Protein AF-A0A167R2I9-F1 (afdb_monomer)

Foldseek 3Di:
DDPVLVVLVLLLVLLVLLCVLQLVVVLVVPDDDQDALVNQCVVALQAFLQVNLVSLCPPPLNVLLVSLLLSLLQSADAQDDADQDDAQLVVLVVVQVVCVVVVHDRQQDSDPCSVVVPRDRDPVNVVRVLSLLSRLLNCVSNVNLVVSCVSCVSNVNNVVSVLLQQLRTFDDLVRHPCVVVPDHDHGDYHLANQVSLLVLCVVLPDPSDDLSSSLSSCLSNLALVSVVVPQQELSSLLSSLSSSQSNVSSLVSLLPDSRCSQPPVDDCSNPDRPPRDHRDPDLVVSSVVSVPDPSHPCVCVPLSNVVSSCVSVLVVLVNLVVVLVCVVVVVPDPPPSSSLVVLVSSLVVLVVCVVSVSDDPVCLQSSQSSLLVNLVVCLVVVPLLVNLQSLLVSADDPDPVGQHSLLSLLVSLLVCLVPDLVVSLVSLVSNVVNNHDSQSSLLSNLVVLCVVLVVPDPDDLPDLDQPADDLPDDDDPSLVSNLSSLSSQVSDPVSLVVSLVSLLVVLLVCLSNNNLNSNLSSLVPHDVVSQDADDPPDDDDPSNVSNVLSSLLSVLVVLLVVLVVLLDPPDADPDPVVNVVSLVVNQVSLLVSVVSLLVCQQDPRLDPPDDDPVCNCSNVSSVSSCSHVNLVSLVSNLVSLVSCVVRYDCVSNPCNDSVSSNVSGPD

InterPro domains:
  IPR007252 Nuclear pore protein 84/107 [PF04121] (9-651)
  IPR007252 Nuclear pore protein 84/107 [PTHR13003] (2-651)

pLDDT: mean 87.89, std 9.3, range [48.78, 98.31]

Structure (mmCIF, N/CA/C/O backbone):
data_AF-A0A167R2I9-F1
#
_entry.id   AF-A0A167R2I9-F1
#
loop_
_atom_site.group_PDB
_atom_site.id
_atom_site.type_symbol
_atom_site.label_atom_id
_atom_site.label_alt_id
_atom_site.label_comp_id
_atom_site.label_asym_id
_atom_site.label_entity_id
_atom_site.label_seq_id
_atom_site.pdbx_PDB_ins_code
_atom_site.Cartn_x
_atom_site.Cartn_y
_atom_site.Cartn_z
_atom_site.occupancy
_atom_site.B_iso_or_equiv
_atom_site.auth_seq_id
_atom_site.auth_comp_id
_atom_site.auth_asym_id
_atom_site.auth_atom_id
_atom_site.pdbx_PDB_model_num
ATOM 1 N N . MET A 1 1 ? -7.522 -20.652 -10.764 1.00 68.00 1 MET A N 1
ATOM 2 C CA . MET A 1 1 ? -6.942 -19.333 -11.038 1.00 68.00 1 MET A CA 1
ATOM 3 C C . MET A 1 1 ? -7.310 -18.940 -12.453 1.00 68.00 1 MET A C 1
ATOM 5 O O . MET A 1 1 ? -6.860 -19.624 -13.374 1.00 68.00 1 MET A O 1
ATOM 9 N N . THR A 1 2 ? -8.199 -17.963 -12.603 1.00 86.25 2 THR A N 1
ATOM 10 C CA . THR A 1 2 ? -8.610 -17.403 -13.904 1.00 86.25 2 THR A CA 1
ATOM 11 C C . THR A 1 2 ? -7.455 -16.611 -14.522 1.00 86.25 2 THR A C 1
ATOM 13 O O . THR A 1 2 ? -6.533 -16.225 -13.805 1.00 86.25 2 THR A O 1
ATOM 16 N N . ASP A 1 3 ? -7.470 -16.371 -15.837 1.00 86.44 3 ASP A N 1
ATOM 17 C CA . ASP A 1 3 ? -6.413 -15.581 -16.496 1.00 86.44 3 ASP A CA 1
ATOM 18 C C . ASP A 1 3 ? -6.342 -14.141 -15.956 1.00 86.44 3 ASP A C 1
ATOM 20 O O . ASP A 1 3 ? -5.250 -13.597 -15.812 1.00 86.44 3 ASP A O 1
ATOM 24 N N . GLU A 1 4 ? -7.485 -13.574 -15.556 1.00 85.81 4 GLU A N 1
ATOM 25 C CA . GLU A 1 4 ? -7.581 -12.276 -14.875 1.00 85.81 4 GLU A CA 1
ATOM 26 C C . GLU A 1 4 ? -6.846 -12.279 -13.525 1.00 85.81 4 GLU A C 1
ATOM 28 O O . GLU A 1 4 ? -6.046 -11.389 -13.254 1.00 85.81 4 GLU A O 1
ATOM 33 N N . GLU A 1 5 ? -7.033 -13.316 -12.703 1.00 87.75 5 GLU A N 1
ATOM 34 C CA . GLU A 1 5 ? -6.302 -13.458 -11.439 1.00 87.75 5 GLU A CA 1
ATOM 35 C C . GLU A 1 5 ? -4.795 -13.627 -11.676 1.00 87.75 5 GLU A C 1
ATOM 37 O O . GLU A 1 5 ? -3.991 -13.044 -10.952 1.00 87.75 5 GLU A O 1
ATOM 42 N N . ARG A 1 6 ? -4.381 -14.398 -12.698 1.00 91.50 6 ARG A N 1
ATOM 43 C CA . ARG A 1 6 ? -2.948 -14.550 -13.028 1.00 91.50 6 ARG A CA 1
ATOM 44 C C . ARG A 1 6 ? -2.327 -13.215 -13.415 1.00 91.50 6 ARG A C 1
ATOM 46 O O . ARG A 1 6 ? -1.214 -12.917 -12.988 1.00 91.50 6 ARG A O 1
ATOM 53 N N . LEU A 1 7 ? -3.042 -12.443 -14.231 1.00 91.88 7 LEU A N 1
ATOM 54 C CA . LEU A 1 7 ? -2.616 -11.119 -14.654 1.00 91.88 7 LEU A CA 1
ATOM 55 C C . LEU A 1 7 ? -2.515 -10.174 -13.456 1.00 91.88 7 LEU A C 1
ATOM 57 O O . LEU A 1 7 ? -1.496 -9.510 -13.311 1.00 91.88 7 LEU A O 1
ATOM 61 N N . ALA A 1 8 ? -3.509 -10.162 -12.567 1.00 93.19 8 ALA A N 1
ATOM 62 C CA . ALA A 1 8 ? -3.496 -9.327 -11.371 1.00 93.19 8 ALA A CA 1
ATOM 63 C C . ALA A 1 8 ? -2.307 -9.647 -10.453 1.00 93.19 8 ALA A C 1
ATOM 65 O O . ALA A 1 8 ? -1.609 -8.734 -10.025 1.00 93.19 8 ALA A O 1
ATOM 66 N N . TRP A 1 9 ? -2.018 -10.927 -10.190 1.00 95.25 9 TRP A N 1
ATOM 67 C CA . TRP A 1 9 ? -0.828 -11.344 -9.429 1.00 95.25 9 TRP A CA 1
ATOM 68 C C . TRP A 1 9 ? 0.481 -10.920 -10.089 1.00 95.25 9 TRP A C 1
ATOM 70 O O . TRP A 1 9 ? 1.392 -10.452 -9.404 1.00 95.25 9 TRP A O 1
ATOM 80 N N . LYS A 1 10 ? 0.575 -11.063 -11.416 1.00 95.56 10 LYS A N 1
ATOM 81 C CA . LYS A 1 10 ? 1.743 -10.599 -12.164 1.00 95.56 10 LYS A CA 1
ATOM 82 C C . LYS A 1 10 ? 1.905 -9.083 -12.024 1.00 95.56 10 LYS A C 1
ATOM 84 O O . LYS A 1 10 ? 2.970 -8.631 -11.628 1.00 95.56 10 LYS A O 1
ATOM 89 N N . LEU A 1 11 ? 0.847 -8.314 -12.274 1.00 96.56 11 LEU A N 1
ATOM 90 C CA . LEU A 1 11 ? 0.883 -6.854 -12.203 1.00 96.56 11 LEU A CA 1
ATOM 91 C C . LEU A 1 11 ? 1.165 -6.343 -10.787 1.00 96.56 11 LEU A C 1
ATOM 93 O O . LEU A 1 11 ? 1.872 -5.351 -10.638 1.00 96.56 11 LEU A O 1
ATOM 97 N N . GLU A 1 12 ? 0.671 -7.012 -9.744 1.00 97.69 12 GLU A N 1
ATOM 98 C CA . GLU A 1 12 ? 1.033 -6.682 -8.363 1.00 97.69 12 GLU A CA 1
ATOM 99 C C . GLU A 1 12 ? 2.536 -6.887 -8.124 1.00 97.69 12 GLU A C 1
ATOM 101 O O . GLU A 1 12 ? 3.211 -5.983 -7.631 1.00 97.69 12 GLU A O 1
ATOM 106 N N . SER A 1 13 ? 3.077 -8.044 -8.525 1.00 97.31 13 SER A N 1
ATOM 107 C CA . SER A 1 13 ? 4.513 -8.337 -8.437 1.00 97.31 13 SER A CA 1
ATOM 108 C C . SER A 1 13 ? 5.347 -7.302 -9.196 1.00 97.31 13 SER A C 1
ATOM 110 O O . SER A 1 13 ? 6.330 -6.781 -8.666 1.00 97.31 13 SER A O 1
ATOM 112 N N . ASP A 1 14 ? 4.932 -6.962 -10.416 1.00 97.50 14 ASP A N 1
ATOM 113 C CA . ASP A 1 14 ? 5.589 -5.963 -11.256 1.00 97.50 14 ASP A CA 1
ATOM 114 C C . ASP A 1 14 ? 5.528 -4.570 -10.606 1.00 97.50 14 ASP A C 1
ATOM 116 O O . ASP A 1 14 ? 6.500 -3.819 -10.662 1.00 97.50 14 ASP A O 1
ATOM 120 N N . THR A 1 15 ? 4.436 -4.231 -9.915 1.00 98.31 15 THR A N 1
ATOM 121 C CA . THR A 1 15 ? 4.299 -2.958 -9.184 1.00 98.31 15 THR A CA 1
ATOM 122 C C . THR A 1 15 ? 5.233 -2.890 -7.976 1.00 98.31 15 THR A C 1
ATOM 124 O O . THR A 1 15 ? 5.872 -1.864 -7.750 1.00 98.31 15 THR A O 1
ATOM 127 N N . TRP A 1 16 ? 5.389 -3.980 -7.220 1.00 98.25 16 TRP A N 1
ATOM 128 C CA . TRP A 1 16 ? 6.374 -4.027 -6.134 1.00 98.25 16 TRP A CA 1
ATOM 129 C C . TRP A 1 16 ? 7.812 -3.932 -6.646 1.00 98.25 16 TRP A C 1
ATOM 131 O O . TRP A 1 16 ? 8.648 -3.298 -6.000 1.00 98.25 16 TRP A O 1
ATOM 141 N N . LEU A 1 17 ? 8.104 -4.511 -7.815 1.00 97.81 17 LEU A N 1
ATOM 142 C CA . LEU A 1 17 ? 9.406 -4.351 -8.460 1.00 97.81 17 LEU A CA 1
ATOM 143 C C . LEU A 1 17 ? 9.664 -2.885 -8.828 1.00 97.81 17 LEU A C 1
ATOM 145 O O . LEU A 1 17 ? 10.745 -2.383 -8.546 1.00 97.81 17 LEU A O 1
ATOM 149 N N . LEU A 1 18 ? 8.670 -2.177 -9.373 1.00 98.19 18 LEU A N 1
ATOM 150 C CA . LEU A 1 18 ? 8.773 -0.743 -9.664 1.00 98.19 18 LEU A CA 1
ATOM 151 C C . LEU A 1 18 ? 9.100 0.074 -8.406 1.00 98.19 18 LEU A C 1
ATOM 153 O O . LEU A 1 18 ? 10.017 0.894 -8.422 1.00 98.19 18 LEU A O 1
ATOM 157 N N . ILE A 1 19 ? 8.383 -0.177 -7.306 1.00 97.00 19 ILE A N 1
ATOM 158 C CA . ILE A 1 19 ? 8.623 0.488 -6.016 1.00 97.00 19 ILE A CA 1
ATOM 159 C C . ILE A 1 19 ? 10.055 0.223 -5.542 1.00 97.00 19 ILE A C 1
ATOM 161 O O . ILE A 1 19 ? 10.752 1.148 -5.126 1.00 97.00 19 ILE A O 1
ATOM 165 N N . LYS A 1 20 ? 10.514 -1.028 -5.645 1.00 95.62 20 LYS A N 1
ATOM 166 C CA . LYS A 1 20 ? 11.873 -1.430 -5.272 1.00 95.62 20 LYS A CA 1
ATOM 167 C C . LYS A 1 20 ? 12.949 -0.745 -6.118 1.00 95.62 20 LYS A C 1
ATOM 169 O O . LYS A 1 20 ? 14.020 -0.490 -5.586 1.00 95.62 20 LYS A O 1
ATOM 174 N N . GLU A 1 21 ? 12.698 -0.458 -7.392 1.00 95.25 21 GLU A N 1
ATOM 175 C CA . GLU A 1 21 ? 13.660 0.255 -8.242 1.00 95.25 21 GLU A CA 1
ATOM 176 C C . GLU A 1 21 ? 13.674 1.769 -7.956 1.00 95.25 21 GLU A C 1
ATOM 178 O O . GLU A 1 21 ? 14.746 2.365 -7.879 1.00 95.25 21 GLU A O 1
ATOM 183 N N . LEU A 1 22 ? 12.509 2.399 -7.751 1.00 95.31 22 LEU A N 1
ATOM 184 C CA . LEU A 1 22 ? 12.398 3.859 -7.601 1.00 95.31 22 LEU A CA 1
ATOM 185 C C . LEU A 1 22 ? 12.697 4.375 -6.190 1.00 95.31 22 LEU A C 1
ATOM 187 O O . LEU A 1 22 ? 13.439 5.343 -6.025 1.00 95.31 22 LEU A O 1
ATOM 191 N N . TYR A 1 23 ? 12.123 3.762 -5.155 1.00 93.81 23 TYR A N 1
ATOM 192 C CA . TYR A 1 23 ? 12.169 4.335 -3.808 1.00 93.81 23 TYR A CA 1
ATOM 193 C C . TYR A 1 23 ? 13.555 4.345 -3.167 1.00 93.81 23 TYR A C 1
ATOM 195 O O . TYR A 1 23 ? 13.856 5.324 -2.488 1.00 93.81 23 TYR A O 1
ATOM 203 N N . PRO A 1 24 ? 14.452 3.362 -3.381 1.00 91.69 24 PRO A N 1
ATOM 204 C CA . PRO A 1 24 ? 15.820 3.498 -2.896 1.00 91.69 24 PRO A CA 1
ATOM 205 C C . PRO A 1 24 ? 16.500 4.754 -3.433 1.00 91.69 24 PRO A C 1
ATOM 207 O O . PRO A 1 24 ? 17.246 5.381 -2.695 1.00 91.69 24 PRO A O 1
ATOM 210 N N . TYR A 1 25 ? 16.213 5.148 -4.677 1.00 91.00 25 TYR A N 1
ATOM 211 C CA . TYR A 1 25 ? 16.732 6.385 -5.248 1.00 91.00 25 TYR A CA 1
ATOM 212 C C . TYR A 1 25 ? 16.066 7.624 -4.634 1.00 91.00 25 TYR A C 1
ATOM 214 O O . TYR A 1 25 ? 16.772 8.498 -4.136 1.00 91.00 25 TYR A O 1
ATOM 222 N N . ARG A 1 26 ? 14.725 7.669 -4.578 1.00 91.19 26 ARG A N 1
ATOM 223 C CA . ARG A 1 26 ? 13.969 8.808 -4.015 1.00 91.19 26 ARG A CA 1
ATOM 224 C C . ARG A 1 26 ? 14.278 9.074 -2.539 1.00 91.19 26 ARG A C 1
ATOM 226 O O . ARG A 1 26 ? 14.329 10.223 -2.120 1.00 91.19 26 ARG A O 1
ATOM 233 N N . LEU A 1 27 ? 14.529 8.026 -1.756 1.00 86.44 27 LEU A N 1
ATOM 234 C CA . LEU A 1 27 ? 14.807 8.127 -0.319 1.00 86.44 27 LEU A CA 1
ATOM 235 C C . LEU A 1 27 ? 16.282 8.417 0.008 1.00 86.44 27 LEU A C 1
ATOM 237 O O . LEU A 1 27 ? 16.600 8.730 1.151 1.00 86.44 27 LEU A O 1
ATOM 241 N N . GLN A 1 28 ? 17.197 8.293 -0.960 1.00 79.69 28 GLN A N 1
ATOM 242 C CA . GLN A 1 28 ? 18.643 8.488 -0.766 1.00 79.69 28 GLN A CA 1
ATOM 243 C C . GLN A 1 28 ? 19.159 9.849 -1.257 1.00 79.69 28 GLN A C 1
ATOM 245 O O . GLN A 1 28 ? 20.374 10.042 -1.300 1.00 79.69 28 GLN A O 1
ATOM 250 N N . LEU A 1 29 ? 18.278 10.791 -1.612 1.00 61.91 29 LEU A N 1
ATOM 251 C CA . LEU A 1 29 ? 18.631 12.041 -2.305 1.00 61.91 29 LEU A CA 1
ATOM 252 C C . LEU A 1 29 ? 19.597 12.992 -1.558 1.00 61.91 29 LEU A C 1
ATOM 254 O O . LEU A 1 29 ? 19.997 13.998 -2.133 1.00 61.91 29 LEU A O 1
ATOM 258 N N . ASP A 1 30 ? 20.038 12.668 -0.340 1.00 54.81 30 ASP A N 1
ATOM 259 C CA . ASP A 1 30 ? 20.849 13.557 0.501 1.00 54.81 30 ASP A CA 1
ATOM 260 C C . ASP A 1 30 ? 22.380 13.354 0.477 1.00 54.81 30 ASP A C 1
ATOM 262 O O . ASP A 1 30 ? 23.062 14.071 1.205 1.00 54.81 30 ASP A O 1
ATOM 266 N N . ASN A 1 31 ? 22.975 12.440 -0.310 1.00 54.91 31 ASN A N 1
ATOM 267 C CA . ASN A 1 31 ? 24.400 12.107 -0.078 1.00 54.91 31 ASN A CA 1
ATOM 268 C C . ASN A 1 31 ? 25.448 12.411 -1.159 1.00 54.91 31 ASN A C 1
ATOM 270 O O . ASN A 1 31 ? 26.607 12.486 -0.773 1.00 54.91 31 ASN A O 1
ATOM 274 N N . ASP A 1 32 ? 25.126 12.677 -2.429 1.00 62.84 32 ASP A N 1
ATOM 275 C CA . ASP A 1 32 ? 26.146 13.120 -3.402 1.00 62.84 32 ASP A CA 1
ATOM 276 C C . ASP A 1 32 ? 25.528 13.967 -4.529 1.00 62.84 32 ASP A C 1
ATOM 278 O O . ASP A 1 32 ? 24.713 13.474 -5.311 1.00 62.84 32 ASP A O 1
ATOM 282 N N . GLU A 1 33 ? 25.929 15.240 -4.650 1.00 71.19 33 GLU A N 1
ATOM 283 C CA . GLU A 1 33 ? 25.584 16.049 -5.826 1.00 71.19 33 GLU A CA 1
ATOM 284 C C . GLU A 1 33 ? 26.220 15.413 -7.078 1.00 71.19 33 GLU A C 1
ATOM 286 O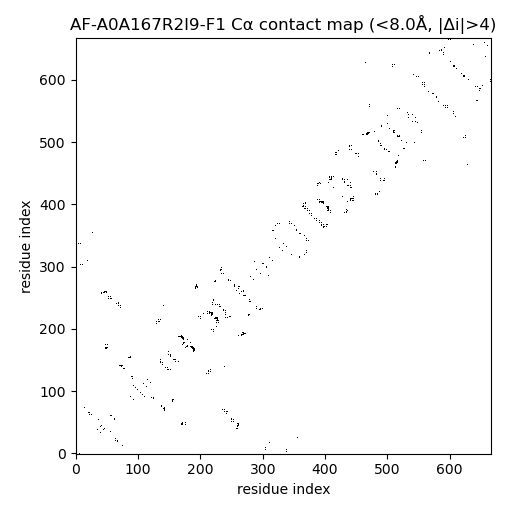 O . GLU A 1 33 ? 27.452 15.300 -7.150 1.00 71.19 33 GLU A O 1
ATOM 291 N N . PRO A 1 34 ? 25.426 14.991 -8.083 1.00 77.06 34 PRO A N 1
ATOM 292 C CA . PRO A 1 34 ? 25.978 14.380 -9.280 1.00 77.06 34 PRO A CA 1
ATOM 293 C C . PRO A 1 34 ? 26.849 15.393 -10.028 1.00 77.06 34 PRO A C 1
ATOM 295 O O . PRO A 1 34 ? 26.472 16.551 -10.217 1.00 77.06 34 PRO A O 1
ATOM 298 N N . GLN A 1 35 ? 28.019 14.945 -10.489 1.00 83.75 35 GLN A N 1
ATOM 299 C CA . GLN A 1 35 ? 28.900 15.793 -11.287 1.00 83.75 35 GLN A CA 1
ATOM 300 C C . GLN A 1 35 ? 28.213 16.189 -12.594 1.00 83.75 35 GLN A C 1
ATOM 302 O O . GLN A 1 35 ? 27.803 15.339 -13.385 1.00 83.75 35 GLN A O 1
ATOM 307 N N . THR A 1 36 ? 28.129 17.492 -12.836 1.00 89.69 36 THR A N 1
ATOM 308 C CA . THR A 1 36 ? 27.563 18.051 -14.067 1.00 89.69 36 THR A CA 1
ATOM 309 C C . THR A 1 36 ? 28.545 17.936 -15.232 1.00 89.69 36 THR A C 1
ATOM 311 O O . THR A 1 36 ? 29.766 17.853 -15.050 1.00 89.69 36 THR A O 1
ATOM 314 N N . MET A 1 37 ? 28.026 17.971 -16.463 1.00 91.88 37 MET A N 1
ATOM 315 C CA . MET A 1 37 ? 28.873 17.985 -17.659 1.00 91.88 37 MET A CA 1
ATOM 316 C C . MET A 1 37 ? 29.834 19.176 -17.659 1.00 91.88 37 MET A C 1
ATOM 318 O O . MET A 1 37 ? 30.997 19.026 -18.035 1.00 91.88 37 MET A O 1
ATOM 322 N N . GLU A 1 38 ? 29.371 20.350 -17.228 1.00 90.69 38 GLU A N 1
ATOM 323 C CA . GLU A 1 38 ? 30.167 21.572 -17.166 1.00 90.69 38 GLU A CA 1
ATOM 324 C C . GLU A 1 38 ? 31.352 21.403 -1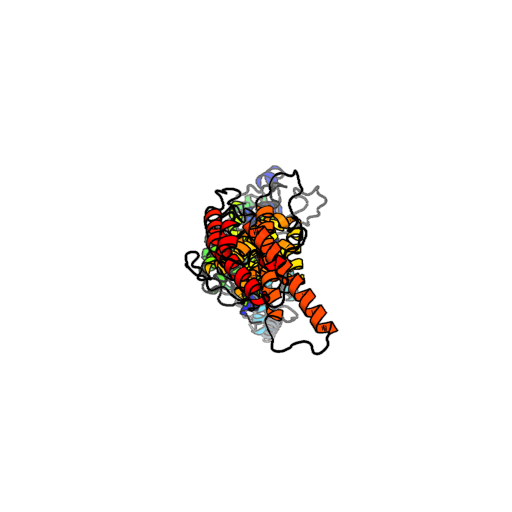6.216 1.00 90.69 38 GLU A C 1
ATOM 326 O O . GLU A 1 38 ? 32.475 21.760 -16.569 1.00 90.69 38 GLU A O 1
ATOM 331 N N . GLN A 1 39 ? 31.131 20.804 -15.042 1.00 91.69 39 GLN A N 1
ATOM 332 C CA . GLN A 1 39 ? 32.198 20.509 -14.084 1.00 91.69 39 GLN A CA 1
ATOM 333 C C . GLN A 1 39 ? 33.232 19.540 -14.674 1.00 91.69 39 GLN A C 1
ATOM 335 O O . GLN A 1 39 ? 34.434 19.793 -14.579 1.00 91.69 39 GLN A O 1
ATOM 340 N N . LEU A 1 40 ? 32.792 18.465 -15.337 1.00 92.06 40 LEU A N 1
ATOM 341 C CA . LEU A 1 40 ? 33.705 17.510 -15.975 1.00 92.06 40 LEU A CA 1
ATOM 342 C C . LEU A 1 40 ? 34.530 18.161 -17.095 1.00 92.06 40 LEU A C 1
ATOM 344 O O . LEU A 1 40 ? 35.741 17.944 -17.186 1.00 92.06 40 LEU A O 1
ATOM 348 N N . LEU A 1 41 ? 33.901 18.996 -17.925 1.00 92.75 41 LEU A N 1
ATOM 349 C CA . LEU A 1 41 ? 34.567 19.706 -19.019 1.00 92.75 41 LEU A CA 1
ATOM 350 C C . LEU A 1 41 ? 35.536 20.789 -18.526 1.00 92.75 41 LEU A C 1
ATOM 352 O O . LEU A 1 41 ? 36.570 21.002 -19.162 1.00 92.75 41 LEU A O 1
ATOM 356 N N . GLN A 1 42 ? 35.250 21.438 -17.393 1.00 92.06 42 GLN A N 1
ATOM 357 C CA . GLN A 1 42 ? 36.171 22.385 -16.750 1.00 92.06 42 GLN A CA 1
ATOM 358 C C . GLN A 1 42 ? 37.446 21.698 -16.255 1.00 92.06 42 GLN A C 1
ATOM 360 O O . GLN A 1 42 ? 38.537 22.249 -16.404 1.00 92.06 42 GLN A O 1
ATOM 365 N N . VAL A 1 43 ? 37.323 20.491 -15.694 1.00 91.12 43 VAL A N 1
ATOM 366 C CA . VAL A 1 43 ? 38.477 19.687 -15.262 1.00 91.12 43 VAL A CA 1
ATOM 367 C C . VAL A 1 43 ? 39.274 19.197 -16.470 1.00 91.12 43 VAL A C 1
ATOM 369 O O . VAL A 1 43 ? 40.506 19.239 -16.470 1.00 91.12 43 VAL A O 1
ATOM 372 N N . ASN A 1 44 ? 38.580 18.736 -17.509 1.00 90.50 44 ASN A N 1
ATOM 373 C CA . ASN A 1 44 ? 39.195 18.162 -18.694 1.00 90.50 44 ASN A CA 1
ATOM 374 C C . ASN A 1 44 ? 38.352 18.438 -19.952 1.00 90.50 44 ASN A C 1
ATOM 376 O O . ASN A 1 44 ? 37.348 17.760 -20.194 1.00 90.50 44 ASN A O 1
ATOM 380 N N . PRO A 1 45 ? 38.804 19.337 -20.842 1.00 90.06 45 PRO A N 1
ATOM 381 C CA . PRO A 1 45 ? 38.117 19.615 -22.106 1.00 90.06 45 PRO A CA 1
ATOM 382 C C . PRO A 1 45 ? 38.019 18.407 -23.056 1.00 90.06 45 PRO A C 1
ATOM 384 O O . PRO A 1 45 ? 37.234 18.420 -24.006 1.00 90.06 45 PRO A O 1
ATOM 387 N N . TYR A 1 46 ? 38.828 17.367 -22.821 1.00 91.25 46 TYR A N 1
ATOM 388 C CA . TYR A 1 46 ? 38.845 16.121 -23.587 1.00 91.25 46 TYR A CA 1
ATOM 389 C C . TYR A 1 46 ? 38.082 14.980 -22.902 1.00 91.25 46 TYR A C 1
ATOM 391 O O . TYR A 1 46 ? 38.205 13.838 -23.358 1.00 91.25 46 TYR A O 1
ATOM 399 N N . THR A 1 47 ? 37.296 15.276 -21.855 1.00 92.38 47 THR A N 1
ATOM 400 C CA . THR A 1 47 ? 36.383 14.317 -21.207 1.00 92.38 47 THR A CA 1
ATOM 401 C C . THR A 1 47 ? 35.622 13.529 -22.268 1.00 92.38 47 THR A C 1
ATOM 403 O O . THR A 1 47 ? 35.135 14.088 -23.259 1.00 92.38 47 THR A O 1
ATOM 406 N N . THR A 1 48 ? 35.580 12.209 -22.106 1.00 92.44 48 THR A N 1
ATOM 407 C CA . THR A 1 48 ? 35.052 11.325 -23.146 1.00 92.44 48 THR A CA 1
ATOM 408 C C . THR A 1 48 ? 33.530 11.472 -23.282 1.00 92.44 48 THR A C 1
ATOM 410 O O . THR A 1 48 ? 32.848 11.709 -22.285 1.00 92.44 48 THR A O 1
ATOM 413 N N . PRO A 1 49 ? 32.948 11.303 -24.487 1.00 92.69 49 PRO A N 1
ATOM 414 C CA . PRO A 1 49 ? 31.495 11.361 -24.656 1.00 92.69 49 PRO A CA 1
ATOM 415 C C . PRO A 1 49 ? 30.726 10.371 -23.774 1.00 92.69 49 PRO A C 1
ATOM 417 O O . PRO A 1 49 ? 29.598 10.661 -23.394 1.00 92.69 49 PRO A O 1
ATOM 420 N N . ALA A 1 50 ? 31.316 9.217 -23.443 1.00 92.50 50 ALA A N 1
ATOM 421 C CA . ALA A 1 50 ? 30.707 8.257 -22.527 1.00 92.50 50 ALA A CA 1
ATOM 422 C C . ALA A 1 50 ? 30.601 8.793 -21.090 1.00 92.50 50 ALA A C 1
ATOM 424 O O . ALA A 1 50 ? 29.566 8.610 -20.460 1.00 92.50 50 ALA A O 1
ATOM 425 N N . GLU A 1 51 ? 31.631 9.483 -20.592 1.00 92.06 51 GLU A N 1
ATOM 426 C CA . GLU A 1 51 ? 31.598 10.121 -19.266 1.00 92.06 51 GLU A CA 1
ATOM 427 C C . GLU A 1 51 ? 30.569 11.251 -19.212 1.00 92.06 51 GLU A C 1
ATOM 429 O O . GLU A 1 51 ? 29.801 11.336 -18.259 1.00 92.06 51 GLU A O 1
ATOM 434 N N . LEU A 1 52 ? 30.490 12.069 -20.267 1.00 93.69 52 LEU A N 1
ATOM 435 C CA . LEU A 1 52 ? 29.487 13.134 -20.369 1.00 93.69 52 LEU A CA 1
ATOM 436 C C . LEU A 1 52 ? 28.059 12.573 -20.443 1.00 93.69 52 LEU A C 1
ATOM 438 O O . LEU A 1 52 ? 27.164 13.084 -19.777 1.00 93.69 52 LEU A O 1
ATOM 442 N N . ALA A 1 53 ? 27.846 11.498 -21.209 1.00 93.62 53 ALA A N 1
ATOM 443 C CA . ALA A 1 53 ? 26.561 10.806 -21.259 1.00 93.62 53 ALA A CA 1
ATOM 444 C C . ALA A 1 53 ? 26.183 10.197 -19.898 1.00 93.62 53 ALA A C 1
ATOM 446 O O . ALA A 1 53 ? 25.025 10.280 -19.500 1.00 93.62 53 ALA A O 1
ATOM 447 N N . GLY A 1 54 ? 27.152 9.631 -19.171 1.00 92.50 54 GLY A N 1
ATOM 448 C CA . GLY A 1 54 ? 26.950 9.149 -17.804 1.00 92.50 54 GLY A CA 1
ATOM 449 C C . GLY A 1 54 ? 26.526 10.271 -16.856 1.00 92.50 54 GLY A C 1
ATOM 450 O O . GLY A 1 54 ? 25.539 10.121 -16.147 1.00 92.50 54 GLY A O 1
ATOM 451 N N . ALA A 1 55 ? 27.199 11.423 -16.903 1.00 92.62 55 ALA A N 1
ATOM 452 C CA . ALA A 1 55 ? 26.832 12.599 -16.111 1.00 92.62 55 ALA A CA 1
ATOM 453 C C . ALA A 1 55 ? 25.411 13.107 -16.414 1.00 92.62 55 ALA A C 1
ATOM 455 O O . ALA A 1 55 ? 24.671 13.448 -15.495 1.00 92.62 55 ALA A O 1
ATOM 456 N N . LEU A 1 56 ? 25.001 13.108 -17.688 1.00 93.12 56 LEU A N 1
ATOM 457 C CA . LEU A 1 56 ? 23.630 13.447 -18.085 1.00 93.12 56 LEU A CA 1
ATOM 458 C C . LEU A 1 56 ? 22.603 12.480 -17.493 1.00 93.12 56 LEU A C 1
ATOM 460 O O . LEU A 1 56 ? 21.608 12.919 -16.921 1.00 93.12 56 LEU A O 1
ATOM 464 N N . LEU A 1 57 ? 22.839 11.173 -17.615 1.00 92.69 57 LEU A N 1
ATOM 465 C CA . LEU A 1 57 ? 21.931 10.150 -17.086 1.00 92.69 57 LEU A CA 1
ATOM 466 C C . LEU A 1 57 ? 21.859 10.157 -15.553 1.00 92.69 57 LEU A C 1
ATOM 468 O O . LEU A 1 57 ? 20.844 9.753 -15.000 1.00 92.69 57 LEU A O 1
ATOM 472 N N . SER A 1 58 ? 22.886 10.676 -14.877 1.00 90.88 58 SER A N 1
ATOM 473 C CA . SER A 1 58 ? 22.879 10.907 -13.428 1.00 90.88 58 SER A CA 1
ATOM 474 C C . SER A 1 58 ? 22.035 12.110 -12.991 1.00 90.88 58 SER A C 1
ATOM 476 O O . SER A 1 58 ? 21.847 12.303 -11.790 1.00 90.88 58 SER A O 1
ATOM 478 N N . SER A 1 59 ? 21.527 12.933 -13.919 1.00 90.38 59 SER A N 1
ATOM 479 C CA . SER A 1 59 ? 20.592 14.007 -13.564 1.00 90.38 59 SER A CA 1
ATOM 480 C C . SER A 1 59 ? 19.294 13.431 -12.978 1.00 90.38 59 SER A C 1
ATOM 482 O O . SER A 1 59 ? 18.839 12.390 -13.457 1.00 90.38 59 SER A O 1
ATOM 484 N N . PRO A 1 60 ? 18.657 14.084 -11.986 1.00 89.44 60 PRO A N 1
ATOM 485 C CA . PRO A 1 60 ? 17.565 13.462 -11.235 1.00 89.44 60 PRO A CA 1
ATOM 486 C C . PRO A 1 60 ? 16.410 12.942 -12.091 1.00 89.44 60 PRO A C 1
ATOM 488 O O . PRO A 1 60 ? 15.972 11.804 -11.944 1.00 89.44 60 PRO A O 1
ATOM 491 N N . THR A 1 61 ? 15.969 13.745 -13.057 1.00 90.38 61 THR A N 1
ATOM 492 C CA . THR A 1 61 ? 14.849 13.396 -13.936 1.00 90.38 61 THR A CA 1
ATOM 493 C C . THR A 1 61 ? 15.185 12.245 -14.883 1.00 90.38 61 THR A C 1
ATOM 495 O O . THR A 1 61 ? 14.386 11.326 -15.045 1.00 90.38 61 THR A O 1
ATOM 498 N N . LEU A 1 62 ? 16.368 12.253 -15.507 1.00 93.44 62 LEU A N 1
ATOM 499 C CA . LEU A 1 62 ? 16.776 11.180 -16.420 1.00 93.44 62 LEU A CA 1
ATOM 500 C C . LEU A 1 62 ? 17.125 9.898 -15.667 1.00 93.44 62 LEU A C 1
ATOM 502 O O . LEU A 1 62 ? 16.887 8.808 -16.188 1.00 93.44 62 LEU A O 1
ATOM 506 N N . ARG A 1 63 ? 17.629 10.021 -14.437 1.00 93.50 63 ARG A N 1
ATOM 507 C CA . ARG A 1 63 ? 17.928 8.879 -13.585 1.00 93.50 63 ARG A CA 1
ATOM 508 C C . ARG A 1 63 ? 16.661 8.130 -13.198 1.00 93.50 63 ARG A C 1
ATOM 510 O O . ARG A 1 63 ? 16.632 6.910 -13.330 1.00 93.50 63 ARG A O 1
ATOM 517 N N . GLU A 1 64 ? 15.602 8.836 -12.801 1.00 93.75 64 GLU A N 1
ATOM 518 C CA . GLU A 1 64 ? 14.304 8.196 -12.558 1.00 93.75 64 GLU A CA 1
ATOM 519 C C . GLU A 1 64 ? 13.772 7.492 -13.811 1.00 93.75 64 GLU A C 1
ATOM 521 O O . GLU A 1 64 ? 13.377 6.328 -13.744 1.00 93.75 64 GLU A O 1
ATOM 526 N N . LEU A 1 65 ? 13.835 8.138 -14.980 1.00 95.94 65 LEU A N 1
ATOM 527 C CA . LEU A 1 65 ? 13.411 7.516 -16.240 1.00 95.94 65 LEU A CA 1
ATOM 528 C C . LEU A 1 65 ? 14.229 6.272 -16.597 1.00 95.94 65 LEU A C 1
ATOM 530 O O . LEU A 1 65 ? 13.688 5.309 -17.143 1.00 95.94 65 LEU A O 1
ATOM 534 N N . GLU A 1 66 ? 15.523 6.259 -16.288 1.00 96.25 66 GLU A N 1
ATOM 535 C CA . GLU A 1 66 ? 16.370 5.084 -16.469 1.00 96.25 66 GLU A CA 1
ATOM 536 C C . GLU A 1 66 ? 15.960 3.927 -15.545 1.00 96.25 66 GLU A C 1
ATOM 538 O O . GLU A 1 66 ? 15.943 2.773 -15.990 1.00 96.25 66 GLU A O 1
ATOM 543 N N . LEU A 1 67 ? 15.583 4.213 -14.296 1.00 96.88 67 LEU A N 1
ATOM 544 C CA . LEU A 1 67 ? 15.051 3.211 -13.365 1.00 96.88 67 LEU A CA 1
ATOM 545 C C . LEU A 1 67 ? 13.723 2.642 -13.880 1.00 96.88 67 LEU A C 1
ATOM 547 O O . LEU A 1 67 ? 13.561 1.422 -13.939 1.00 96.88 67 LEU A O 1
ATOM 551 N N . VAL A 1 68 ? 12.819 3.494 -14.375 1.00 97.81 68 VAL A N 1
ATOM 552 C CA . VAL A 1 68 ? 11.565 3.045 -15.007 1.00 97.81 68 VAL A CA 1
ATOM 553 C C . VAL A 1 68 ? 11.844 2.204 -16.257 1.00 97.81 68 VAL A C 1
ATOM 555 O O . VAL A 1 68 ? 11.231 1.153 -16.438 1.00 97.81 68 VAL A O 1
ATOM 558 N N . ARG A 1 69 ? 12.807 2.591 -17.107 1.00 97.56 69 ARG A N 1
ATOM 559 C CA . ARG A 1 69 ? 13.230 1.779 -18.265 1.00 97.56 69 ARG A CA 1
ATOM 560 C C . ARG A 1 69 ? 13.764 0.412 -17.831 1.00 97.56 69 ARG A C 1
ATOM 562 O O . ARG A 1 69 ? 13.484 -0.584 -18.495 1.00 97.56 69 ARG A O 1
ATOM 569 N N . THR A 1 70 ? 14.529 0.365 -16.744 1.00 96.94 70 THR A N 1
ATOM 570 C CA . THR A 1 70 ? 15.094 -0.874 -16.189 1.00 96.94 70 THR A CA 1
ATOM 571 C C . THR A 1 70 ? 13.989 -1.795 -15.682 1.00 96.94 70 THR A C 1
ATOM 573 O O . THR A 1 70 ? 13.957 -2.967 -16.055 1.00 96.94 70 THR A O 1
ATOM 576 N N . TRP A 1 71 ? 13.024 -1.255 -14.935 1.00 97.81 71 TRP A N 1
ATOM 577 C CA . TRP A 1 71 ? 11.822 -1.973 -14.510 1.00 97.81 71 TRP A CA 1
ATOM 578 C C . TRP A 1 71 ? 11.015 -2.513 -15.701 1.00 97.81 71 TRP A C 1
ATOM 580 O O . TRP A 1 71 ? 10.666 -3.695 -15.736 1.00 97.81 71 TRP A O 1
ATOM 590 N N . LEU A 1 72 ? 10.776 -1.685 -16.723 1.00 97.56 72 LEU A N 1
ATOM 591 C CA . LEU A 1 72 ? 10.096 -2.115 -17.947 1.00 97.56 72 LEU A CA 1
ATOM 592 C C . LEU A 1 72 ? 10.853 -3.244 -18.643 1.00 97.56 72 LEU A C 1
ATOM 594 O O . LEU A 1 72 ? 10.225 -4.126 -19.224 1.00 97.56 72 LEU A O 1
ATOM 598 N N . GLY A 1 73 ? 12.186 -3.214 -18.630 1.00 96.06 73 GLY A N 1
ATOM 599 C CA . GLY A 1 73 ? 13.023 -4.277 -19.180 1.00 96.06 73 GLY A CA 1
ATOM 600 C C . GLY A 1 73 ? 12.910 -5.584 -18.396 1.00 96.06 73 GLY A C 1
ATOM 601 O O . GLY A 1 73 ? 12.757 -6.639 -19.001 1.00 96.06 73 GLY A O 1
ATOM 602 N N . ALA A 1 74 ? 12.911 -5.511 -17.064 1.00 95.44 74 ALA A N 1
ATOM 603 C CA . ALA A 1 74 ? 12.815 -6.673 -16.180 1.00 95.44 74 ALA A CA 1
ATOM 604 C C . ALA A 1 74 ? 11.439 -7.366 -16.211 1.00 95.44 74 ALA A C 1
ATOM 606 O O . ALA A 1 74 ? 11.346 -8.562 -15.952 1.00 95.44 74 ALA A O 1
ATOM 607 N N . THR A 1 75 ? 10.377 -6.623 -16.526 1.00 95.25 75 THR A N 1
ATOM 608 C CA . THR A 1 75 ? 8.994 -7.131 -16.623 1.00 95.25 75 THR A CA 1
ATOM 609 C C . THR A 1 75 ? 8.616 -7.608 -18.030 1.00 95.25 75 THR A C 1
ATOM 611 O O . THR A 1 75 ? 7.542 -8.192 -18.234 1.00 95.25 75 THR A O 1
ATOM 614 N N . ALA A 1 76 ? 9.493 -7.381 -19.014 1.00 94.38 76 ALA A N 1
ATOM 615 C CA . ALA A 1 76 ? 9.263 -7.787 -20.390 1.00 94.38 76 ALA A CA 1
ATOM 616 C C . ALA A 1 76 ? 9.298 -9.323 -20.541 1.00 94.38 76 ALA A C 1
ATOM 618 O O . ALA A 1 76 ? 10.027 -10.006 -19.821 1.00 94.38 76 ALA A O 1
ATOM 619 N N . PRO A 1 77 ? 8.521 -9.894 -21.480 1.00 91.94 77 PRO A N 1
ATOM 620 C CA . PRO A 1 77 ? 8.570 -11.324 -21.761 1.00 91.94 77 PRO A CA 1
ATOM 621 C C . PRO A 1 77 ? 9.945 -11.765 -22.271 1.00 91.94 77 PRO A C 1
ATOM 623 O O . PRO A 1 77 ? 10.576 -11.049 -23.053 1.00 91.94 77 PRO A O 1
ATOM 626 N N . ASP A 1 78 ? 10.350 -12.983 -21.907 1.00 90.38 78 ASP A N 1
ATOM 627 C CA . ASP A 1 78 ? 11.564 -13.593 -22.444 1.00 90.38 78 ASP A CA 1
ATOM 628 C C . ASP A 1 78 ? 11.524 -13.683 -23.986 1.00 90.38 78 ASP A C 1
ATOM 630 O O . ASP A 1 78 ? 10.458 -13.926 -24.569 1.00 90.38 78 ASP A O 1
ATOM 634 N N . PRO A 1 79 ? 12.671 -13.515 -24.676 1.00 90.44 79 PRO A N 1
ATOM 635 C CA . PRO A 1 79 ? 12.746 -13.640 -26.122 1.00 90.44 79 PRO A CA 1
ATOM 636 C C . PRO A 1 79 ? 12.405 -15.052 -26.585 1.00 90.44 79 PRO A C 1
ATOM 638 O O . PRO A 1 79 ? 12.778 -16.031 -25.939 1.00 90.44 79 PRO A O 1
ATOM 641 N N . ASP A 1 80 ? 11.784 -15.148 -27.759 1.00 87.81 80 ASP A N 1
ATOM 642 C CA . ASP A 1 80 ? 11.446 -16.439 -28.360 1.00 87.81 80 ASP A CA 1
ATOM 643 C C . ASP A 1 80 ? 12.723 -17.238 -28.685 1.00 87.81 80 ASP A C 1
ATOM 645 O O . ASP A 1 80 ? 13.701 -16.678 -29.195 1.00 87.81 80 ASP A O 1
ATOM 649 N N . ASP A 1 81 ? 12.701 -18.554 -28.462 1.00 89.06 81 ASP A N 1
ATOM 650 C CA . ASP A 1 81 ? 13.818 -19.429 -28.822 1.00 89.06 81 ASP A CA 1
ATOM 651 C C . ASP A 1 81 ? 14.071 -19.419 -30.334 1.00 89.06 81 ASP A C 1
ATOM 653 O O . ASP A 1 81 ? 13.169 -19.612 -31.157 1.00 89.06 81 ASP A O 1
ATOM 657 N N . LEU A 1 82 ? 15.338 -19.241 -30.712 1.00 90.62 82 LEU A N 1
ATOM 658 C CA . LEU A 1 82 ? 15.756 -19.325 -32.105 1.00 90.62 82 LEU A CA 1
ATOM 659 C C . LEU A 1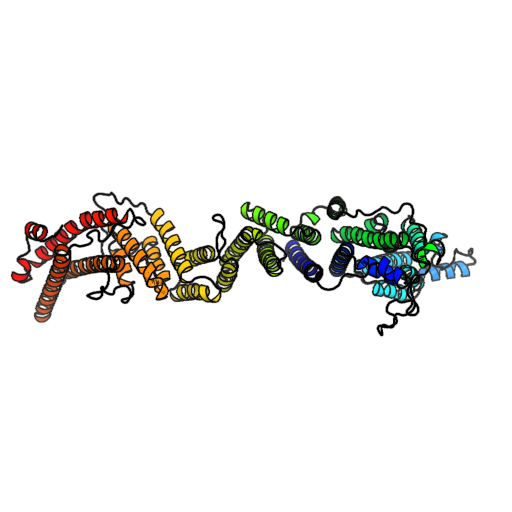 82 ? 16.198 -20.750 -32.447 1.00 90.62 82 LEU A C 1
ATOM 661 O O . LEU A 1 82 ? 16.964 -21.360 -31.696 1.00 90.62 82 LEU A O 1
ATOM 665 N N . PRO A 1 83 ? 15.791 -21.288 -33.610 1.00 87.75 83 PRO A N 1
ATOM 666 C CA . PRO A 1 83 ? 16.255 -22.598 -34.035 1.00 87.75 83 PRO A CA 1
ATOM 667 C C . PRO A 1 83 ? 17.765 -22.561 -34.289 1.00 87.75 83 PRO A C 1
ATOM 669 O O . PRO A 1 83 ? 18.285 -21.629 -34.908 1.00 87.75 83 PRO A O 1
ATOM 672 N N . TYR A 1 84 ? 18.478 -23.603 -33.851 1.00 85.00 84 TYR A N 1
ATOM 673 C CA . TYR A 1 84 ? 19.904 -23.722 -34.142 1.00 85.00 84 TYR A CA 1
ATOM 674 C C . TYR A 1 84 ? 20.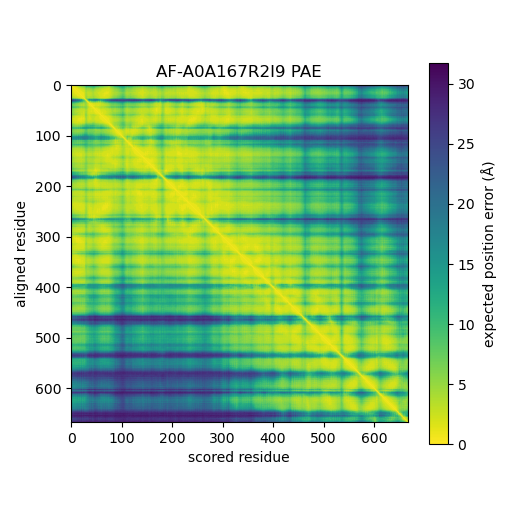140 -23.733 -35.652 1.00 85.00 84 TYR A C 1
ATOM 676 O O . TYR A 1 84 ? 19.535 -24.514 -36.394 1.00 85.00 84 TYR A O 1
ATOM 684 N N . ARG A 1 85 ? 21.073 -22.895 -36.102 1.00 83.38 85 ARG A N 1
ATOM 685 C CA . ARG A 1 85 ? 21.388 -22.747 -37.515 1.00 83.38 85 ARG A CA 1
ATOM 686 C C . ARG A 1 85 ? 22.885 -22.659 -37.742 1.00 83.38 85 ARG A C 1
ATOM 688 O O . ARG A 1 85 ? 23.578 -21.855 -37.130 1.00 83.38 85 ARG A O 1
ATOM 695 N N . LYS A 1 86 ? 23.381 -23.458 -38.687 1.00 87.31 86 LYS A N 1
ATOM 696 C CA . LYS A 1 86 ? 24.790 -23.445 -39.079 1.00 87.31 86 LYS A CA 1
ATOM 697 C C . LYS A 1 86 ? 25.004 -22.601 -40.336 1.00 87.31 86 LYS A C 1
ATOM 699 O O . LYS A 1 86 ? 24.557 -22.973 -41.417 1.00 87.31 86 LYS A O 1
ATOM 704 N N . GLY A 1 87 ? 25.773 -21.524 -40.190 1.00 89.81 87 GLY A N 1
ATOM 705 C CA . GLY A 1 87 ? 26.240 -20.687 -41.297 1.00 89.81 87 GLY A CA 1
ATOM 706 C C . GLY A 1 87 ? 25.284 -19.559 -41.694 1.00 89.81 87 GLY A C 1
ATOM 707 O O . GLY A 1 87 ? 24.108 -19.551 -41.339 1.00 89.81 87 GLY A O 1
ATOM 708 N N . TYR A 1 88 ? 25.828 -18.602 -42.445 1.00 91.62 88 TYR A N 1
ATOM 709 C CA . TYR A 1 88 ? 25.121 -17.419 -42.929 1.00 91.62 88 TYR A CA 1
ATOM 710 C C . TYR A 1 88 ? 24.297 -17.750 -44.179 1.00 91.62 88 TYR A C 1
ATOM 712 O O . TYR A 1 88 ? 24.852 -18.252 -45.155 1.00 91.62 88 TYR A O 1
ATOM 720 N N . TRP A 1 89 ? 22.979 -17.517 -44.118 1.00 92.94 89 TRP A N 1
ATOM 721 C CA . TRP A 1 89 ? 22.003 -17.779 -45.192 1.00 92.94 89 TRP A CA 1
ATOM 722 C C . TRP A 1 89 ? 22.296 -19.042 -46.038 1.00 92.94 89 TRP A C 1
ATOM 724 O O . TRP A 1 89 ? 22.521 -18.938 -47.248 1.00 92.94 89 TRP A O 1
ATOM 734 N N . PRO A 1 90 ? 22.372 -20.251 -45.438 1.00 93.50 90 PRO A N 1
ATOM 735 C CA . PRO A 1 90 ? 22.755 -21.477 -46.137 1.00 93.50 90 PRO A CA 1
ATOM 736 C C . PRO A 1 90 ? 21.928 -21.789 -47.389 1.00 93.50 90 PRO A C 1
ATOM 738 O O . PRO A 1 90 ? 22.518 -22.204 -48.387 1.00 93.50 90 PRO A O 1
ATOM 741 N N . ASN A 1 91 ? 20.607 -21.566 -47.387 1.00 93.50 91 ASN A N 1
ATOM 742 C CA . ASN A 1 91 ? 19.772 -21.910 -48.542 1.00 93.50 91 ASN A CA 1
ATOM 743 C C . ASN A 1 91 ? 19.949 -20.894 -49.675 1.00 93.50 91 ASN A C 1
ATOM 745 O O . ASN A 1 91 ? 20.133 -21.274 -50.831 1.00 93.50 91 ASN A O 1
ATOM 749 N N . THR A 1 92 ? 20.006 -19.602 -49.346 1.00 92.81 92 THR A N 1
ATOM 750 C CA . THR A 1 92 ? 20.286 -18.529 -50.311 1.00 92.81 92 THR A CA 1
ATOM 751 C C . THR A 1 92 ? 21.687 -18.694 -50.898 1.00 92.81 92 THR A C 1
ATOM 753 O O . THR A 1 92 ? 21.864 -18.619 -52.112 1.00 92.81 92 THR A O 1
ATOM 756 N N . THR A 1 93 ? 22.674 -19.034 -50.063 1.00 91.94 93 THR A N 1
ATOM 757 C CA . THR A 1 93 ? 24.043 -19.354 -50.494 1.00 91.94 93 THR A CA 1
ATOM 758 C C . THR A 1 93 ? 24.057 -20.547 -51.448 1.00 91.94 93 THR A C 1
ATOM 760 O O . THR A 1 93 ? 24.728 -20.516 -52.480 1.00 91.94 93 THR A O 1
ATOM 763 N N . MET A 1 94 ? 23.313 -21.610 -51.133 1.00 91.69 94 MET A N 1
ATOM 764 C CA . MET A 1 94 ? 23.204 -22.789 -51.991 1.00 91.69 94 MET A CA 1
ATOM 765 C C . MET A 1 94 ? 22.584 -22.440 -53.347 1.00 91.69 94 MET A C 1
ATOM 767 O O . MET A 1 94 ? 23.119 -22.856 -54.378 1.00 91.69 94 MET A O 1
ATOM 771 N N . ARG A 1 95 ? 21.523 -21.627 -53.362 1.00 90.81 95 ARG A N 1
ATOM 772 C CA . ARG A 1 95 ? 20.870 -21.170 -54.592 1.00 90.81 95 ARG A CA 1
ATOM 773 C C . ARG A 1 95 ? 21.780 -20.291 -55.444 1.00 90.81 95 ARG A C 1
ATOM 775 O O . ARG A 1 95 ? 21.874 -20.519 -56.647 1.00 90.81 95 ARG A O 1
ATOM 782 N N . GLU A 1 96 ? 22.478 -19.322 -54.856 1.00 88.94 96 GLU A N 1
ATOM 783 C CA . GLU A 1 96 ? 23.404 -18.462 -55.607 1.00 88.94 96 GLU A CA 1
ATOM 784 C C . GLU A 1 96 ? 24.603 -19.258 -56.148 1.00 88.94 96 GLU A C 1
ATOM 786 O O . GLU A 1 96 ? 25.003 -19.082 -57.303 1.00 88.94 96 GLU A O 1
ATOM 791 N N . ASN A 1 97 ? 25.115 -20.227 -55.381 1.00 89.19 97 ASN A N 1
ATOM 792 C CA . ASN A 1 97 ? 26.139 -21.155 -55.864 1.00 89.19 97 ASN A CA 1
ATOM 793 C C . ASN A 1 97 ? 25.625 -22.025 -57.020 1.00 89.19 97 ASN A C 1
ATOM 795 O O . ASN A 1 97 ? 26.347 -22.246 -57.993 1.00 89.19 97 ASN A O 1
ATOM 799 N N . GLN A 1 98 ? 24.384 -22.511 -56.946 1.00 88.75 98 GLN A N 1
ATOM 800 C CA . GLN A 1 98 ? 23.764 -23.266 -58.033 1.00 88.75 98 GLN A CA 1
ATOM 801 C C . GLN A 1 98 ? 23.587 -22.392 -59.277 1.00 88.75 98 GLN A C 1
ATOM 803 O O . GLN A 1 98 ? 23.998 -22.792 -60.362 1.00 88.75 98 GLN A O 1
ATOM 808 N N . ARG A 1 99 ? 23.066 -21.172 -59.126 1.00 86.25 99 ARG A N 1
ATOM 809 C CA . ARG A 1 99 ? 22.925 -20.197 -60.214 1.00 86.25 99 ARG A CA 1
ATOM 810 C C . ARG A 1 99 ? 24.258 -19.932 -60.912 1.00 86.25 99 ARG A C 1
ATOM 812 O O . ARG A 1 99 ? 24.311 -19.943 -62.139 1.00 86.25 99 ARG A O 1
ATOM 819 N N . SER A 1 100 ? 25.335 -19.754 -60.146 1.00 86.62 100 SER A N 1
ATOM 820 C CA . SER A 1 100 ? 26.681 -19.561 -60.693 1.00 86.62 100 SER A CA 1
ATOM 821 C C . SER A 1 100 ? 27.191 -20.797 -61.443 1.00 86.62 100 SER A C 1
ATOM 823 O O . SER A 1 100 ? 27.739 -20.659 -62.536 1.00 86.62 100 SER A O 1
ATOM 825 N N . ARG A 1 101 ? 26.956 -22.010 -60.920 1.00 87.44 101 ARG A N 1
ATOM 826 C CA . ARG A 1 101 ? 27.351 -23.273 -61.576 1.00 87.44 101 ARG A CA 1
ATOM 827 C C . ARG A 1 101 ? 26.651 -23.509 -62.913 1.00 87.44 101 ARG A C 1
ATOM 829 O O . ARG A 1 101 ? 27.253 -24.093 -63.805 1.00 87.44 101 ARG A O 1
ATOM 836 N N . VAL A 1 102 ? 25.406 -23.061 -63.057 1.00 89.81 102 VAL A N 1
ATOM 837 C CA . VAL A 1 102 ? 24.617 -23.212 -64.295 1.00 89.81 102 VAL A CA 1
ATOM 838 C C . VAL A 1 102 ? 24.892 -22.059 -65.285 1.00 89.81 102 VAL A C 1
ATOM 840 O O . VAL A 1 102 ? 24.216 -21.925 -66.299 1.00 89.81 102 VAL A O 1
ATOM 843 N N . GLY A 1 103 ? 25.902 -21.216 -65.026 1.00 86.12 103 GLY A N 1
ATOM 844 C CA . GLY A 1 103 ? 26.283 -20.108 -65.910 1.00 86.12 103 GLY A CA 1
ATOM 845 C C . GLY A 1 103 ? 25.315 -18.922 -65.880 1.00 86.12 103 GLY A C 1
ATOM 846 O O . GLY A 1 103 ? 25.298 -18.117 -66.809 1.00 86.12 103 GLY A O 1
ATOM 847 N N . GLY A 1 104 ? 24.495 -18.806 -64.830 1.00 82.31 104 GLY A N 1
ATOM 848 C CA . GLY A 1 104 ? 23.586 -17.680 -64.651 1.00 82.31 104 GLY A CA 1
ATOM 849 C C . GLY A 1 104 ? 24.328 -16.351 -64.433 1.00 82.31 104 GLY A C 1
ATOM 850 O O . GLY A 1 104 ? 25.478 -16.344 -63.986 1.00 82.31 104 GLY A O 1
ATOM 851 N N . PRO A 1 105 ? 23.677 -15.205 -64.710 1.00 81.12 105 PRO A N 1
ATOM 852 C CA . PRO A 1 105 ? 24.280 -13.893 -64.498 1.00 81.12 105 PRO A CA 1
ATOM 853 C C . PRO A 1 105 ? 24.652 -13.700 -63.026 1.00 81.12 105 PRO A C 1
ATOM 855 O O . PRO A 1 105 ? 23.902 -14.118 -62.138 1.00 81.12 105 PRO A O 1
ATOM 858 N N . LYS A 1 106 ? 25.803 -13.056 -62.787 1.00 78.56 106 LYS A N 1
ATOM 859 C CA . LYS A 1 106 ? 26.343 -12.797 -61.447 1.00 78.56 106 LYS A CA 1
ATOM 860 C C . LYS A 1 106 ? 25.324 -12.006 -60.618 1.00 78.56 106 LYS A C 1
ATOM 862 O O . LYS A 1 106 ? 24.887 -10.938 -61.039 1.00 78.56 106 LYS A O 1
ATOM 867 N N . GLY A 1 107 ? 24.931 -12.561 -59.472 1.00 78.31 107 GLY A N 1
ATOM 868 C CA . GLY A 1 107 ? 24.011 -11.922 -58.533 1.00 78.31 107 GLY A CA 1
ATOM 869 C C . GLY A 1 107 ? 24.636 -10.727 -57.793 1.00 78.31 107 GLY A C 1
ATOM 870 O O . GLY A 1 107 ? 25.840 -10.484 -57.921 1.00 78.31 107 GLY A O 1
ATOM 871 N N . PRO A 1 108 ? 23.834 -9.990 -57.004 1.00 81.25 108 PRO A N 1
ATOM 872 C CA . PRO A 1 108 ? 24.279 -8.813 -56.250 1.00 81.25 108 PRO A CA 1
ATOM 873 C C . PRO A 1 108 ? 25.365 -9.119 -55.203 1.00 81.25 108 PRO A C 1
ATOM 875 O O . PRO A 1 108 ? 26.130 -8.223 -54.867 1.00 81.25 108 PRO A O 1
ATOM 878 N N . GLY A 1 109 ? 25.508 -10.364 -54.744 1.00 86.44 109 GLY A N 1
ATOM 879 C CA . GLY A 1 109 ? 26.493 -10.757 -53.732 1.00 86.44 109 GLY A CA 1
ATOM 880 C C . GLY A 1 109 ? 25.834 -11.443 -52.539 1.00 86.44 109 GLY A C 1
ATOM 881 O O . GLY A 1 109 ? 24.637 -11.711 -52.566 1.00 86.44 109 GLY A O 1
ATOM 882 N N . MET A 1 110 ? 26.640 -11.746 -51.520 1.00 88.88 110 MET A N 1
ATOM 883 C CA . MET A 1 110 ? 26.222 -12.349 -50.241 1.00 88.88 110 MET A CA 1
ATOM 884 C C . MET A 1 110 ? 26.660 -11.477 -49.056 1.00 88.88 110 MET A C 1
ATOM 886 O O . MET A 1 110 ? 26.892 -11.963 -47.957 1.00 88.88 110 MET A O 1
ATOM 890 N N . ASP A 1 111 ? 26.886 -10.195 -49.300 1.00 90.12 111 ASP A N 1
ATOM 891 C CA . ASP A 1 111 ? 27.182 -9.211 -48.272 1.00 90.12 111 ASP A CA 1
ATOM 892 C C . ASP A 1 111 ? 25.881 -8.641 -47.668 1.00 90.12 111 ASP A C 1
ATOM 894 O O . ASP A 1 111 ? 24.811 -8.800 -48.260 1.00 90.12 111 ASP A O 1
ATOM 898 N N . PRO A 1 112 ? 25.937 -8.003 -46.483 1.00 86.19 112 PRO A N 1
ATOM 899 C CA . PRO A 1 112 ? 24.739 -7.660 -45.711 1.00 86.19 112 PRO A CA 1
ATOM 900 C C . PRO A 1 112 ? 23.729 -6.755 -46.425 1.00 86.19 112 PRO A C 1
ATOM 902 O O . PRO A 1 112 ? 22.539 -6.832 -46.137 1.00 86.19 112 PRO A O 1
ATOM 905 N N . ASP A 1 113 ? 24.182 -5.913 -47.361 1.00 87.88 113 ASP A N 1
ATOM 906 C CA . ASP A 1 113 ? 23.317 -5.000 -48.116 1.00 87.88 113 ASP A CA 1
ATOM 907 C C . ASP A 1 113 ? 22.783 -5.603 -49.430 1.00 87.88 113 ASP A C 1
ATOM 909 O O . ASP A 1 113 ? 22.073 -4.933 -50.186 1.00 87.88 113 ASP A O 1
ATOM 913 N N . ALA A 1 114 ? 23.097 -6.872 -49.722 1.00 90.12 114 ALA A N 1
ATOM 914 C CA . ALA A 1 114 ? 22.742 -7.504 -50.989 1.00 90.12 114 ALA A CA 1
ATOM 915 C C . ALA A 1 114 ? 21.224 -7.505 -51.230 1.00 90.12 114 ALA A C 1
ATOM 917 O O . ALA A 1 114 ? 20.784 -7.369 -52.374 1.00 90.12 114 ALA A O 1
ATOM 918 N N . THR A 1 115 ? 20.415 -7.593 -50.169 1.00 87.88 115 THR A N 1
ATOM 919 C CA . THR A 1 115 ? 18.946 -7.502 -50.234 1.00 87.88 115 THR A CA 1
ATOM 920 C C . THR A 1 115 ? 18.468 -6.125 -50.694 1.00 87.88 115 THR A C 1
ATOM 922 O O . THR A 1 115 ? 17.563 -6.039 -51.522 1.00 87.88 115 THR A O 1
ATOM 925 N N . LEU A 1 116 ? 19.141 -5.047 -50.276 1.00 86.56 116 LEU A N 1
ATOM 926 C CA . LEU A 1 116 ? 18.870 -3.677 -50.732 1.00 86.56 116 LEU A CA 1
ATOM 927 C C . LEU A 1 116 ? 19.253 -3.466 -52.203 1.00 86.56 116 LEU A C 1
ATOM 929 O O . LEU A 1 116 ? 18.690 -2.606 -52.878 1.00 86.56 116 LEU A O 1
ATOM 933 N N . ARG A 1 117 ? 20.190 -4.269 -52.718 1.00 88.69 117 ARG A N 1
ATOM 934 C CA . ARG A 1 117 ? 20.612 -4.274 -54.129 1.00 88.69 117 ARG A CA 1
ATOM 935 C C . ARG A 1 117 ? 19.842 -5.280 -54.994 1.00 88.69 117 ARG A C 1
ATOM 937 O O . ARG A 1 117 ? 20.190 -5.462 -56.161 1.00 88.69 117 ARG A O 1
ATOM 944 N N . GLY A 1 118 ? 18.793 -5.907 -54.454 1.00 84.25 118 GLY A N 1
ATOM 945 C CA . GLY A 1 118 ? 17.875 -6.777 -55.195 1.00 84.25 118 GLY A CA 1
ATOM 946 C C . GLY A 1 118 ? 18.089 -8.285 -55.016 1.00 84.25 118 GLY A C 1
ATOM 947 O O . GLY A 1 118 ? 17.557 -9.062 -55.810 1.00 84.25 118 GLY A O 1
ATOM 948 N N . LEU A 1 119 ? 18.854 -8.733 -54.010 1.00 88.50 119 LEU A N 1
ATOM 949 C CA . LEU A 1 119 ? 18.906 -10.151 -53.633 1.00 88.50 119 LEU A CA 1
ATOM 950 C C . LEU A 1 119 ? 17.581 -10.566 -52.987 1.00 88.50 119 LEU A C 1
ATOM 952 O O . LEU A 1 119 ? 17.184 -10.022 -51.960 1.00 88.50 119 LEU A O 1
ATOM 956 N N . VAL A 1 120 ? 16.932 -11.587 -53.540 1.00 89.06 120 VAL A N 1
ATOM 957 C CA . VAL A 1 120 ? 15.747 -12.200 -52.924 1.00 89.06 120 VAL A CA 1
ATOM 958 C C . VAL A 1 120 ? 16.197 -13.366 -52.052 1.00 89.06 120 VAL A C 1
ATOM 960 O O . VAL A 1 120 ? 16.671 -14.363 -52.588 1.00 89.06 120 VAL A O 1
ATOM 963 N N . MET A 1 121 ? 16.069 -13.265 -50.731 1.00 90.25 121 MET A N 1
ATOM 964 C CA . MET A 1 121 ? 16.399 -14.375 -49.826 1.00 90.25 121 MET A CA 1
ATOM 965 C C . MET A 1 121 ? 15.481 -15.585 -50.049 1.00 90.25 121 MET A C 1
ATOM 967 O O . MET A 1 121 ? 14.318 -15.432 -50.423 1.00 90.25 121 MET A O 1
ATOM 971 N N . GLU A 1 122 ? 15.997 -16.790 -49.803 1.00 94.50 122 GLU A N 1
ATOM 972 C CA . GLU A 1 122 ? 15.167 -17.999 -49.746 1.00 94.50 122 GLU A CA 1
ATOM 973 C C . GLU A 1 122 ? 14.176 -17.948 -48.575 1.00 94.50 122 GLU A C 1
ATOM 975 O O . GLU A 1 122 ? 14.444 -17.312 -47.556 1.00 94.50 122 GLU A O 1
ATOM 980 N N . GLY A 1 123 ? 13.030 -18.624 -48.708 1.00 93.06 123 GLY A N 1
ATOM 981 C CA . GLY A 1 123 ? 11.907 -18.508 -47.765 1.00 93.06 123 GLY A CA 1
ATOM 982 C C . GLY A 1 123 ? 12.283 -18.815 -46.312 1.00 93.06 123 GLY A C 1
ATOM 983 O O . GLY A 1 123 ? 11.991 -18.015 -45.422 1.00 93.06 123 GLY A O 1
ATOM 984 N N . ASP A 1 124 ? 12.999 -19.918 -46.089 1.00 93.31 124 ASP A N 1
ATOM 985 C CA . ASP A 1 124 ? 13.489 -20.321 -44.764 1.00 93.31 124 ASP A CA 1
ATOM 986 C C . ASP A 1 124 ? 14.531 -19.337 -44.210 1.00 93.31 124 ASP A C 1
ATOM 988 O O . ASP A 1 124 ? 14.586 -19.072 -43.008 1.00 93.31 124 ASP A O 1
ATOM 992 N N . ASP A 1 125 ? 15.355 -18.761 -45.090 1.00 94.12 125 ASP A N 1
ATOM 993 C CA . ASP A 1 125 ? 16.387 -17.800 -44.708 1.00 94.12 125 ASP A CA 1
ATOM 994 C C . ASP A 1 125 ? 15.754 -16.492 -44.256 1.00 94.12 125 ASP A C 1
ATOM 996 O O . ASP A 1 125 ? 16.097 -15.988 -43.188 1.00 94.12 125 ASP A O 1
ATOM 1000 N N . ALA A 1 126 ? 14.788 -16.004 -45.034 1.00 93.00 126 ALA A N 1
ATOM 1001 C CA . ALA A 1 126 ? 14.009 -14.821 -44.723 1.00 93.00 126 ALA A CA 1
ATOM 1002 C C . ALA A 1 126 ? 13.170 -15.011 -43.451 1.00 93.00 126 ALA A C 1
ATOM 1004 O O . ALA A 1 126 ? 13.088 -14.099 -42.635 1.00 93.00 126 ALA A O 1
ATOM 1005 N N . ALA A 1 127 ? 12.552 -16.181 -43.254 1.00 93.62 127 ALA A N 1
ATOM 1006 C CA . ALA A 1 127 ? 11.780 -16.476 -42.047 1.00 93.62 127 ALA A CA 1
ATOM 1007 C C . ALA A 1 127 ? 12.655 -16.465 -40.791 1.00 93.62 127 ALA A C 1
ATOM 1009 O O . ALA A 1 127 ? 12.304 -15.818 -39.807 1.00 93.62 127 ALA A O 1
ATOM 1010 N N . PHE A 1 128 ? 13.817 -17.115 -40.851 1.00 94.81 128 PHE A N 1
ATOM 1011 C CA . PHE A 1 128 ? 14.779 -17.084 -39.758 1.00 94.81 128 PHE A CA 1
ATOM 1012 C C . PHE A 1 128 ? 15.290 -15.670 -39.478 1.00 94.81 128 PHE A C 1
ATOM 1014 O O . PHE A 1 128 ? 15.403 -15.304 -38.315 1.00 94.81 128 PHE A O 1
ATOM 1021 N N . ASP A 1 129 ? 15.590 -14.869 -40.509 1.00 93.19 129 ASP A N 1
ATOM 1022 C CA . ASP A 1 129 ? 16.102 -13.510 -40.300 1.00 93.19 129 ASP A CA 1
ATOM 1023 C C . ASP A 1 129 ? 15.058 -12.600 -39.632 1.00 93.19 129 ASP A C 1
ATOM 1025 O O . ASP A 1 129 ? 15.404 -11.839 -38.732 1.00 93.19 129 ASP A O 1
ATOM 1029 N N . ARG A 1 130 ? 13.766 -12.764 -39.959 1.00 93.62 130 ARG A N 1
ATOM 1030 C CA . ARG A 1 130 ? 12.666 -12.096 -39.238 1.00 93.62 130 ARG A CA 1
ATOM 1031 C C . ARG A 1 130 ? 12.599 -12.507 -37.767 1.00 93.62 130 ARG A C 1
ATOM 1033 O O . ARG A 1 130 ? 12.523 -11.646 -36.893 1.00 93.62 130 ARG A O 1
ATOM 1040 N N . SER A 1 131 ? 12.655 -13.809 -37.475 1.00 95.44 131 SER A N 1
ATOM 1041 C CA . SER A 1 131 ? 12.676 -14.308 -36.091 1.00 95.44 131 SER A CA 1
ATOM 1042 C C . SER A 1 131 ? 13.901 -13.811 -35.324 1.00 95.44 131 SER A C 1
ATOM 1044 O O . SER A 1 131 ? 13.779 -13.402 -34.173 1.00 95.44 131 SER A O 1
ATOM 1046 N N . LEU A 1 132 ? 15.068 -13.791 -35.972 1.00 95.56 132 LEU A N 1
ATOM 1047 C CA . LEU A 1 132 ? 16.302 -13.256 -35.412 1.00 95.56 132 LEU A CA 1
ATOM 1048 C C . LEU A 1 132 ? 16.148 -11.775 -35.065 1.00 95.56 132 LEU A C 1
ATOM 1050 O O . LEU A 1 132 ? 16.494 -11.386 -33.954 1.00 95.56 132 LEU A O 1
ATOM 1054 N N . MET A 1 133 ? 15.601 -10.955 -35.965 1.00 95.31 133 MET A N 1
ATOM 1055 C CA . MET A 1 133 ? 15.428 -9.530 -35.686 1.00 95.31 133 MET A CA 1
ATOM 1056 C C . MET A 1 133 ? 14.424 -9.258 -34.574 1.00 95.31 133 MET A C 1
ATOM 1058 O O . MET A 1 133 ? 14.670 -8.395 -33.731 1.00 95.31 133 MET A O 1
ATOM 1062 N N . ARG A 1 134 ? 13.343 -10.039 -34.512 1.00 96.25 134 ARG A N 1
ATOM 1063 C CA . ARG A 1 134 ? 12.408 -10.004 -33.387 1.00 96.25 134 ARG A CA 1
ATOM 1064 C C . ARG A 1 134 ? 13.092 -10.360 -32.065 1.00 96.25 134 ARG A C 1
ATOM 1066 O O . ARG A 1 134 ? 12.911 -9.634 -31.094 1.00 96.25 134 ARG A O 1
ATOM 1073 N N . ASN A 1 135 ? 13.903 -11.417 -32.030 1.00 96.38 135 ASN A N 1
ATOM 1074 C CA . ASN A 1 135 ? 14.643 -11.816 -30.830 1.00 96.38 135 ASN A CA 1
ATOM 1075 C C . ASN A 1 135 ? 15.651 -10.736 -30.396 1.00 96.38 135 ASN A C 1
ATOM 1077 O O . ASN A 1 135 ? 15.714 -10.384 -29.220 1.00 96.38 135 ASN A O 1
ATOM 1081 N N . VAL A 1 136 ? 16.392 -10.150 -31.341 1.00 96.62 136 VAL A N 1
ATOM 1082 C CA . VAL A 1 136 ? 17.327 -9.044 -31.065 1.00 96.62 136 VAL A CA 1
ATOM 1083 C C . VAL A 1 136 ? 16.582 -7.829 -30.510 1.00 96.62 136 VAL A C 1
ATOM 1085 O O . VAL A 1 136 ? 17.039 -7.238 -29.534 1.00 96.62 136 VAL A O 1
ATOM 1088 N N . PHE A 1 137 ? 15.422 -7.481 -31.075 1.00 96.56 137 PHE A N 1
ATOM 1089 C CA . PHE A 1 137 ? 14.568 -6.423 -30.536 1.00 96.56 137 PHE A CA 1
ATOM 1090 C C . PHE A 1 137 ? 14.099 -6.737 -29.109 1.00 96.56 137 PHE A C 1
ATOM 1092 O O . PHE A 1 137 ? 14.213 -5.880 -28.240 1.00 96.56 137 PHE A O 1
ATOM 1099 N N . GLN A 1 138 ? 13.645 -7.965 -28.839 1.00 96.06 138 GLN A N 1
ATOM 1100 C CA . GLN A 1 138 ? 13.248 -8.406 -27.494 1.00 96.06 138 GLN A CA 1
ATOM 1101 C C . GLN A 1 138 ? 14.413 -8.305 -26.492 1.00 96.06 138 GLN A C 1
ATOM 1103 O O . GLN A 1 138 ? 14.223 -7.822 -25.381 1.00 96.06 138 GLN A O 1
ATOM 1108 N N . CYS A 1 139 ? 15.637 -8.664 -26.891 1.00 95.69 139 CYS A N 1
ATOM 1109 C CA . CYS A 1 139 ? 16.828 -8.480 -26.053 1.00 95.69 139 CYS A CA 1
ATOM 1110 C C . CYS A 1 139 ? 17.080 -6.997 -25.726 1.00 95.69 139 CYS A C 1
ATOM 1112 O O . CYS A 1 139 ? 17.337 -6.652 -24.576 1.00 95.69 139 CYS A O 1
ATOM 1114 N N . ILE A 1 140 ? 16.943 -6.102 -26.712 1.00 95.12 140 ILE A N 1
ATOM 1115 C CA . ILE A 1 140 ? 17.069 -4.649 -26.502 1.00 95.12 140 ILE A CA 1
ATOM 1116 C C . ILE A 1 140 ? 15.953 -4.124 -25.586 1.00 95.12 140 ILE A C 1
ATOM 1118 O O . ILE A 1 140 ? 16.224 -3.330 -24.688 1.00 95.12 140 ILE A O 1
ATOM 1122 N N . ARG A 1 141 ? 14.716 -4.600 -25.770 1.00 95.44 141 ARG A N 1
ATOM 1123 C CA . ARG A 1 141 ? 13.542 -4.262 -24.949 1.00 95.44 141 ARG A CA 1
ATOM 1124 C C . ARG A 1 141 ? 13.732 -4.628 -23.473 1.00 95.44 141 ARG A C 1
ATOM 1126 O O . ARG A 1 141 ? 13.232 -3.904 -22.616 1.00 95.44 141 ARG A O 1
ATOM 1133 N N . MET A 1 142 ? 14.478 -5.694 -23.188 1.00 94.88 142 MET A N 1
ATOM 1134 C CA . MET A 1 142 ? 14.875 -6.121 -21.839 1.00 94.88 142 MET A CA 1
ATOM 1135 C C . MET A 1 142 ? 16.107 -5.390 -21.281 1.00 94.88 142 MET A C 1
ATOM 1137 O O . MET A 1 142 ? 16.555 -5.704 -20.183 1.00 94.88 142 MET A O 1
ATOM 1141 N N . ASN A 1 143 ? 16.684 -4.438 -22.022 1.00 92.31 143 ASN A N 1
ATOM 1142 C CA . ASN A 1 143 ? 17.964 -3.796 -21.701 1.00 92.31 143 ASN A CA 1
ATOM 1143 C C . ASN A 1 143 ? 19.173 -4.768 -21.686 1.00 92.31 143 ASN A C 1
ATOM 1145 O O . ASN A 1 143 ? 20.231 -4.445 -21.147 1.00 92.31 143 ASN A O 1
ATOM 1149 N N . ASP A 1 144 ? 19.059 -5.936 -22.330 1.00 93.75 144 ASP A N 1
ATOM 1150 C CA . ASP A 1 144 ? 20.129 -6.934 -22.452 1.00 93.75 144 ASP A CA 1
ATOM 1151 C C . ASP A 1 144 ? 20.827 -6.819 -23.816 1.00 93.75 144 ASP A C 1
ATOM 1153 O O . ASP A 1 144 ? 20.625 -7.592 -24.764 1.00 93.75 144 ASP A O 1
ATOM 1157 N N . SER A 1 145 ? 21.663 -5.786 -23.927 1.00 91.06 145 SER A N 1
ATOM 1158 C CA . SER A 1 145 ? 22.429 -5.537 -25.150 1.00 91.06 145 SER A CA 1
ATOM 1159 C C . SER A 1 145 ? 23.465 -6.629 -25.436 1.00 91.06 145 SER A C 1
ATOM 1161 O O . SER A 1 145 ? 23.791 -6.867 -26.597 1.00 91.06 145 SER A O 1
ATOM 1163 N N . GLU A 1 146 ? 23.979 -7.322 -24.419 1.00 93.94 146 GLU A N 1
ATOM 1164 C CA . GLU A 1 146 ? 25.003 -8.352 -24.608 1.00 93.94 146 GLU A CA 1
ATOM 1165 C C . GLU A 1 146 ? 24.419 -9.612 -25.232 1.00 93.94 146 GLU A C 1
ATOM 1167 O O . GLU A 1 146 ? 24.975 -10.113 -26.218 1.00 93.94 146 GLU A O 1
ATOM 1172 N N . ARG A 1 147 ? 23.259 -10.064 -24.744 1.00 94.81 147 ARG A N 1
ATOM 1173 C CA . ARG A 1 147 ? 22.513 -11.165 -25.355 1.00 94.81 147 ARG A CA 1
ATOM 1174 C C . ARG A 1 147 ? 22.140 -10.834 -26.792 1.00 94.81 147 ARG A C 1
ATOM 1176 O O . ARG A 1 147 ? 22.373 -11.664 -27.662 1.00 94.81 147 ARG A O 1
ATOM 1183 N N . ALA A 1 148 ? 21.694 -9.609 -27.085 1.00 95.06 148 ALA A N 1
ATOM 1184 C CA . ALA A 1 148 ? 21.392 -9.181 -28.457 1.00 95.06 148 ALA A CA 1
ATOM 1185 C C . ALA A 1 148 ? 22.592 -9.358 -29.415 1.00 95.06 148 ALA A C 1
ATOM 1187 O O . ALA A 1 148 ? 22.452 -9.856 -30.539 1.00 95.06 148 ALA A O 1
ATOM 1188 N N . LEU A 1 149 ? 23.790 -8.966 -28.967 1.00 95.50 149 LEU A N 1
ATOM 1189 C CA . LEU A 1 149 ? 25.028 -9.115 -29.734 1.00 95.50 149 LEU A CA 1
ATOM 1190 C C . LEU A 1 149 ? 25.418 -10.581 -29.903 1.00 95.50 149 LEU A C 1
ATOM 1192 O O . LEU A 1 149 ? 25.835 -10.981 -30.992 1.00 95.50 149 LEU A O 1
ATOM 1196 N N . GLU A 1 150 ? 25.293 -11.374 -28.846 1.00 95.25 150 GLU A N 1
ATOM 1197 C CA . GLU A 1 150 ? 25.647 -12.786 -28.872 1.00 95.25 150 GLU A CA 1
ATOM 1198 C C . GLU A 1 150 ? 24.705 -13.591 -29.771 1.00 95.25 150 GLU A C 1
ATOM 1200 O O . GLU A 1 150 ? 25.178 -14.352 -30.616 1.00 95.25 150 GLU A O 1
ATOM 1205 N N . THR A 1 151 ? 23.401 -13.320 -29.720 1.00 94.50 151 THR A N 1
ATOM 1206 C CA . THR A 1 151 ? 22.405 -13.875 -30.644 1.00 94.50 151 THR A CA 1
ATOM 1207 C C . THR A 1 151 ? 22.800 -13.626 -32.104 1.00 94.50 151 THR A C 1
ATOM 1209 O O . THR A 1 151 ? 22.776 -14.542 -32.929 1.00 94.50 151 THR A O 1
ATOM 1212 N N . CYS A 1 152 ? 23.243 -12.408 -32.441 1.00 95.06 152 CYS A N 1
ATOM 1213 C CA . CYS A 1 152 ? 23.712 -12.092 -33.794 1.00 95.06 152 CYS A CA 1
ATOM 1214 C C . CYS A 1 152 ? 24.954 -12.914 -34.188 1.00 95.06 152 CYS A C 1
ATOM 1216 O O . CYS A 1 152 ? 25.054 -13.373 -35.329 1.00 95.06 152 CYS A O 1
ATOM 1218 N N . ARG A 1 153 ? 25.904 -13.129 -33.267 1.00 94.81 153 ARG A N 1
ATOM 1219 C CA . ARG A 1 153 ? 27.103 -13.949 -33.528 1.00 94.81 153 ARG A CA 1
ATOM 1220 C C . ARG A 1 153 ? 26.747 -15.418 -33.727 1.00 94.81 153 ARG A C 1
ATOM 1222 O O . ARG A 1 153 ? 27.218 -16.022 -34.691 1.00 94.81 153 ARG A O 1
ATOM 1229 N N . GLN A 1 154 ? 25.891 -15.968 -32.869 1.00 93.31 154 GLN A N 1
ATOM 1230 C CA . GLN A 1 154 ? 25.430 -17.357 -32.941 1.00 93.31 154 GLN A CA 1
ATOM 1231 C C . GLN A 1 154 ? 24.643 -17.634 -34.224 1.00 93.31 154 GLN A C 1
ATOM 1233 O O . GLN A 1 154 ? 24.785 -18.701 -34.817 1.00 93.31 154 GLN A O 1
ATOM 1238 N N . ALA A 1 155 ? 23.913 -16.638 -34.728 1.00 93.38 155 ALA A N 1
ATOM 1239 C CA . ALA A 1 155 ? 23.246 -16.686 -36.025 1.00 93.38 155 ALA A CA 1
ATOM 1240 C C . ALA A 1 155 ? 24.191 -16.554 -37.241 1.00 93.38 155 ALA A C 1
ATOM 1242 O O . ALA A 1 155 ? 23.721 -16.425 -38.373 1.00 93.38 155 ALA A O 1
ATOM 1243 N N . ALA A 1 156 ? 25.514 -16.567 -37.034 1.00 93.62 156 ALA A N 1
ATOM 1244 C CA . ALA A 1 156 ? 26.537 -16.324 -38.052 1.00 93.62 156 ALA A CA 1
ATOM 1245 C C . ALA A 1 156 ? 26.424 -14.941 -38.728 1.00 93.62 156 ALA A C 1
ATOM 1247 O O . ALA A 1 156 ? 26.799 -14.778 -39.890 1.00 93.62 156 ALA A O 1
ATOM 1248 N N . GLN A 1 157 ? 25.952 -13.929 -37.989 1.00 93.88 157 GLN A N 1
ATOM 1249 C CA . GLN A 1 157 ? 25.844 -12.533 -38.430 1.00 93.88 157 GLN A CA 1
ATOM 1250 C C . GLN A 1 157 ? 26.666 -11.577 -37.540 1.00 93.88 157 GLN A C 1
ATOM 1252 O O . GLN A 1 157 ? 26.133 -10.611 -36.987 1.00 93.88 157 GLN A O 1
ATOM 1257 N N . PRO A 1 158 ? 27.990 -11.790 -37.389 1.00 94.12 158 PRO A N 1
ATOM 1258 C CA . PRO A 1 158 ? 28.832 -10.942 -36.539 1.00 94.12 158 PRO A CA 1
ATOM 1259 C C . PRO A 1 158 ? 28.917 -9.492 -37.039 1.00 94.12 158 PRO A C 1
ATOM 1261 O O . PRO A 1 158 ? 29.167 -8.584 -36.251 1.00 94.12 158 PRO A O 1
ATOM 1264 N N . TRP A 1 159 ? 28.672 -9.258 -38.332 1.00 93.88 159 TRP A N 1
ATOM 1265 C CA . TRP A 1 159 ? 28.570 -7.916 -38.902 1.00 93.88 159 TRP A CA 1
ATOM 1266 C C . TRP A 1 159 ? 27.416 -7.123 -38.276 1.00 93.88 159 TRP A C 1
ATOM 1268 O O . TRP A 1 159 ? 27.580 -5.940 -38.000 1.00 93.88 159 TRP A O 1
ATOM 1278 N N . ARG A 1 160 ? 26.288 -7.778 -37.972 1.00 93.81 160 ARG A N 1
ATOM 1279 C CA . ARG A 1 160 ? 25.122 -7.146 -37.348 1.00 93.81 160 ARG A CA 1
ATOM 1280 C C . ARG A 1 160 ? 25.429 -6.775 -35.902 1.00 93.81 160 ARG A C 1
ATOM 1282 O O . ARG A 1 160 ? 25.143 -5.657 -35.485 1.00 93.81 160 ARG A O 1
ATOM 1289 N N . ALA A 1 161 ? 26.125 -7.656 -35.179 1.00 95.06 161 ALA A N 1
ATOM 1290 C CA . ALA A 1 161 ? 26.659 -7.335 -33.856 1.00 95.06 161 ALA A CA 1
ATOM 1291 C C . ALA A 1 161 ? 27.605 -6.118 -33.912 1.00 95.06 161 ALA A C 1
ATOM 1293 O O . ALA A 1 161 ? 27.486 -5.201 -33.103 1.00 95.06 161 ALA A O 1
ATOM 1294 N N . ALA A 1 162 ? 28.507 -6.065 -34.898 1.00 93.25 162 ALA A N 1
ATOM 1295 C CA . ALA A 1 162 ? 29.395 -4.920 -35.092 1.00 93.25 162 ALA A CA 1
ATOM 1296 C C . ALA A 1 162 ? 28.619 -3.623 -35.389 1.00 93.25 162 ALA A C 1
ATOM 1298 O O . ALA A 1 162 ? 28.962 -2.574 -34.844 1.00 93.25 162 ALA A O 1
ATOM 1299 N N . SER A 1 163 ? 27.548 -3.692 -36.187 1.00 93.38 163 SER A N 1
ATOM 1300 C CA . SER A 1 163 ? 26.659 -2.554 -36.430 1.00 93.38 163 SER A CA 1
ATOM 1301 C C . SER A 1 163 ? 26.008 -2.055 -35.141 1.00 93.38 163 SER A C 1
ATOM 1303 O O . SER A 1 163 ? 26.037 -0.852 -34.910 1.00 93.38 163 SER A O 1
ATOM 1305 N N . LEU A 1 164 ? 25.477 -2.941 -34.289 1.00 93.62 164 LEU A N 1
ATOM 1306 C CA . LEU A 1 164 ? 24.795 -2.566 -33.040 1.00 93.62 164 LEU A CA 1
ATOM 1307 C C . LEU A 1 164 ? 25.740 -1.933 -32.006 1.00 93.62 164 LEU A C 1
ATOM 1309 O O . LEU A 1 164 ? 25.369 -0.971 -31.337 1.00 93.62 164 LEU A O 1
ATOM 1313 N N . ILE A 1 165 ? 26.989 -2.401 -31.916 1.00 92.38 165 ILE A N 1
ATOM 1314 C CA . ILE A 1 165 ? 28.002 -1.827 -31.006 1.00 92.38 165 ILE A CA 1
ATOM 1315 C C . ILE A 1 165 ? 28.324 -0.363 -31.356 1.00 92.38 165 ILE A C 1
ATOM 1317 O O . ILE A 1 165 ? 28.744 0.400 -30.483 1.00 92.38 165 ILE A O 1
ATOM 1321 N N . GLY A 1 166 ? 28.089 0.059 -32.604 1.00 91.88 166 GLY A N 1
ATOM 1322 C CA . GLY A 1 166 ? 28.343 1.424 -33.071 1.00 91.88 166 GLY A CA 1
ATOM 1323 C C . GLY A 1 166 ? 27.570 2.521 -32.328 1.00 91.88 166 GLY A C 1
ATOM 1324 O O . GLY A 1 166 ? 27.961 3.686 -32.422 1.00 91.88 166 GLY A O 1
ATOM 1325 N N . GLY A 1 167 ? 26.535 2.158 -31.561 1.00 88.44 167 GLY A N 1
ATOM 1326 C CA . GLY A 1 167 ? 25.775 3.071 -30.706 1.00 88.44 167 GLY A CA 1
ATOM 1327 C C . GLY A 1 167 ? 26.440 3.417 -29.378 1.00 88.44 167 GLY A C 1
ATOM 1328 O O . GLY A 1 167 ? 26.020 4.374 -28.731 1.00 88.44 167 GLY A O 1
ATOM 1329 N N . LYS A 1 168 ? 27.496 2.705 -28.964 1.00 91.56 168 LYS A N 1
ATOM 1330 C CA . LYS A 1 168 ? 28.212 3.013 -27.717 1.00 91.56 168 LYS A CA 1
ATOM 1331 C C . LYS A 1 168 ? 28.999 4.320 -27.849 1.00 91.56 168 LYS A C 1
ATOM 1333 O O . LYS A 1 168 ? 29.770 4.497 -28.796 1.00 91.56 168 LYS A O 1
ATOM 1338 N N . ALA A 1 169 ? 28.829 5.226 -26.887 1.00 91.56 169 ALA A N 1
ATOM 1339 C CA . ALA A 1 169 ? 29.618 6.452 -26.802 1.00 91.56 169 ALA A CA 1
ATOM 1340 C C . ALA A 1 169 ? 31.111 6.127 -26.630 1.00 91.56 169 ALA A C 1
ATOM 1342 O O . ALA A 1 169 ? 31.478 5.152 -25.975 1.00 91.56 169 ALA A O 1
ATOM 1343 N N . TYR A 1 170 ? 31.973 6.921 -27.266 1.00 92.62 170 TYR A N 1
ATOM 1344 C CA . TYR A 1 170 ? 33.417 6.706 -27.208 1.00 92.62 170 TYR A CA 1
ATOM 1345 C C . TYR A 1 170 ? 33.958 6.914 -25.786 1.00 92.62 170 TYR A C 1
ATOM 1347 O O . TYR A 1 170 ? 33.611 7.897 -25.132 1.00 92.62 170 TYR A O 1
ATOM 1355 N N . THR A 1 171 ? 34.842 6.017 -25.348 1.00 91.88 171 THR A N 1
ATOM 1356 C CA . THR A 1 171 ? 35.558 6.093 -24.070 1.00 91.88 171 THR A CA 1
ATOM 1357 C C . THR A 1 171 ? 37.004 5.616 -24.206 1.00 91.88 171 THR A C 1
ATOM 1359 O O . THR A 1 171 ? 37.344 4.835 -25.100 1.00 91.88 171 THR A O 1
ATOM 1362 N N . THR A 1 172 ? 37.881 6.105 -23.332 1.00 89.62 172 THR A N 1
ATOM 1363 C CA . THR A 1 172 ? 39.277 5.674 -23.231 1.00 89.62 172 THR A CA 1
ATOM 1364 C C . THR A 1 172 ? 39.849 6.026 -21.862 1.00 89.62 172 THR A C 1
ATOM 1366 O O . THR A 1 172 ? 39.811 7.189 -21.466 1.00 89.62 172 THR A O 1
ATOM 1369 N N . PHE A 1 173 ? 40.453 5.049 -21.174 1.00 85.06 173 PHE A N 1
ATOM 1370 C CA . PHE A 1 173 ? 41.072 5.247 -19.856 1.00 85.06 173 PHE A CA 1
ATOM 1371 C C . PHE A 1 173 ? 42.058 6.423 -19.819 1.00 85.06 173 PHE A C 1
ATOM 1373 O O . PHE A 1 173 ? 42.053 7.229 -18.895 1.00 85.06 173 PHE A O 1
ATOM 1380 N N . SER A 1 174 ? 42.870 6.577 -20.869 1.00 85.06 174 SER A N 1
ATOM 1381 C CA . SER A 1 174 ? 43.906 7.616 -20.952 1.00 85.06 174 SER A CA 1
ATOM 1382 C C . SER A 1 174 ? 43.390 9.055 -20.838 1.00 85.06 174 SER A C 1
ATOM 1384 O O . SER A 1 174 ? 44.149 9.943 -20.444 1.00 85.06 174 SER A O 1
ATOM 1386 N N . LEU A 1 175 ? 42.124 9.294 -21.187 1.00 84.88 175 LEU A N 1
ATOM 1387 C CA . LEU A 1 175 ? 41.488 10.614 -21.169 1.00 84.88 175 LEU A CA 1
ATOM 1388 C C . LEU A 1 175 ? 40.375 10.711 -20.125 1.00 84.88 175 LEU A C 1
ATOM 1390 O O . LEU A 1 175 ? 39.685 11.725 -20.092 1.00 84.88 175 LEU A O 1
ATOM 1394 N N . SER A 1 176 ? 40.214 9.677 -19.298 1.00 83.31 176 SER A N 1
ATOM 1395 C CA . SER A 1 176 ? 39.188 9.641 -18.269 1.00 83.31 176 SER A CA 1
ATOM 1396 C C . SER A 1 176 ? 39.508 10.590 -17.125 1.00 83.31 176 SER A C 1
ATOM 1398 O O . SER A 1 176 ? 40.655 10.661 -16.664 1.00 83.31 176 SER A O 1
ATOM 1400 N N . ASN A 1 177 ? 38.483 11.267 -16.610 1.00 82.56 177 ASN A N 1
ATOM 1401 C CA . ASN A 1 177 ? 38.602 12.035 -15.369 1.00 82.56 177 ASN A CA 1
ATOM 1402 C C . ASN A 1 177 ? 38.845 11.134 -14.147 1.00 82.56 177 ASN A C 1
ATOM 1404 O O . ASN A 1 177 ? 39.404 11.589 -13.151 1.00 82.56 177 ASN A O 1
ATOM 1408 N N . TYR A 1 178 ? 38.536 9.840 -14.261 1.00 77.88 178 TYR A N 1
ATOM 1409 C CA . TYR A 1 178 ? 38.672 8.840 -13.201 1.00 77.88 178 TYR A CA 1
ATOM 1410 C C . TYR A 1 178 ? 39.932 7.974 -13.334 1.00 77.88 178 TYR A C 1
ATOM 1412 O O . TYR A 1 178 ? 40.100 7.008 -12.596 1.00 77.88 178 TYR A O 1
ATOM 1420 N N . LYS A 1 179 ? 40.869 8.326 -14.224 1.00 69.44 179 LYS A N 1
ATOM 1421 C CA . LYS A 1 179 ? 42.112 7.562 -14.470 1.00 69.44 179 LYS A CA 1
ATOM 1422 C C . LYS A 1 179 ? 42.987 7.304 -13.230 1.00 69.44 179 LYS A C 1
ATOM 1424 O O . LYS A 1 179 ? 43.859 6.446 -13.269 1.00 69.44 179 LYS A O 1
ATOM 1429 N N . ASN A 1 180 ? 42.775 8.061 -12.151 1.00 67.31 180 ASN A N 1
ATOM 1430 C CA . ASN A 1 180 ? 43.494 7.925 -10.882 1.00 67.31 180 ASN A CA 1
ATOM 1431 C C . ASN A 1 180 ? 42.755 7.044 -9.850 1.00 67.31 180 ASN A C 1
ATOM 1433 O O . ASN A 1 180 ? 43.234 6.923 -8.729 1.00 67.31 180 ASN A O 1
ATOM 1437 N N . MET A 1 181 ? 41.588 6.480 -10.186 1.00 66.25 181 MET A N 1
ATOM 1438 C CA . MET A 1 181 ? 40.717 5.742 -9.257 1.00 66.25 181 MET A CA 1
ATOM 1439 C C . MET A 1 181 ? 40.841 4.205 -9.349 1.00 66.25 181 MET A C 1
ATOM 1441 O O . MET A 1 181 ? 39.908 3.508 -8.976 1.00 66.25 181 MET A O 1
ATOM 1445 N N . ASP A 1 182 ? 41.957 3.652 -9.842 1.00 60.06 182 ASP A N 1
ATOM 1446 C CA . ASP A 1 182 ? 42.156 2.196 -10.049 1.00 60.06 182 ASP A CA 1
ATOM 1447 C C . ASP A 1 182 ? 41.060 1.501 -10.900 1.00 60.06 182 ASP A C 1
ATOM 1449 O O . ASP A 1 182 ? 40.907 0.280 -10.879 1.00 60.06 182 ASP A O 1
ATOM 1453 N N . VAL A 1 183 ? 40.309 2.262 -11.708 1.00 64.12 183 VAL A N 1
ATOM 1454 C CA . VAL A 1 183 ? 39.282 1.728 -12.619 1.00 64.12 183 VAL A CA 1
ATOM 1455 C C . VAL A 1 183 ? 39.858 1.579 -14.028 1.00 64.12 183 VAL A C 1
ATOM 1457 O O . VAL A 1 183 ? 39.935 2.551 -14.778 1.00 64.12 183 VAL A O 1
ATOM 1460 N N . GLU A 1 184 ? 40.230 0.366 -14.440 1.00 64.62 184 GLU A N 1
ATOM 1461 C CA . GLU A 1 184 ? 40.619 0.103 -15.833 1.00 64.62 184 GLU A CA 1
ATOM 1462 C C . GLU A 1 184 ? 39.392 0.158 -16.762 1.00 64.62 184 GLU A C 1
ATOM 1464 O O . GLU A 1 184 ? 38.595 -0.776 -16.830 1.00 64.62 184 GLU A O 1
ATOM 1469 N N . THR A 1 185 ? 39.227 1.255 -17.510 1.00 66.69 185 THR A N 1
ATOM 1470 C CA . THR A 1 185 ? 38.177 1.371 -18.541 1.00 66.69 185 THR A CA 1
ATOM 1471 C C . THR A 1 185 ? 38.756 1.085 -19.933 1.00 66.69 185 THR A C 1
ATOM 1473 O O . THR A 1 185 ? 39.501 1.912 -20.469 1.00 66.69 185 THR A O 1
ATOM 1476 N N . PRO A 1 186 ? 38.450 -0.054 -20.580 1.00 78.06 186 PRO A N 1
ATOM 1477 C CA . PRO A 1 186 ? 39.022 -0.358 -21.888 1.00 78.06 186 PRO A CA 1
ATOM 1478 C C . PRO A 1 186 ? 38.600 0.687 -22.929 1.00 78.06 186 PRO A C 1
ATOM 1480 O O . PRO A 1 186 ? 37.450 1.126 -22.969 1.00 78.06 186 PRO A O 1
ATOM 1483 N N . THR A 1 187 ? 39.534 1.087 -23.797 1.00 88.06 187 THR A N 1
ATOM 1484 C CA . THR A 1 187 ? 39.231 1.982 -24.920 1.00 88.06 187 THR A CA 1
ATOM 1485 C C . THR A 1 187 ? 38.199 1.333 -25.842 1.00 88.06 187 THR A C 1
ATOM 1487 O O . THR A 1 187 ? 38.394 0.213 -26.314 1.00 88.06 187 THR A O 1
ATOM 1490 N N . GLY A 1 188 ? 37.114 2.047 -26.137 1.00 90.00 188 GLY A N 1
ATOM 1491 C CA . GLY A 1 188 ? 36.005 1.509 -26.919 1.00 90.00 188 GLY A CA 1
ATOM 1492 C C . GLY A 1 188 ? 34.989 2.563 -27.351 1.00 90.00 188 GLY A C 1
ATOM 1493 O O . GLY A 1 188 ? 35.176 3.762 -27.151 1.00 90.00 188 GLY A O 1
ATOM 1494 N N . GLY A 1 189 ? 33.901 2.101 -27.968 1.00 90.62 189 GLY A N 1
ATOM 1495 C CA . GLY A 1 189 ? 32.832 2.958 -28.484 1.00 90.62 189 GLY A CA 1
ATOM 1496 C C . GLY A 1 189 ? 33.174 3.662 -29.801 1.00 90.62 189 GLY A C 1
ATOM 1497 O O . GLY A 1 189 ? 34.235 3.464 -30.396 1.00 90.62 189 GLY A O 1
ATOM 1498 N N . ASN A 1 190 ? 32.238 4.475 -30.286 1.00 91.75 190 ASN A N 1
ATOM 1499 C CA . ASN A 1 190 ? 32.287 5.071 -31.615 1.00 91.75 190 ASN A CA 1
ATOM 1500 C C . ASN A 1 190 ? 32.561 6.581 -31.558 1.00 91.75 190 ASN A C 1
ATOM 1502 O O . ASN A 1 190 ? 31.741 7.360 -31.070 1.00 91.75 190 ASN A O 1
ATOM 1506 N N . ARG A 1 191 ? 33.696 7.014 -32.121 1.00 90.69 191 ARG A N 1
ATOM 1507 C CA . ARG A 1 191 ? 34.046 8.444 -32.242 1.00 90.69 191 ARG A CA 1
ATOM 1508 C C . ARG A 1 191 ? 33.124 9.215 -33.185 1.00 90.69 191 ARG A C 1
ATOM 1510 O O . ARG A 1 191 ? 33.041 10.431 -33.077 1.00 90.69 191 ARG A O 1
ATOM 1517 N N . HIS A 1 192 ? 32.447 8.523 -34.096 1.00 91.12 192 HIS A N 1
ATOM 1518 C CA . HIS A 1 192 ? 31.514 9.078 -35.075 1.00 91.12 192 HIS A CA 1
ATOM 1519 C C . HIS A 1 192 ? 30.080 8.603 -34.792 1.00 91.12 192 HIS A C 1
ATOM 1521 O O . HIS A 1 192 ? 29.338 8.243 -35.709 1.00 91.12 192 HIS A O 1
ATOM 1527 N N . ARG A 1 193 ? 29.695 8.552 -33.506 1.00 91.75 193 ARG A N 1
ATOM 1528 C CA . ARG A 1 193 ? 28.391 8.036 -33.053 1.00 91.75 193 ARG A CA 1
ATOM 1529 C C . ARG A 1 193 ? 27.213 8.738 -33.728 1.00 91.75 193 ARG A C 1
ATOM 1531 O O . ARG A 1 193 ? 26.268 8.061 -34.114 1.00 91.75 193 ARG A O 1
ATOM 1538 N N . MET A 1 194 ? 27.275 10.055 -33.935 1.00 91.38 194 MET A N 1
ATOM 1539 C CA . MET A 1 194 ? 26.175 10.790 -34.575 1.00 91.38 194 MET A CA 1
ATOM 1540 C C . MET A 1 194 ? 26.021 10.428 -36.059 1.00 91.38 194 MET A C 1
ATOM 1542 O O . MET A 1 194 ? 24.911 10.213 -36.542 1.00 91.38 194 MET A O 1
ATOM 1546 N N . LEU A 1 195 ? 27.132 10.272 -36.787 1.00 92.00 195 LEU A N 1
ATOM 1547 C CA . LEU A 1 195 ? 27.109 9.787 -38.171 1.00 92.00 195 LEU A CA 1
ATOM 1548 C C . LEU A 1 195 ? 26.539 8.361 -38.260 1.00 92.00 195 LEU A C 1
ATOM 1550 O O . LEU A 1 195 ? 25.764 8.045 -39.167 1.00 92.00 195 LEU A O 1
ATOM 1554 N N . TRP A 1 196 ? 26.889 7.505 -37.299 1.00 94.38 196 TRP A N 1
ATOM 1555 C CA . TRP A 1 196 ? 26.301 6.175 -37.178 1.00 94.38 196 TRP A CA 1
ATOM 1556 C C . TRP A 1 196 ? 24.792 6.248 -36.912 1.00 94.38 196 TRP A C 1
ATOM 1558 O O . TRP A 1 196 ? 24.033 5.630 -37.657 1.00 94.38 196 TRP A O 1
ATOM 1568 N N . LYS A 1 197 ? 24.338 7.087 -35.969 1.00 94.69 197 LYS A N 1
ATOM 1569 C CA . LYS A 1 197 ? 22.907 7.304 -35.698 1.00 94.69 197 LYS A CA 1
ATOM 1570 C C . LYS A 1 197 ? 22.159 7.799 -36.934 1.00 94.69 197 LYS A C 1
ATOM 1572 O O . LYS A 1 197 ? 21.097 7.274 -37.238 1.00 94.69 197 LYS A O 1
ATOM 1577 N N . LYS A 1 198 ? 22.731 8.722 -37.717 1.00 93.88 198 LYS A N 1
ATOM 1578 C CA . LYS A 1 198 ? 22.159 9.168 -39.005 1.00 93.88 198 LYS A CA 1
ATOM 1579 C C . LYS A 1 198 ? 21.964 8.015 -39.988 1.00 93.88 198 LYS A C 1
ATOM 1581 O O . LYS A 1 198 ? 20.956 7.952 -40.690 1.00 93.88 198 LYS A O 1
ATOM 1586 N N . THR A 1 199 ? 22.924 7.097 -40.030 1.00 93.62 199 THR A N 1
ATOM 1587 C CA . THR A 1 199 ? 22.856 5.913 -40.892 1.00 93.62 199 THR A CA 1
ATOM 1588 C C . THR A 1 199 ? 21.774 4.948 -40.405 1.00 93.62 199 THR A C 1
ATOM 1590 O O . THR A 1 199 ? 20.934 4.531 -41.200 1.00 93.62 199 THR A O 1
ATOM 1593 N N . CYS A 1 200 ? 21.727 4.663 -39.101 1.00 95.56 200 CYS A N 1
ATOM 1594 C CA . CYS A 1 200 ? 20.676 3.853 -38.483 1.00 95.56 200 CYS A CA 1
ATOM 1595 C C . CYS A 1 200 ? 19.288 4.468 -38.668 1.00 95.56 200 CYS A C 1
ATOM 1597 O O . CYS A 1 200 ? 18.351 3.750 -38.988 1.00 95.56 200 CYS A O 1
ATOM 1599 N N . PHE A 1 201 ? 19.158 5.790 -38.571 1.00 96.00 201 PHE A N 1
ATOM 1600 C CA . PHE A 1 201 ? 17.892 6.488 -38.772 1.00 96.00 201 PHE A CA 1
ATOM 1601 C C . PHE A 1 201 ? 17.378 6.355 -40.207 1.00 96.00 201 PHE A C 1
ATOM 1603 O O . PHE A 1 201 ? 16.191 6.136 -40.441 1.00 96.00 201 PHE A O 1
ATOM 1610 N N . LYS A 1 202 ? 18.283 6.419 -41.191 1.00 94.31 202 LYS A N 1
ATOM 1611 C CA . LYS A 1 202 ? 17.941 6.151 -42.590 1.00 94.31 202 LYS A CA 1
ATOM 1612 C C . LYS A 1 202 ? 17.485 4.702 -42.794 1.00 94.31 202 LYS A C 1
ATOM 1614 O O . LYS A 1 202 ? 16.521 4.476 -43.524 1.00 94.31 202 LYS A O 1
ATOM 1619 N N . LEU A 1 203 ? 18.152 3.737 -42.157 1.00 93.25 203 LEU A N 1
ATOM 1620 C CA . LEU A 1 203 ? 17.750 2.326 -42.202 1.00 93.25 203 LEU A CA 1
ATOM 1621 C C . LEU A 1 203 ? 16.380 2.119 -41.547 1.00 93.25 203 LEU A C 1
ATOM 1623 O O . LEU A 1 203 ? 15.505 1.523 -42.164 1.00 93.25 203 LEU A O 1
ATOM 1627 N N . ALA A 1 204 ? 16.153 2.697 -40.368 1.00 95.56 204 ALA A N 1
ATOM 1628 C CA . ALA A 1 204 ? 14.880 2.632 -39.655 1.00 95.56 204 ALA A CA 1
ATOM 1629 C C . ALA A 1 204 ? 13.710 3.183 -40.490 1.00 95.56 204 ALA A C 1
ATOM 1631 O O . ALA A 1 204 ? 12.621 2.633 -40.463 1.00 95.56 204 ALA A O 1
ATOM 1632 N N . LYS A 1 205 ? 13.951 4.194 -41.336 1.00 94.19 205 LYS A N 1
ATOM 1633 C CA . LYS A 1 205 ? 12.946 4.749 -42.263 1.00 94.19 205 LYS A CA 1
ATOM 1634 C C . LYS A 1 205 ? 12.818 4.013 -43.602 1.00 94.19 205 LYS A C 1
ATOM 1636 O O . LYS A 1 205 ? 12.057 4.451 -44.463 1.00 94.19 205 LYS A O 1
ATOM 1641 N N . THR A 1 206 ? 13.569 2.937 -43.831 1.00 93.12 206 THR A N 1
ATOM 1642 C CA . THR A 1 206 ? 13.562 2.223 -45.115 1.00 93.12 206 THR A CA 1
ATOM 1643 C C . THR A 1 206 ? 12.414 1.204 -45.154 1.00 93.12 206 THR A C 1
ATOM 1645 O O . THR A 1 206 ? 12.508 0.166 -44.500 1.00 93.12 206 THR A O 1
ATOM 1648 N N . PRO A 1 207 ? 11.347 1.422 -45.951 1.00 89.88 207 PRO A N 1
ATOM 1649 C CA . PRO A 1 207 ? 10.130 0.602 -45.893 1.00 89.88 207 PRO A CA 1
ATOM 1650 C C . PRO A 1 207 ? 10.316 -0.829 -46.416 1.00 89.88 207 PRO A C 1
ATOM 1652 O O . PRO A 1 207 ? 9.470 -1.683 -46.171 1.00 89.88 207 PRO A O 1
ATOM 1655 N N . SER A 1 208 ? 11.403 -1.103 -47.147 1.00 88.06 208 SER A N 1
ATOM 1656 C CA . SER A 1 208 ? 11.719 -2.442 -47.657 1.00 88.06 208 SER A CA 1
ATOM 1657 C C . SER A 1 208 ? 12.322 -3.380 -46.609 1.00 88.06 208 SER A C 1
ATOM 1659 O O . SER A 1 208 ? 12.420 -4.574 -46.876 1.00 88.06 208 SER A O 1
ATOM 1661 N N . LEU A 1 209 ? 12.771 -2.855 -45.463 1.00 90.81 209 LEU A N 1
ATOM 1662 C CA . LEU A 1 209 ? 13.308 -3.662 -44.364 1.00 90.81 209 LEU A CA 1
ATOM 1663 C C . LEU A 1 209 ? 12.184 -4.230 -43.500 1.00 90.81 209 LEU A C 1
ATOM 1665 O O . LEU A 1 209 ? 11.073 -3.702 -43.497 1.00 90.81 209 LEU A O 1
ATOM 1669 N N . ASP A 1 210 ? 12.472 -5.291 -42.750 1.00 92.50 210 ASP A N 1
ATOM 1670 C CA . ASP A 1 210 ? 11.506 -5.874 -41.818 1.00 92.50 210 ASP A CA 1
ATOM 1671 C C . ASP A 1 210 ? 11.154 -4.882 -40.686 1.00 92.50 210 ASP A C 1
ATOM 1673 O O . ASP A 1 210 ? 12.043 -4.160 -40.224 1.00 92.50 210 ASP A O 1
ATOM 1677 N N . PRO A 1 211 ? 9.894 -4.826 -40.206 1.00 96.31 211 PRO A N 1
ATOM 1678 C CA . PRO A 1 211 ? 9.510 -3.934 -39.110 1.00 96.31 211 PRO A CA 1
ATOM 1679 C C . PRO A 1 211 ? 10.364 -4.093 -37.847 1.00 96.31 211 PRO A C 1
ATOM 1681 O O . PRO A 1 211 ? 10.725 -3.091 -37.238 1.00 96.31 211 PRO A O 1
ATOM 1684 N N . TYR A 1 212 ? 10.763 -5.315 -37.473 1.00 96.81 212 TYR A N 1
ATOM 1685 C CA . TYR A 1 212 ? 11.637 -5.513 -36.313 1.00 96.81 212 TYR A CA 1
ATOM 1686 C C . TYR A 1 212 ? 13.061 -5.025 -36.580 1.00 96.81 212 TYR A C 1
ATOM 1688 O O . TYR A 1 212 ? 13.699 -4.496 -35.675 1.00 96.81 212 TYR A O 1
ATOM 1696 N N . GLU A 1 213 ? 13.565 -5.139 -37.811 1.00 95.12 213 GLU A N 1
ATOM 1697 C CA . GLU A 1 213 ? 14.861 -4.560 -38.181 1.00 95.12 213 GLU A CA 1
ATOM 1698 C C . GLU A 1 213 ? 14.837 -3.031 -38.090 1.00 95.12 213 GLU A C 1
ATOM 1700 O O . GLU A 1 213 ? 15.738 -2.427 -37.500 1.00 95.12 213 GLU A O 1
ATOM 1705 N N . ARG A 1 214 ? 13.767 -2.405 -38.595 1.00 96.69 214 ARG A N 1
ATOM 1706 C CA . ARG A 1 214 ? 13.547 -0.962 -38.446 1.00 96.69 214 ARG A CA 1
ATOM 1707 C C . ARG A 1 214 ? 13.454 -0.564 -36.979 1.00 96.69 214 ARG A C 1
ATOM 1709 O O . ARG A 1 214 ? 14.106 0.398 -36.585 1.00 96.69 214 ARG A O 1
ATOM 1716 N N . ALA A 1 215 ? 12.726 -1.326 -36.166 1.00 97.56 215 ALA A N 1
ATOM 1717 C CA . ALA A 1 215 ? 12.579 -1.081 -34.737 1.00 97.56 215 ALA A CA 1
ATOM 1718 C C . ALA A 1 215 ? 13.903 -1.220 -33.969 1.00 97.56 215 ALA A C 1
ATOM 1720 O O . ALA A 1 215 ? 14.181 -0.400 -33.100 1.00 97.56 215 ALA A O 1
ATOM 1721 N N . VAL A 1 216 ? 14.761 -2.192 -34.308 1.00 97.12 216 VAL A N 1
ATOM 1722 C CA . VAL A 1 216 ? 16.098 -2.329 -33.704 1.00 97.12 216 VAL A CA 1
ATOM 1723 C C . VAL A 1 216 ? 16.946 -1.088 -33.968 1.00 97.12 216 VAL A C 1
ATOM 1725 O O . VAL A 1 216 ? 17.510 -0.517 -33.034 1.00 97.12 216 VAL A O 1
ATOM 1728 N N . TYR A 1 217 ? 17.026 -0.632 -35.219 1.00 96.38 217 TYR A N 1
ATOM 1729 C CA . TYR A 1 217 ? 17.780 0.582 -35.536 1.00 96.38 217 TYR A CA 1
ATOM 1730 C C . TYR A 1 217 ? 17.097 1.852 -35.012 1.00 96.38 217 TYR A C 1
ATOM 1732 O O . TYR A 1 217 ? 17.790 2.785 -34.614 1.00 96.38 217 TYR A O 1
ATOM 1740 N N . GLY A 1 218 ? 15.765 1.874 -34.945 1.00 96.75 218 GLY A N 1
ATOM 1741 C CA . GLY A 1 218 ? 14.976 2.938 -34.330 1.00 96.75 218 GLY A CA 1
ATOM 1742 C C . GLY A 1 218 ? 15.259 3.078 -32.836 1.00 96.75 218 GLY A C 1
ATOM 1743 O O . GLY A 1 218 ? 15.538 4.182 -32.377 1.00 96.75 218 GLY A O 1
ATOM 1744 N N . ALA A 1 219 ? 15.310 1.967 -32.094 1.00 96.56 219 ALA A N 1
ATOM 1745 C CA . ALA A 1 219 ? 15.654 1.936 -30.671 1.00 96.56 219 ALA A CA 1
ATOM 1746 C C . ALA A 1 219 ? 17.058 2.488 -30.407 1.00 96.56 219 ALA A C 1
ATOM 1748 O O . ALA A 1 219 ? 17.266 3.233 -29.457 1.00 96.56 219 ALA A O 1
ATOM 1749 N N . MET A 1 220 ? 18.018 2.195 -31.280 1.00 94.31 220 MET A N 1
ATOM 1750 C CA . MET A 1 220 ? 19.376 2.730 -31.162 1.00 94.31 220 MET A CA 1
ATOM 1751 C C . MET A 1 220 ? 19.483 4.241 -31.412 1.00 94.31 220 MET A C 1
ATOM 1753 O O . MET A 1 220 ? 20.473 4.866 -31.029 1.00 94.31 220 MET A O 1
ATOM 1757 N N . VAL A 1 221 ? 18.510 4.818 -32.114 1.00 95.19 221 VAL A N 1
ATOM 1758 C CA . VAL A 1 221 ? 18.461 6.247 -32.444 1.00 95.19 221 VAL A CA 1
ATOM 1759 C C . VAL A 1 221 ? 17.577 7.016 -31.459 1.00 95.19 221 VAL A C 1
ATOM 1761 O O . VAL A 1 221 ? 17.860 8.180 -31.191 1.00 95.19 221 VAL A O 1
ATOM 1764 N N . GLY A 1 222 ? 16.548 6.367 -30.913 1.00 95.44 222 GLY A N 1
ATOM 1765 C CA . GLY A 1 222 ? 15.451 7.002 -30.187 1.00 95.44 222 GLY A CA 1
ATOM 1766 C C . GLY A 1 222 ? 14.318 7.465 -31.111 1.00 95.44 222 GLY A C 1
ATOM 1767 O O . GLY A 1 222 ? 13.744 8.529 -30.886 1.00 95.44 222 GLY A O 1
ATOM 1768 N N . ASP A 1 223 ? 14.039 6.717 -32.187 1.00 97.19 223 ASP A N 1
ATOM 1769 C CA . ASP A 1 223 ? 12.928 6.992 -33.108 1.00 97.19 223 ASP A CA 1
ATOM 1770 C C . ASP A 1 223 ? 11.663 6.226 -32.713 1.00 97.19 223 ASP A C 1
ATOM 1772 O O . ASP A 1 223 ? 11.520 5.037 -33.005 1.00 97.19 223 ASP A O 1
ATOM 1776 N N . VAL A 1 224 ? 10.719 6.942 -32.099 1.00 96.50 224 VAL A N 1
ATOM 1777 C CA . VAL A 1 224 ? 9.440 6.385 -31.635 1.00 96.50 224 VAL A CA 1
ATOM 1778 C C . VAL A 1 224 ? 8.659 5.746 -32.778 1.00 96.50 224 VAL A C 1
ATOM 1780 O O . VAL A 1 224 ? 8.121 4.657 -32.606 1.00 96.50 224 VAL A O 1
ATOM 1783 N N . LYS A 1 225 ? 8.629 6.368 -33.965 1.00 95.38 225 LYS A N 1
ATOM 1784 C CA . LYS A 1 225 ? 7.819 5.887 -35.095 1.00 95.38 225 LYS A CA 1
ATOM 1785 C C . LYS A 1 225 ? 8.207 4.480 -35.527 1.00 95.38 225 LYS A C 1
ATOM 1787 O O . LYS A 1 225 ? 7.328 3.642 -35.682 1.00 95.38 225 LYS A O 1
ATOM 1792 N N . SER A 1 226 ? 9.504 4.217 -35.680 1.00 96.25 226 SER A N 1
ATOM 1793 C CA . SER A 1 226 ? 9.989 2.899 -36.102 1.00 96.25 226 SER A CA 1
ATOM 1794 C C . SER A 1 226 ? 9.797 1.823 -35.031 1.00 96.25 226 SER A C 1
ATOM 1796 O O . SER A 1 226 ? 9.555 0.668 -35.362 1.00 96.25 226 SER A O 1
ATOM 1798 N N . ILE A 1 227 ? 9.908 2.176 -33.746 1.00 97.00 227 ILE A N 1
ATOM 1799 C CA . ILE A 1 227 ? 9.743 1.226 -32.632 1.00 97.00 227 ILE A CA 1
ATOM 1800 C C . ILE A 1 227 ? 8.260 0.890 -32.425 1.00 97.00 227 ILE A C 1
ATOM 1802 O O . ILE A 1 227 ? 7.899 -0.276 -32.271 1.00 97.00 227 ILE A O 1
ATOM 1806 N N . LYS A 1 228 ? 7.396 1.909 -32.480 1.00 94.94 228 LYS A N 1
ATOM 1807 C CA . LYS A 1 228 ? 5.947 1.809 -32.272 1.00 94.94 228 LYS A CA 1
ATOM 1808 C C . LYS A 1 228 ? 5.279 0.777 -33.184 1.00 94.94 228 LYS A C 1
ATOM 1810 O O . LYS A 1 228 ? 4.315 0.144 -32.771 1.00 94.94 228 LYS A O 1
ATOM 1815 N N . GLU A 1 229 ? 5.801 0.566 -34.394 1.00 94.69 229 GLU A N 1
ATOM 1816 C CA . GLU A 1 229 ? 5.275 -0.415 -35.357 1.00 94.69 229 GLU A CA 1
ATOM 1817 C C . GLU A 1 229 ? 5.268 -1.863 -34.839 1.00 94.69 229 GLU A C 1
ATOM 1819 O O . GLU A 1 229 ? 4.520 -2.692 -35.361 1.00 94.69 229 GLU A O 1
ATOM 1824 N N . VAL A 1 230 ? 6.095 -2.185 -33.838 1.00 95.56 230 VAL A N 1
ATOM 1825 C CA . VAL A 1 230 ? 6.199 -3.537 -33.267 1.00 95.56 230 VAL A CA 1
ATOM 1826 C C . VAL A 1 230 ? 5.751 -3.632 -31.804 1.00 95.56 230 VAL A C 1
ATOM 1828 O O . VAL A 1 230 ? 5.758 -4.738 -31.255 1.00 95.56 230 VAL A O 1
ATOM 1831 N N . CYS A 1 231 ? 5.351 -2.515 -31.188 1.00 95.88 231 CYS A N 1
ATOM 1832 C CA . CYS A 1 231 ? 4.826 -2.454 -29.821 1.00 95.88 231 CYS A CA 1
ATOM 1833 C C . CYS A 1 231 ? 3.426 -3.077 -29.745 1.00 95.88 231 CYS A C 1
ATOM 1835 O O . CYS A 1 231 ? 2.576 -2.802 -30.594 1.00 95.88 231 CYS A O 1
ATOM 1837 N N . LYS A 1 232 ? 3.179 -3.921 -28.733 1.00 92.62 232 LYS A N 1
ATOM 1838 C CA . LYS A 1 232 ? 1.911 -4.668 -28.616 1.00 92.62 232 LYS A CA 1
ATOM 1839 C C . LYS A 1 232 ? 1.155 -4.449 -27.315 1.00 92.62 232 LYS A C 1
ATOM 1841 O O . LYS A 1 232 ? -0.041 -4.701 -27.310 1.00 92.62 232 LYS A O 1
ATOM 1846 N N . SER A 1 233 ? 1.826 -4.024 -26.250 1.00 94.44 233 SER A N 1
ATOM 1847 C CA . SER A 1 233 ? 1.211 -3.803 -24.938 1.00 94.44 233 SER A CA 1
ATOM 1848 C C . SER A 1 233 ? 1.435 -2.382 -24.438 1.00 94.44 233 SER A C 1
ATOM 1850 O O . SER A 1 233 ? 2.256 -1.635 -24.985 1.00 94.44 233 SER A O 1
ATOM 1852 N N . TRP A 1 234 ? 0.737 -2.017 -23.363 1.00 95.88 234 TRP A N 1
ATOM 1853 C CA . TRP A 1 234 ? 0.955 -0.747 -22.672 1.00 95.88 234 TRP A CA 1
ATOM 1854 C C . TRP A 1 234 ? 2.425 -0.550 -22.260 1.00 95.88 234 TRP A C 1
ATOM 1856 O O . TRP A 1 234 ? 3.008 0.508 -22.505 1.00 95.88 234 TRP A O 1
ATOM 1866 N N . GLU A 1 235 ? 3.062 -1.592 -21.720 1.00 95.69 235 GLU A N 1
ATOM 1867 C CA . GLU A 1 235 ? 4.458 -1.556 -21.273 1.00 95.69 235 GLU A CA 1
ATOM 1868 C C . GLU A 1 235 ? 5.430 -1.346 -22.446 1.00 95.69 235 GLU A C 1
ATOM 1870 O O . GLU A 1 235 ? 6.450 -0.675 -22.293 1.00 95.69 235 GLU A O 1
ATOM 1875 N N . ASP A 1 236 ? 5.137 -1.900 -23.628 1.00 95.94 236 ASP A N 1
ATOM 1876 C CA . ASP A 1 236 ? 5.958 -1.703 -24.829 1.00 95.94 236 ASP A CA 1
ATOM 1877 C C . ASP A 1 236 ? 5.913 -0.263 -25.337 1.00 95.94 236 ASP A C 1
ATOM 1879 O O . ASP A 1 236 ? 6.949 0.288 -25.719 1.00 95.94 236 ASP A O 1
ATOM 1883 N N . HIS A 1 237 ? 4.730 0.352 -25.346 1.00 96.94 237 HIS A N 1
ATOM 1884 C CA . HIS A 1 237 ? 4.561 1.746 -25.767 1.00 96.94 237 HIS A CA 1
ATOM 1885 C C . HIS A 1 237 ? 5.171 2.723 -24.766 1.00 96.94 237 HIS A C 1
ATOM 1887 O O . HIS A 1 237 ? 5.814 3.696 -25.175 1.00 96.94 237 HIS A O 1
ATOM 1893 N N . LEU A 1 238 ? 5.034 2.442 -23.468 1.00 97.19 238 LEU A N 1
ATOM 1894 C CA . LEU A 1 238 ? 5.683 3.214 -22.413 1.00 97.19 238 LEU A CA 1
ATOM 1895 C C . LEU A 1 238 ? 7.211 3.111 -22.521 1.00 97.19 238 LEU A C 1
ATOM 1897 O O . LEU A 1 238 ? 7.899 4.133 -22.542 1.00 97.19 238 LEU A O 1
ATOM 1901 N N . TRP A 1 239 ? 7.745 1.895 -22.687 1.00 97.56 239 TRP A N 1
ATOM 1902 C CA . TRP A 1 239 ? 9.180 1.679 -22.891 1.00 97.56 239 TRP A CA 1
ATOM 1903 C C . TRP A 1 239 ? 9.686 2.397 -24.137 1.00 97.56 239 TRP A C 1
ATOM 1905 O O . TRP A 1 239 ? 10.709 3.071 -24.068 1.00 97.56 239 TRP A O 1
ATOM 1915 N N . CYS A 1 240 ? 8.964 2.308 -25.256 1.00 97.12 240 CYS A N 1
ATOM 1916 C CA . CYS A 1 240 ? 9.329 2.960 -26.511 1.00 97.12 240 CYS A CA 1
ATOM 1917 C C . CYS A 1 240 ? 9.556 4.466 -26.326 1.00 97.12 240 CYS A C 1
ATOM 1919 O O . CYS A 1 240 ? 10.583 4.998 -26.764 1.00 97.12 240 CYS A O 1
ATOM 1921 N N . ARG A 1 241 ? 8.621 5.154 -25.657 1.00 97.25 241 ARG A N 1
ATOM 1922 C CA . ARG A 1 241 ? 8.709 6.600 -25.419 1.00 97.25 241 ARG A CA 1
ATOM 1923 C C . ARG A 1 241 ? 9.790 6.951 -24.401 1.00 97.25 241 ARG A C 1
ATOM 1925 O O . ARG A 1 241 ? 10.608 7.817 -24.697 1.00 97.25 241 ARG A O 1
ATOM 1932 N N . ILE A 1 242 ? 9.862 6.257 -23.263 1.00 97.44 242 ILE A N 1
ATOM 1933 C CA . ILE A 1 242 ? 10.884 6.510 -22.229 1.00 97.44 242 ILE A CA 1
ATOM 1934 C C . ILE A 1 242 ? 12.295 6.246 -22.771 1.00 97.44 242 ILE A C 1
ATOM 1936 O O . ILE A 1 242 ? 13.192 7.074 -22.615 1.00 97.44 242 ILE A O 1
ATOM 1940 N N . HIS A 1 243 ? 12.501 5.122 -23.458 1.00 97.00 243 HIS A N 1
ATOM 1941 C CA . HIS A 1 243 ? 13.787 4.780 -24.067 1.00 97.00 243 HIS A CA 1
ATOM 1942 C C . HIS A 1 243 ? 14.203 5.817 -25.113 1.00 97.00 243 HIS A C 1
ATOM 1944 O O . HIS A 1 243 ? 15.329 6.313 -25.082 1.00 97.00 243 HIS A O 1
ATOM 1950 N N . SER A 1 244 ? 13.278 6.212 -25.991 1.00 97.25 244 SER A N 1
ATOM 1951 C CA . SER A 1 244 ? 13.538 7.257 -26.986 1.00 97.25 244 SER A CA 1
ATOM 1952 C C . SER A 1 244 ? 13.827 8.611 -26.338 1.00 97.25 244 SER A C 1
ATOM 1954 O O . SER A 1 244 ? 14.729 9.318 -26.782 1.00 97.25 244 SER A O 1
ATOM 1956 N N . ARG A 1 245 ? 13.129 8.956 -25.250 1.00 96.50 245 ARG A N 1
ATOM 1957 C CA . ARG A 1 245 ? 13.365 10.182 -24.485 1.00 96.50 245 ARG A CA 1
ATOM 1958 C C . ARG A 1 245 ? 14.769 10.226 -23.897 1.00 96.50 245 ARG A C 1
ATOM 1960 O O . ARG A 1 245 ? 15.407 11.274 -23.986 1.00 96.50 245 ARG A O 1
ATOM 1967 N N . LEU A 1 246 ? 15.244 9.120 -23.322 1.00 96.44 246 LEU A N 1
ATOM 1968 C CA . LEU A 1 246 ? 16.596 8.997 -22.770 1.00 96.44 246 LEU A CA 1
ATOM 1969 C C . LEU A 1 246 ? 17.660 9.150 -23.864 1.00 96.44 246 LEU A C 1
ATOM 1971 O O . LEU A 1 246 ? 18.588 9.943 -23.709 1.00 96.44 246 LEU A O 1
ATOM 1975 N N . GLU A 1 247 ? 17.497 8.462 -24.999 1.00 95.62 247 GLU A N 1
ATOM 1976 C CA . GLU A 1 247 ? 18.419 8.582 -26.139 1.00 95.62 247 GLU A CA 1
ATOM 1977 C C . GLU A 1 247 ? 18.476 10.012 -26.690 1.00 95.62 247 GLU A C 1
ATOM 1979 O O . GLU A 1 247 ? 19.563 10.535 -26.945 1.00 95.62 247 GLU A O 1
ATOM 1984 N N . GLN A 1 248 ? 17.320 10.668 -26.825 1.00 95.44 248 GLN A N 1
ATOM 1985 C CA . GLN A 1 248 ? 17.238 12.055 -27.279 1.00 95.44 248 GLN A CA 1
ATOM 1986 C C . GLN A 1 248 ? 17.817 13.039 -26.253 1.00 95.44 248 GLN A C 1
ATOM 1988 O O . GLN A 1 248 ? 18.454 14.009 -26.657 1.00 95.44 248 GLN A O 1
ATOM 1993 N N . ALA A 1 249 ? 17.661 12.783 -24.945 1.00 95.19 249 ALA A N 1
ATOM 1994 C CA . ALA A 1 249 ? 18.247 13.608 -23.882 1.00 95.19 249 ALA A CA 1
ATOM 1995 C C . ALA A 1 249 ? 19.770 13.639 -23.976 1.00 95.19 249 ALA A C 1
ATOM 1997 O O . ALA A 1 249 ? 20.385 14.703 -23.952 1.00 95.19 249 ALA A O 1
ATOM 1998 N N . VAL A 1 250 ? 20.365 12.450 -24.090 1.00 94.19 250 VAL A N 1
ATOM 1999 C CA . VAL A 1 250 ? 21.815 12.287 -24.157 1.00 94.19 250 VAL A CA 1
ATOM 2000 C C . VAL A 1 250 ? 22.351 12.946 -25.421 1.00 94.19 250 VAL A C 1
ATOM 2002 O O . VAL A 1 250 ? 23.336 13.677 -25.364 1.00 94.19 250 VAL A O 1
ATOM 2005 N N . ASP A 1 251 ? 21.694 12.734 -26.562 1.00 93.56 251 ASP A N 1
ATOM 2006 C CA . ASP A 1 251 ? 22.108 13.350 -27.821 1.00 93.56 251 ASP A CA 1
ATOM 2007 C C . ASP A 1 251 ? 22.011 14.879 -27.778 1.00 93.56 251 ASP A C 1
ATOM 2009 O O . ASP A 1 251 ? 22.956 15.551 -28.193 1.00 93.56 251 ASP A O 1
ATOM 2013 N N . ALA A 1 252 ? 20.910 15.428 -27.257 1.00 93.44 252 ALA A N 1
ATOM 2014 C CA . ALA A 1 252 ? 20.722 16.869 -27.113 1.00 93.44 252 ALA A CA 1
ATOM 2015 C C . ALA A 1 252 ? 21.773 17.480 -26.176 1.00 93.44 252 ALA A C 1
ATOM 2017 O O . ALA A 1 252 ? 22.469 18.414 -26.573 1.00 93.44 252 ALA A O 1
ATOM 2018 N N . GLY A 1 253 ? 21.976 16.895 -24.991 1.00 93.31 253 GLY A N 1
ATOM 2019 C CA . GLY A 1 253 ? 22.970 17.374 -24.028 1.00 93.31 253 GLY A CA 1
ATOM 2020 C C . GLY A 1 253 ? 24.399 17.322 -24.575 1.00 93.31 253 GLY A C 1
ATOM 2021 O O . GLY A 1 253 ? 25.166 18.270 -24.412 1.00 93.31 253 GLY A O 1
ATOM 2022 N N . LEU A 1 254 ? 24.760 16.264 -25.311 1.00 92.31 254 LEU A N 1
ATOM 2023 C CA . LEU A 1 254 ? 26.059 16.192 -25.983 1.00 92.31 254 LEU A CA 1
ATOM 2024 C C . LEU A 1 254 ? 26.199 17.259 -27.081 1.00 92.31 254 LEU A C 1
ATOM 2026 O O . LEU A 1 254 ? 27.253 17.889 -27.170 1.00 92.31 254 LEU A O 1
ATOM 2030 N N . LEU A 1 255 ? 25.169 17.487 -27.902 1.00 92.00 255 LEU A N 1
ATOM 2031 C CA . LEU A 1 255 ? 25.179 18.501 -28.968 1.00 92.00 255 LEU A CA 1
ATOM 2032 C C . LEU A 1 255 ? 25.305 19.933 -28.424 1.00 92.00 255 LEU A C 1
ATOM 2034 O O . LEU A 1 255 ? 25.999 20.761 -29.030 1.00 92.00 255 LEU A O 1
ATOM 2038 N N . GLU A 1 256 ? 24.655 20.209 -27.294 1.00 91.69 256 GLU A N 1
ATOM 2039 C CA . GLU A 1 256 ? 24.687 21.495 -26.592 1.00 91.69 256 GLU A CA 1
ATOM 2040 C C . GLU A 1 256 ? 26.007 21.724 -25.844 1.00 91.69 256 GLU A C 1
ATOM 2042 O O . GLU A 1 256 ? 26.441 22.867 -25.721 1.00 91.69 256 GLU A O 1
ATOM 2047 N N . SER A 1 257 ? 26.696 20.656 -25.429 1.00 90.88 257 SER A N 1
ATOM 2048 C CA . SER A 1 257 ? 27.970 20.751 -24.708 1.00 90.88 257 SER A CA 1
ATOM 2049 C C . SER A 1 257 ? 29.108 21.393 -25.520 1.00 90.88 257 SER A C 1
ATOM 2051 O O . SER A 1 257 ? 29.204 21.252 -26.743 1.00 90.88 257 SER A O 1
ATOM 2053 N N . ASP A 1 258 ? 30.070 21.993 -24.812 1.00 88.06 258 ASP A N 1
ATOM 2054 C CA . ASP A 1 258 ? 31.336 22.495 -25.375 1.00 88.06 258 ASP A CA 1
ATOM 2055 C C . ASP A 1 258 ? 32.404 21.395 -25.561 1.00 88.06 258 ASP A C 1
ATOM 2057 O O . ASP A 1 258 ? 33.602 21.666 -25.700 1.00 88.06 258 ASP A O 1
ATOM 2061 N N . SER A 1 259 ? 31.989 20.125 -25.587 1.00 90.19 259 SER A N 1
ATOM 2062 C CA . SER A 1 259 ? 32.893 18.986 -25.732 1.00 90.19 259 SER A CA 1
ATOM 2063 C C . SER A 1 259 ? 33.704 19.056 -27.027 1.00 90.19 259 SER A C 1
ATOM 2065 O O . SER A 1 259 ? 33.161 19.164 -28.136 1.00 90.19 259 SER A O 1
ATOM 2067 N N . TRP A 1 260 ? 35.028 18.890 -26.907 1.00 91.50 260 TRP A N 1
ATOM 2068 C CA . TRP A 1 260 ? 35.920 18.831 -28.065 1.00 91.50 260 TRP A CA 1
ATOM 2069 C C . TRP A 1 260 ? 35.498 17.732 -29.047 1.00 91.50 260 TRP A C 1
ATOM 2071 O O . TRP A 1 260 ? 35.529 17.951 -30.255 1.00 91.50 260 TRP A O 1
ATOM 2081 N N . TRP A 1 261 ? 35.040 16.579 -28.551 1.00 89.19 261 TRP A N 1
ATOM 2082 C CA . TRP A 1 261 ? 34.636 15.426 -29.366 1.00 89.19 261 TRP A CA 1
ATOM 2083 C C . TRP A 1 261 ? 33.436 15.699 -30.272 1.00 89.19 261 TRP A C 1
ATOM 2085 O O . TRP A 1 261 ? 33.340 15.119 -31.357 1.00 89.19 261 TRP A O 1
ATOM 2095 N N . ILE A 1 262 ? 32.546 16.589 -29.834 1.00 88.31 262 ILE A N 1
ATOM 2096 C CA . ILE A 1 262 ? 31.340 16.964 -30.567 1.00 88.31 262 ILE A CA 1
ATOM 2097 C C . ILE A 1 262 ? 31.659 18.072 -31.569 1.00 88.31 262 ILE A C 1
ATOM 2099 O O . ILE A 1 262 ? 31.363 17.922 -32.750 1.00 88.31 262 ILE A O 1
ATOM 2103 N N . LYS A 1 263 ? 32.337 19.143 -31.132 1.00 87.75 263 LYS A N 1
ATOM 2104 C CA . LYS A 1 263 ? 32.590 20.326 -31.975 1.00 87.75 263 LYS A CA 1
ATOM 2105 C C . LYS A 1 263 ? 33.768 20.175 -32.945 1.00 87.75 263 LYS A C 1
ATOM 2107 O O . LYS A 1 263 ? 33.810 20.855 -33.964 1.00 87.75 263 LYS A O 1
ATOM 2112 N N . LYS A 1 264 ? 34.782 19.373 -32.599 1.00 83.94 264 LYS A N 1
ATOM 2113 C CA . LYS A 1 264 ? 36.076 19.325 -33.319 1.00 83.94 264 LYS A CA 1
ATOM 2114 C C . LYS A 1 264 ? 36.638 17.915 -33.529 1.00 83.94 264 LYS A C 1
ATOM 2116 O O . LYS A 1 264 ? 37.461 17.720 -34.418 1.00 83.94 264 LYS A O 1
ATOM 2121 N N . GLY A 1 265 ? 36.237 16.947 -32.709 1.00 75.12 265 GLY A N 1
ATOM 2122 C CA . GLY A 1 265 ? 36.876 15.634 -32.605 1.00 75.12 265 GLY A CA 1
ATOM 2123 C C . GLY A 1 265 ? 36.323 14.542 -33.515 1.00 75.12 265 GLY A C 1
ATOM 2124 O O . GLY A 1 265 ? 36.812 13.413 -33.462 1.00 75.12 265 GLY A O 1
ATOM 2125 N N . GLY A 1 266 ? 35.334 14.842 -34.360 1.00 70.62 266 GLY A N 1
ATOM 2126 C CA . GLY A 1 266 ? 34.789 13.870 -35.301 1.00 70.62 266 GLY A CA 1
ATOM 2127 C C . GLY A 1 266 ? 34.013 14.488 -36.459 1.00 70.62 266 GLY A C 1
ATOM 2128 O O . GLY A 1 266 ? 33.671 15.665 -36.454 1.00 70.62 266 GLY A O 1
ATOM 2129 N N . ILE A 1 267 ? 33.757 13.670 -37.480 1.00 74.19 267 ILE A N 1
ATOM 2130 C CA . ILE A 1 267 ? 33.019 14.065 -38.681 1.00 74.19 267 ILE A CA 1
ATOM 2131 C C . ILE A 1 267 ? 31.521 14.066 -38.370 1.00 74.19 267 ILE A C 1
ATOM 2133 O O . ILE A 1 267 ? 30.984 13.029 -37.985 1.00 74.19 267 ILE A O 1
ATOM 2137 N N . ALA A 1 268 ? 30.860 15.206 -38.592 1.00 78.19 268 ALA A N 1
ATOM 2138 C CA . ALA A 1 268 ? 29.409 15.370 -38.465 1.00 78.19 268 ALA A CA 1
ATOM 2139 C C . ALA A 1 268 ? 28.830 15.029 -37.077 1.00 78.19 268 ALA A C 1
ATOM 2141 O O . ALA A 1 268 ? 27.651 14.688 -36.968 1.00 78.19 268 ALA A O 1
ATOM 2142 N N . ASN A 1 269 ? 29.650 15.112 -36.024 1.00 83.00 269 ASN A N 1
ATOM 2143 C CA . ASN A 1 269 ? 29.211 14.884 -34.644 1.00 83.00 269 ASN A CA 1
ATOM 2144 C C . ASN A 1 269 ? 28.351 16.024 -34.088 1.00 83.00 269 ASN A C 1
ATOM 2146 O O . ASN A 1 269 ? 27.571 15.799 -33.171 1.00 83.00 269 ASN A O 1
ATOM 2150 N N . ASP A 1 270 ? 28.486 17.217 -34.653 1.00 81.88 270 ASP A N 1
ATOM 2151 C CA . ASP A 1 270 ? 27.778 18.447 -34.307 1.00 81.88 270 ASP A CA 1
ATOM 2152 C C . ASP A 1 270 ? 26.449 18.620 -35.055 1.00 81.88 270 ASP A C 1
ATOM 2154 O O . ASP A 1 270 ? 25.732 19.594 -34.834 1.00 81.88 270 ASP A O 1
ATOM 2158 N N . MET A 1 271 ? 26.110 17.693 -35.954 1.00 85.19 271 MET A N 1
ATOM 2159 C CA . MET A 1 271 ? 24.907 17.805 -36.765 1.00 85.19 271 MET A CA 1
ATOM 2160 C C . MET A 1 271 ? 23.742 17.004 -36.160 1.00 85.19 271 MET A C 1
ATOM 2162 O O . MET A 1 271 ? 23.854 15.777 -36.066 1.00 85.19 271 MET A O 1
ATOM 2166 N N . PRO A 1 272 ? 22.590 17.633 -35.871 1.00 86.31 272 PRO A N 1
ATOM 2167 C CA . PRO A 1 272 ? 21.424 16.940 -35.330 1.00 86.31 272 PRO A CA 1
ATOM 2168 C C . PRO A 1 272 ? 20.785 15.960 -36.332 1.00 86.31 272 PRO A C 1
ATOM 2170 O O . PRO A 1 272 ? 21.088 15.949 -37.534 1.00 86.31 272 PRO A O 1
ATOM 2173 N N . LEU A 1 273 ? 19.879 15.123 -35.820 1.00 89.00 273 LEU A N 1
ATOM 2174 C CA . LEU A 1 273 ? 19.058 14.188 -36.594 1.00 89.00 273 LEU A CA 1
ATOM 2175 C C . LEU A 1 273 ? 17.797 14.889 -37.122 1.00 89.00 273 LEU A C 1
ATOM 2177 O O . LEU A 1 273 ? 16.760 14.929 -36.464 1.00 89.00 273 LEU A O 1
ATOM 2181 N N . GLU A 1 274 ? 17.883 15.451 -38.325 1.00 88.00 274 GLU A N 1
ATOM 2182 C CA . GLU A 1 274 ? 16.757 16.144 -38.961 1.00 88.00 274 GLU A CA 1
ATOM 2183 C C . GLU A 1 274 ? 15.549 15.216 -39.187 1.00 88.00 274 GLU A C 1
ATOM 2185 O O . GLU A 1 274 ? 15.660 14.141 -39.779 1.00 88.00 274 GLU A O 1
ATOM 2190 N N . GLY A 1 275 ? 14.365 15.653 -38.747 1.00 88.62 275 GLY A N 1
ATOM 2191 C CA . GLY A 1 275 ? 13.109 14.920 -38.931 1.00 88.62 275 GLY A CA 1
ATOM 2192 C C . GLY A 1 275 ? 12.905 13.735 -37.980 1.00 88.62 275 GLY A C 1
ATOM 2193 O O . GLY A 1 275 ? 12.058 12.882 -38.274 1.00 88.62 275 GLY A O 1
ATOM 2194 N N . LEU A 1 276 ? 13.687 13.653 -36.898 1.00 93.44 276 LEU A N 1
ATOM 2195 C CA . LEU A 1 276 ? 13.380 12.840 -35.721 1.00 93.44 276 LEU A CA 1
ATOM 2196 C C . LEU A 1 276 ? 12.274 13.531 -34.914 1.00 93.44 276 LEU A C 1
ATOM 2198 O O . LEU A 1 276 ? 12.324 14.739 -34.690 1.00 93.44 276 LEU A O 1
ATOM 2202 N N . GLU A 1 277 ? 11.256 12.774 -34.520 1.00 93.19 277 GLU A N 1
ATOM 2203 C CA . GLU A 1 277 ? 10.174 13.284 -33.680 1.00 93.19 277 GLU A CA 1
ATOM 2204 C C . GLU A 1 277 ? 10.672 13.496 -32.250 1.00 93.19 277 GLU A C 1
ATOM 2206 O O . GLU A 1 277 ? 11.267 12.592 -31.663 1.00 93.19 277 GLU A O 1
ATOM 2211 N N . ARG A 1 278 ? 10.443 14.693 -31.699 1.00 93.44 278 ARG A N 1
ATOM 2212 C CA . ARG A 1 278 ? 10.835 15.013 -30.325 1.00 93.44 278 ARG A CA 1
ATOM 2213 C C . ARG A 1 278 ? 9.858 14.364 -29.354 1.00 93.44 278 ARG A C 1
ATOM 2215 O O . ARG A 1 278 ? 8.664 14.638 -29.429 1.00 93.44 278 ARG A O 1
ATOM 2222 N N . VAL A 1 279 ? 10.378 13.575 -28.419 1.00 94.88 279 VAL A N 1
ATOM 2223 C CA . VAL A 1 279 ? 9.579 13.063 -27.300 1.00 94.88 279 VAL A CA 1
ATOM 2224 C C . VAL A 1 279 ? 9.376 14.174 -26.273 1.00 94.88 279 VAL A C 1
ATOM 2226 O O . VAL A 1 279 ? 10.311 14.917 -25.969 1.00 94.88 279 VAL A O 1
ATOM 2229 N N . THR A 1 280 ? 8.152 14.302 -25.763 1.00 93.56 280 THR A N 1
ATOM 2230 C CA . THR A 1 280 ? 7.817 15.276 -24.719 1.00 93.56 280 THR A CA 1
ATOM 2231 C C . THR A 1 280 ? 8.652 15.064 -23.452 1.00 93.56 280 THR A C 1
ATOM 2233 O O . THR A 1 280 ? 9.009 13.944 -23.088 1.00 93.56 280 THR A O 1
ATOM 2236 N N . ASP A 1 281 ? 8.969 16.169 -22.779 1.00 90.06 281 ASP A N 1
ATOM 2237 C CA . ASP A 1 281 ? 9.646 16.171 -21.480 1.00 90.06 281 ASP A CA 1
ATOM 2238 C C . ASP A 1 281 ? 8.651 16.023 -20.314 1.00 90.06 281 ASP A C 1
ATOM 2240 O O . ASP A 1 281 ? 9.057 15.750 -19.188 1.00 90.06 281 ASP A O 1
ATOM 2244 N N . ASN A 1 282 ? 7.355 16.215 -20.580 1.00 94.00 282 ASN A N 1
ATOM 2245 C CA . ASN A 1 282 ? 6.286 16.119 -19.593 1.00 94.00 282 ASN A CA 1
ATOM 2246 C C . ASN A 1 282 ? 5.753 14.679 -19.534 1.00 94.00 282 ASN A C 1
ATOM 2248 O O . ASN A 1 282 ? 5.236 14.167 -20.529 1.00 94.00 282 ASN A O 1
ATOM 2252 N N . MET A 1 283 ? 5.863 14.055 -18.360 1.00 94.06 283 MET A N 1
ATOM 2253 C CA . MET A 1 283 ? 5.453 12.668 -18.151 1.00 94.06 283 MET A CA 1
ATOM 2254 C C . MET A 1 283 ? 3.941 12.457 -18.218 1.00 94.06 283 MET A C 1
ATOM 2256 O O . MET A 1 283 ? 3.521 11.416 -18.715 1.00 94.06 283 MET A O 1
ATOM 2260 N N . ASP A 1 284 ? 3.123 13.426 -17.808 1.00 93.94 284 ASP A N 1
ATOM 2261 C CA . ASP A 1 284 ? 1.664 13.339 -17.938 1.00 93.94 284 ASP A CA 1
ATOM 2262 C C . ASP A 1 284 ? 1.259 13.244 -19.410 1.00 93.94 284 ASP A C 1
ATOM 2264 O O . ASP A 1 284 ? 0.562 12.310 -19.805 1.00 93.94 284 ASP A O 1
ATOM 2268 N N . LEU A 1 285 ? 1.798 14.142 -20.244 1.00 95.31 285 LEU A N 1
ATOM 2269 C CA . LEU A 1 285 ? 1.576 14.116 -21.694 1.00 95.31 285 LEU A CA 1
ATOM 2270 C C . LEU A 1 285 ? 2.102 12.818 -22.321 1.00 95.31 285 LEU A C 1
ATOM 2272 O O . LEU A 1 285 ? 1.472 12.265 -23.218 1.00 95.31 285 LEU A O 1
ATOM 2276 N N . LEU A 1 286 ? 3.238 12.301 -21.836 1.00 95.81 286 LEU A N 1
ATOM 2277 C CA . LEU A 1 286 ? 3.783 11.025 -22.301 1.00 95.81 286 LEU A CA 1
ATOM 2278 C C . LEU A 1 286 ? 2.805 9.874 -22.029 1.00 95.81 286 LEU A C 1
ATOM 2280 O O . LEU A 1 286 ? 2.585 9.051 -22.917 1.00 95.81 286 LEU A O 1
ATOM 2284 N N . PHE A 1 287 ? 2.202 9.813 -20.837 1.00 96.00 287 PHE A N 1
ATOM 2285 C CA . PHE A 1 287 ? 1.185 8.807 -20.520 1.00 96.00 287 PHE A CA 1
ATOM 2286 C C . PHE A 1 287 ? -0.091 8.992 -21.343 1.00 96.00 287 PHE A C 1
ATOM 2288 O O . PHE A 1 287 ? -0.611 7.998 -21.844 1.00 96.00 287 PHE A O 1
ATOM 2295 N N . GLU A 1 288 ? -0.564 10.225 -21.541 1.00 94.56 288 GLU A N 1
ATOM 2296 C CA . GLU A 1 288 ? -1.721 10.505 -22.405 1.00 94.56 288 GLU A CA 1
ATOM 2297 C C . GLU A 1 288 ? -1.497 9.985 -23.831 1.00 94.56 288 GLU A C 1
ATOM 2299 O O . GLU A 1 288 ? -2.374 9.345 -24.409 1.00 94.56 288 GLU A O 1
ATOM 2304 N N . GLU A 1 289 ? -0.306 10.197 -24.392 1.00 93.94 289 GLU A N 1
ATOM 2305 C CA . GLU A 1 289 ? 0.045 9.678 -25.713 1.00 93.94 289 GLU A CA 1
ATOM 2306 C C . GLU A 1 289 ? 0.092 8.142 -25.762 1.00 93.94 289 GLU A C 1
ATOM 2308 O O . GLU A 1 289 ? -0.260 7.562 -26.788 1.00 93.94 289 GLU A O 1
ATOM 2313 N N . VAL A 1 290 ? 0.540 7.470 -24.692 1.00 95.12 290 VAL A N 1
ATOM 2314 C CA . VAL A 1 290 ? 0.522 5.994 -24.592 1.00 95.12 290 VAL A CA 1
ATOM 2315 C C . VAL A 1 290 ? -0.912 5.473 -24.505 1.00 95.12 290 VAL A C 1
ATOM 2317 O O . VAL A 1 290 ? -1.241 4.471 -25.135 1.00 95.12 290 VAL A O 1
ATOM 2320 N N . GLU A 1 291 ? -1.766 6.143 -23.738 1.00 93.81 291 GLU A N 1
ATOM 2321 C CA . GLU A 1 291 ? -3.167 5.763 -23.521 1.00 93.81 291 GLU A CA 1
ATOM 2322 C C . GLU A 1 291 ? -4.034 5.961 -24.774 1.00 93.81 291 GLU A C 1
ATOM 2324 O O . GLU A 1 291 ? -5.039 5.276 -24.940 1.00 93.81 291 GLU A O 1
ATOM 2329 N N . GLN A 1 292 ? -3.627 6.847 -25.686 1.00 92.50 292 GLN A N 1
ATOM 2330 C CA . GLN A 1 292 ? -4.287 7.059 -26.979 1.00 92.50 292 GLN A CA 1
ATOM 2331 C C . GLN A 1 292 ? -3.946 5.995 -28.036 1.00 92.50 292 GLN A C 1
ATOM 2333 O O . GLN A 1 292 ? -4.520 6.011 -29.127 1.00 92.50 292 GLN A O 1
ATOM 2338 N N . GLU A 1 293 ? -3.018 5.077 -27.758 1.00 92.62 293 GLU A N 1
ATOM 2339 C CA . GLU A 1 293 ? -2.628 4.043 -28.715 1.00 92.62 293 GLU A CA 1
ATOM 2340 C C . GLU A 1 293 ? -3.708 2.967 -28.874 1.00 92.62 293 GLU A C 1
ATOM 2342 O O . GLU A 1 293 ? -4.035 2.242 -27.937 1.00 92.62 293 GLU A O 1
ATOM 2347 N N . GLU A 1 294 ? -4.209 2.777 -30.098 1.00 88.50 294 GLU A N 1
ATOM 2348 C CA . GLU A 1 294 ? -5.289 1.816 -30.380 1.00 88.50 294 GLU A CA 1
ATOM 2349 C C . GLU A 1 294 ? -4.952 0.375 -29.960 1.00 88.50 294 GLU A C 1
ATOM 2351 O O . GLU A 1 294 ? -5.833 -0.379 -29.554 1.00 88.50 294 GLU A O 1
ATOM 2356 N N . THR A 1 295 ? -3.676 -0.018 -30.028 1.00 90.25 295 THR A N 1
ATOM 2357 C CA . THR A 1 295 ? -3.221 -1.366 -29.641 1.00 90.25 295 THR A CA 1
ATOM 2358 C C . THR A 1 295 ? -3.317 -1.630 -28.142 1.00 90.25 295 THR A C 1
ATOM 2360 O O . THR A 1 295 ? -3.305 -2.786 -27.739 1.00 90.25 295 THR A O 1
ATOM 2363 N N . VAL A 1 296 ? -3.352 -0.572 -27.330 1.00 90.38 296 VAL A N 1
ATOM 2364 C CA . VAL A 1 296 ? -3.349 -0.650 -25.867 1.00 90.38 296 VAL A CA 1
ATOM 2365 C C . VAL A 1 296 ? -4.763 -0.915 -25.330 1.00 90.38 296 VAL A C 1
ATOM 2367 O O . VAL A 1 296 ? -4.921 -1.628 -24.342 1.00 90.38 296 VAL A O 1
ATOM 2370 N N . GLY A 1 297 ? -5.806 -0.418 -26.004 1.00 90.94 297 GLY A N 1
ATOM 2371 C CA . GLY A 1 297 ? -7.200 -0.667 -25.622 1.00 90.94 297 GLY A CA 1
ATOM 2372 C C . GLY A 1 297 ? -7.492 -0.293 -24.163 1.00 90.94 297 GLY A C 1
ATOM 2373 O O . GLY A 1 297 ? -7.098 0.772 -23.698 1.00 90.94 297 GLY A O 1
ATOM 2374 N N . ASP A 1 298 ? -8.148 -1.195 -23.426 1.00 91.25 298 ASP A N 1
ATOM 2375 C CA . ASP A 1 298 ? -8.544 -0.976 -22.025 1.00 91.25 298 ASP A CA 1
ATOM 2376 C C . ASP A 1 298 ? -7.436 -1.309 -21.005 1.00 91.25 298 ASP A C 1
ATOM 2378 O O . ASP A 1 298 ? -7.643 -1.191 -19.796 1.00 91.25 298 ASP A O 1
ATOM 2382 N N . GLU A 1 299 ? -6.246 -1.723 -21.457 1.00 91.44 299 GLU A N 1
ATOM 2383 C CA . GLU A 1 299 ? -5.119 -2.058 -20.582 1.00 91.44 299 GLU A CA 1
ATOM 2384 C C . GLU A 1 299 ? -4.804 -0.998 -19.505 1.00 91.44 299 GLU A C 1
ATOM 2386 O O . GLU A 1 299 ? -4.625 -1.407 -18.351 1.00 91.44 299 GLU A O 1
ATOM 2391 N N . PRO A 1 300 ? -4.766 0.320 -19.804 1.00 92.50 300 PRO A N 1
ATOM 2392 C CA . PRO A 1 300 ? -4.413 1.365 -18.841 1.00 92.50 300 PRO A CA 1
ATOM 2393 C C . PRO A 1 300 ? -5.454 1.542 -17.735 1.00 92.50 300 PRO A C 1
ATOM 2395 O O . PRO A 1 300 ? -5.133 2.070 -16.675 1.00 92.50 300 PRO A O 1
ATOM 2398 N N . LEU A 1 301 ? -6.691 1.085 -17.959 1.00 91.50 301 LEU A N 1
ATOM 2399 C CA . LEU A 1 301 ? -7.776 1.155 -16.978 1.00 91.50 301 LEU A CA 1
ATOM 2400 C C . LEU A 1 301 ? -7.622 0.108 -15.866 1.00 91.50 301 LEU A C 1
ATOM 2402 O O . LEU A 1 301 ? -8.336 0.160 -14.862 1.00 91.50 301 LEU A O 1
ATOM 2406 N N . HIS A 1 302 ? -6.699 -0.848 -16.022 1.00 92.56 302 HIS A N 1
ATOM 2407 C CA . HIS A 1 302 ? -6.427 -1.845 -14.998 1.00 92.56 302 HIS A CA 1
ATOM 2408 C C . HIS A 1 302 ? -5.896 -1.170 -13.714 1.00 92.56 302 HIS A C 1
ATOM 2410 O O . HIS A 1 302 ? -4.897 -0.450 -13.787 1.00 92.56 302 HIS A O 1
ATOM 2416 N N . PRO A 1 303 ? -6.456 -1.455 -12.517 1.00 93.44 303 PRO A N 1
ATOM 2417 C CA . PRO A 1 303 ? -6.089 -0.769 -11.273 1.00 93.44 303 PRO A CA 1
ATOM 2418 C C . PRO A 1 303 ? -4.583 -0.726 -10.984 1.00 93.44 303 PRO A C 1
ATOM 2420 O O . PRO A 1 303 ? -4.051 0.336 -10.689 1.00 93.44 303 PRO A O 1
ATOM 2423 N N . PHE A 1 304 ? -3.865 -1.844 -11.153 1.00 95.88 304 PHE A N 1
ATOM 2424 C CA . PHE A 1 304 ? -2.407 -1.862 -10.962 1.00 95.88 304 PHE A CA 1
ATOM 2425 C C . PHE A 1 304 ? -1.622 -1.009 -11.971 1.00 95.88 304 PHE A C 1
ATOM 2427 O O . PHE A 1 304 ? -0.592 -0.459 -11.601 1.00 95.88 304 PHE A O 1
ATOM 2434 N N . ARG A 1 305 ? -2.087 -0.834 -13.215 1.00 96.00 305 ARG A N 1
ATOM 2435 C CA . ARG A 1 305 ? -1.409 0.057 -14.174 1.00 96.00 305 ARG A CA 1
ATOM 2436 C C . ARG A 1 305 ? -1.663 1.526 -13.853 1.00 96.00 305 ARG A C 1
ATOM 2438 O O . ARG A 1 305 ? -0.743 2.334 -13.944 1.00 96.00 305 ARG A O 1
ATOM 2445 N N . ILE A 1 306 ? -2.863 1.853 -13.365 1.00 95.31 306 ILE A N 1
ATOM 2446 C CA . ILE A 1 306 ? -3.164 3.171 -12.786 1.00 95.31 306 ILE A CA 1
ATOM 2447 C C . ILE A 1 306 ? -2.230 3.439 -11.598 1.00 95.31 306 ILE A C 1
ATOM 2449 O O . ILE A 1 306 ? -1.615 4.502 -11.532 1.00 95.31 306 ILE A O 1
ATOM 2453 N N . THR A 1 307 ? -2.066 2.469 -10.696 1.00 96.94 307 THR A N 1
ATOM 2454 C CA . THR A 1 307 ? -1.111 2.542 -9.582 1.00 96.94 307 THR A CA 1
ATOM 2455 C C . THR A 1 307 ? 0.318 2.781 -10.076 1.00 96.94 307 THR A C 1
ATOM 2457 O O . THR A 1 307 ? 0.975 3.701 -9.599 1.00 96.94 307 THR A O 1
ATOM 2460 N N . GLN A 1 308 ? 0.799 2.004 -11.053 1.00 97.62 308 GLN A N 1
ATOM 2461 C CA . GLN A 1 308 ? 2.141 2.159 -11.630 1.00 97.62 308 GLN A CA 1
ATOM 2462 C C . GLN A 1 308 ? 2.346 3.555 -12.233 1.00 97.62 308 GLN A C 1
ATOM 2464 O O . GLN A 1 308 ? 3.371 4.179 -11.970 1.00 97.62 308 GLN A O 1
ATOM 2469 N N . LYS A 1 309 ? 1.359 4.079 -12.975 1.00 97.12 309 LYS A N 1
ATOM 2470 C CA . LYS A 1 309 ? 1.370 5.451 -13.505 1.00 97.12 309 LYS A CA 1
ATOM 2471 C C . LYS A 1 309 ? 1.537 6.481 -12.387 1.00 97.12 309 LYS A C 1
ATOM 2473 O O . LYS A 1 309 ? 2.434 7.313 -12.468 1.00 97.12 309 LYS A O 1
ATOM 2478 N N . HIS A 1 310 ? 0.733 6.402 -11.325 1.00 97.12 310 HIS A N 1
ATOM 2479 C CA . HIS A 1 310 ? 0.820 7.346 -10.205 1.00 97.12 310 HIS A CA 1
ATOM 2480 C C . HIS A 1 310 ? 2.150 7.251 -9.451 1.00 97.12 310 HIS A C 1
ATOM 2482 O O . HIS A 1 310 ? 2.692 8.278 -9.060 1.00 97.12 310 HIS A O 1
ATOM 2488 N N . ILE A 1 311 ? 2.705 6.046 -9.282 1.00 97.12 311 ILE A N 1
ATOM 2489 C CA . ILE A 1 311 ? 4.027 5.857 -8.668 1.00 97.12 311 ILE A CA 1
ATOM 2490 C C . ILE A 1 311 ? 5.119 6.509 -9.528 1.00 97.12 311 ILE A C 1
ATOM 2492 O O . ILE A 1 311 ? 5.963 7.233 -8.998 1.00 97.12 311 ILE A O 1
ATOM 2496 N N . ILE A 1 312 ? 5.093 6.298 -10.850 1.00 97.19 312 ILE A N 1
ATOM 2497 C CA . ILE A 1 312 ? 6.057 6.905 -11.782 1.00 97.19 312 ILE A CA 1
ATOM 2498 C C . ILE A 1 312 ? 5.958 8.435 -11.744 1.00 97.19 312 ILE A C 1
ATOM 2500 O O . ILE A 1 312 ? 6.988 9.096 -11.675 1.00 97.19 312 ILE A O 1
ATOM 2504 N N . LEU A 1 313 ? 4.742 8.985 -11.725 1.00 96.06 313 LEU A N 1
ATOM 2505 C CA . LEU A 1 313 ? 4.477 10.428 -11.653 1.00 96.06 313 LEU A CA 1
ATOM 2506 C C . LEU A 1 313 ? 4.693 11.043 -10.261 1.00 96.06 313 LEU A C 1
ATOM 2508 O O . LEU A 1 313 ? 4.497 12.243 -10.101 1.00 96.06 313 LEU A O 1
ATOM 2512 N N . ASP A 1 314 ? 5.059 10.235 -9.262 1.00 95.00 314 ASP A N 1
ATOM 2513 C CA . ASP A 1 314 ? 5.180 10.646 -7.857 1.00 95.00 314 ASP A CA 1
ATOM 2514 C C . ASP A 1 314 ? 3.884 11.257 -7.274 1.00 95.00 314 ASP A C 1
ATOM 2516 O O . ASP A 1 314 ? 3.885 12.051 -6.342 1.00 95.00 314 ASP A O 1
ATOM 2520 N N . ALA A 1 315 ? 2.733 10.843 -7.810 1.00 95.94 315 ALA A N 1
ATOM 2521 C CA . ALA A 1 315 ? 1.397 11.292 -7.420 1.00 95.94 315 ALA A CA 1
ATOM 2522 C C . ALA A 1 315 ? 0.735 10.327 -6.415 1.00 95.94 315 ALA A C 1
ATOM 2524 O O . ALA A 1 315 ? -0.457 10.015 -6.515 1.00 95.94 315 ALA A O 1
ATOM 2525 N N . VAL A 1 316 ? 1.510 9.804 -5.459 1.00 95.56 316 VAL A N 1
ATOM 2526 C CA . VAL A 1 316 ? 1.062 8.734 -4.548 1.00 95.56 316 VAL A CA 1
ATOM 2527 C C . VAL A 1 316 ? 0.000 9.182 -3.542 1.00 95.56 316 VAL A C 1
ATOM 2529 O O . VAL A 1 316 ? -0.853 8.382 -3.168 1.00 95.56 316 VAL A O 1
ATOM 2532 N N . GLU A 1 317 ? -0.022 10.459 -3.155 1.00 96.38 317 GLU A N 1
ATOM 2533 C CA . GLU A 1 317 ? -1.094 11.002 -2.311 1.00 96.38 317 GLU A CA 1
ATOM 2534 C C . GLU A 1 317 ? -2.447 10.965 -3.029 1.00 96.38 317 GLU A C 1
ATOM 2536 O O . GLU A 1 317 ? -3.435 10.493 -2.466 1.00 96.38 317 GLU A O 1
ATOM 2541 N N . ASN A 1 318 ? -2.478 11.400 -4.294 1.00 96.12 318 ASN A N 1
ATOM 2542 C CA . ASN A 1 318 ? -3.683 11.359 -5.126 1.00 96.12 318 ASN A CA 1
ATOM 2543 C C . ASN A 1 318 ? -4.148 9.915 -5.331 1.00 96.12 318 ASN A C 1
ATOM 2545 O O . ASN A 1 318 ? -5.327 9.624 -5.175 1.00 96.12 318 ASN A O 1
ATOM 2549 N N . LEU A 1 319 ? -3.211 8.992 -5.566 1.00 97.06 319 LEU A N 1
ATOM 2550 C CA . LEU A 1 319 ? -3.504 7.565 -5.680 1.00 97.06 319 LEU A CA 1
ATOM 2551 C C . LEU A 1 319 ? -4.209 7.002 -4.432 1.00 97.06 319 LEU A C 1
ATOM 2553 O O . LEU A 1 319 ? -5.164 6.235 -4.564 1.00 97.06 319 LEU A O 1
ATOM 2557 N N . LEU A 1 320 ? -3.742 7.348 -3.226 1.00 97.50 320 LEU A N 1
ATOM 2558 C CA . LEU A 1 320 ? -4.371 6.891 -1.983 1.00 97.50 320 LEU A CA 1
ATOM 2559 C C . LEU A 1 320 ? -5.748 7.533 -1.773 1.00 97.50 320 LEU A C 1
ATOM 2561 O O . LEU A 1 320 ? -6.674 6.824 -1.382 1.00 97.50 320 LEU A O 1
ATOM 2565 N N . ARG A 1 321 ? -5.901 8.837 -2.058 1.00 96.81 321 ARG A N 1
ATOM 2566 C CA . ARG A 1 321 ? -7.198 9.538 -1.972 1.00 96.81 321 ARG A CA 1
ATOM 2567 C C . ARG A 1 321 ? -8.219 8.926 -2.930 1.00 96.81 321 ARG A C 1
ATOM 2569 O O . ARG A 1 321 ? -9.304 8.559 -2.496 1.00 96.81 321 ARG A O 1
ATOM 2576 N N . ASP A 1 322 ? -7.839 8.710 -4.185 1.00 95.94 322 ASP A N 1
ATOM 2577 C CA . ASP A 1 322 ? -8.701 8.091 -5.195 1.00 95.94 322 ASP A CA 1
ATOM 2578 C C . ASP A 1 322 ? -9.117 6.666 -4.800 1.00 95.94 322 ASP A C 1
ATOM 2580 O O . ASP A 1 322 ? -10.243 6.237 -5.068 1.00 95.94 322 ASP A O 1
ATOM 2584 N N . PHE A 1 323 ? -8.216 5.898 -4.177 1.00 96.88 323 PHE A N 1
ATOM 2585 C CA . PHE A 1 323 ? -8.538 4.555 -3.701 1.00 96.88 323 PHE A CA 1
ATOM 2586 C C . PHE A 1 323 ? -9.502 4.583 -2.507 1.00 96.88 323 PHE A C 1
ATOM 2588 O O . PHE A 1 323 ? -10.455 3.803 -2.492 1.00 96.88 323 PHE A O 1
ATOM 2595 N N . ASP A 1 324 ? -9.304 5.491 -1.550 1.00 95.94 324 ASP A N 1
ATOM 2596 C CA . ASP A 1 324 ? -10.210 5.686 -0.411 1.00 95.94 324 ASP A CA 1
ATOM 2597 C C . ASP A 1 324 ? -11.606 6.148 -0.855 1.00 95.94 324 ASP A C 1
ATOM 2599 O O . ASP A 1 324 ? -12.620 5.575 -0.456 1.00 95.94 324 ASP A O 1
ATOM 2603 N N . GLU A 1 325 ? -11.687 7.096 -1.790 1.00 95.69 325 GLU A N 1
ATOM 2604 C CA . GLU A 1 325 ? -12.962 7.513 -2.382 1.00 95.69 325 GLU A CA 1
ATOM 2605 C C . GLU A 1 325 ? -13.684 6.340 -3.063 1.00 95.69 325 GLU A C 1
ATOM 2607 O O . GLU A 1 325 ? -14.896 6.160 -2.904 1.00 95.69 325 GLU A O 1
ATOM 2612 N N . ARG A 1 326 ? -12.949 5.479 -3.779 1.00 94.69 326 ARG A N 1
ATOM 2613 C CA . ARG A 1 326 ? -13.515 4.263 -4.387 1.00 94.69 326 ARG A CA 1
ATOM 2614 C C . ARG A 1 326 ? -13.972 3.242 -3.348 1.00 94.69 326 ARG A C 1
ATOM 2616 O O . ARG A 1 326 ? -14.957 2.551 -3.612 1.00 94.69 326 ARG A O 1
ATOM 2623 N N . LEU A 1 327 ? -13.296 3.133 -2.204 1.00 94.06 327 LEU A N 1
ATOM 2624 C CA . LEU A 1 327 ? -13.745 2.308 -1.079 1.00 94.06 327 LEU A CA 1
ATOM 2625 C C . LEU A 1 327 ? -15.059 2.844 -0.505 1.00 94.06 327 LEU A C 1
ATOM 2627 O O . LEU A 1 327 ? -16.017 2.084 -0.370 1.00 94.06 327 LEU A O 1
ATOM 2631 N N . ALA A 1 328 ? -15.131 4.150 -0.240 1.00 92.38 328 ALA A N 1
ATOM 2632 C CA . ALA A 1 328 ? -16.316 4.802 0.311 1.00 92.38 328 ALA A CA 1
ATOM 2633 C C . ALA A 1 328 ? -17.545 4.687 -0.610 1.00 92.38 328 ALA A C 1
ATOM 2635 O O . ALA A 1 328 ? -18.671 4.552 -0.132 1.00 92.38 328 ALA A O 1
ATOM 2636 N N . LEU A 1 329 ? -17.333 4.705 -1.931 1.00 93.62 329 LEU A N 1
ATOM 2637 C CA . LEU A 1 329 ? -18.383 4.558 -2.946 1.00 93.62 329 LEU A CA 1
ATOM 2638 C C . LEU A 1 329 ? -18.707 3.098 -3.318 1.00 93.62 329 LEU A C 1
ATOM 2640 O O . LEU A 1 329 ? -19.535 2.878 -4.200 1.00 93.62 329 LEU A O 1
ATOM 2644 N N . ASP A 1 330 ? -18.053 2.109 -2.696 1.00 90.69 330 ASP A N 1
ATOM 2645 C CA . ASP A 1 330 ? -18.119 0.684 -3.068 1.00 90.69 330 ASP A CA 1
ATOM 2646 C C . ASP A 1 330 ? -17.846 0.425 -4.570 1.00 90.69 330 ASP A C 1
ATOM 2648 O O . ASP A 1 330 ? -18.372 -0.494 -5.199 1.00 90.69 330 ASP A O 1
ATOM 2652 N N . ALA A 1 331 ? -16.985 1.254 -5.164 1.00 91.69 331 ALA A N 1
ATOM 2653 C CA . ALA A 1 331 ? -16.688 1.285 -6.596 1.00 91.69 331 ALA A CA 1
ATOM 2654 C C . ALA A 1 331 ? -15.477 0.416 -6.991 1.00 91.69 331 ALA A C 1
ATOM 2656 O O . ALA A 1 331 ? -14.955 0.529 -8.104 1.00 91.69 331 ALA A O 1
ATOM 2657 N N . LEU A 1 332 ? -14.994 -0.441 -6.086 1.00 91.44 332 LEU A N 1
ATOM 2658 C CA . LEU A 1 332 ? -13.952 -1.419 -6.401 1.00 91.44 332 LEU A CA 1
ATOM 2659 C C . LEU A 1 332 ? -14.469 -2.506 -7.362 1.00 91.44 332 LEU A C 1
ATOM 2661 O O . LEU A 1 332 ? -15.674 -2.773 -7.400 1.00 91.44 332 LEU A O 1
ATOM 2665 N N . PRO A 1 333 ? -13.573 -3.194 -8.101 1.00 88.56 333 PRO A N 1
ATOM 2666 C CA . PRO A 1 333 ? -13.965 -4.280 -8.993 1.00 88.56 333 PRO A CA 1
ATOM 2667 C C . PRO A 1 333 ? -14.915 -5.286 -8.327 1.00 88.56 333 PRO A C 1
ATOM 2669 O O . PRO A 1 333 ? -14.750 -5.651 -7.159 1.00 88.56 333 PRO A O 1
ATOM 2672 N N . ALA A 1 334 ? -15.920 -5.740 -9.080 1.00 85.69 334 ALA A N 1
ATOM 2673 C CA . ALA A 1 334 ? -16.912 -6.703 -8.594 1.00 85.69 334 ALA A CA 1
ATOM 2674 C C . ALA A 1 334 ? -16.308 -8.097 -8.336 1.00 85.69 334 ALA A C 1
ATOM 2676 O O . ALA A 1 334 ? -16.850 -8.873 -7.553 1.00 85.69 334 ALA A O 1
ATOM 2677 N N . SER A 1 335 ? -15.182 -8.408 -8.987 1.00 88.19 335 SER A N 1
ATOM 2678 C CA . SER A 1 335 ? -14.408 -9.625 -8.745 1.00 88.19 335 SER A CA 1
ATOM 2679 C C . SER A 1 335 ? -13.853 -9.619 -7.317 1.00 88.19 335 SER A C 1
ATOM 2681 O O . SER A 1 335 ? -12.942 -8.855 -6.993 1.00 88.19 335 SER A O 1
ATOM 2683 N N . GLU A 1 336 ? -14.411 -10.472 -6.454 1.00 87.88 336 GLU A N 1
ATOM 2684 C CA . GLU A 1 336 ? -14.016 -10.584 -5.045 1.00 87.88 336 GLU A CA 1
ATOM 2685 C C . GLU A 1 336 ? -12.513 -10.893 -4.857 1.00 87.88 336 GLU A C 1
ATOM 2687 O O . GLU A 1 336 ? -11.886 -10.242 -4.016 1.00 87.88 336 GLU A O 1
ATOM 2692 N N . PRO A 1 337 ? -11.877 -11.794 -5.642 1.00 89.25 337 PRO A N 1
ATOM 2693 C CA . PRO A 1 337 ? -10.434 -12.028 -5.560 1.00 89.25 337 PRO A CA 1
ATOM 2694 C C . PRO A 1 337 ? -9.604 -10.770 -5.838 1.00 89.25 337 PRO A C 1
ATOM 2696 O O . PRO A 1 337 ? -8.741 -10.420 -5.031 1.00 89.25 337 PRO A O 1
ATOM 2699 N N . LEU A 1 338 ? -9.905 -10.051 -6.926 1.00 90.12 338 LEU A N 1
ATOM 2700 C CA . LEU A 1 338 ? -9.188 -8.829 -7.304 1.00 90.12 338 LEU A CA 1
ATOM 2701 C C . LEU A 1 338 ? -9.408 -7.712 -6.278 1.00 90.12 338 LEU A C 1
ATOM 2703 O O . LEU A 1 338 ? -8.460 -7.052 -5.865 1.00 90.12 338 LEU A O 1
ATOM 2707 N N . ARG A 1 339 ? -10.642 -7.532 -5.802 1.00 92.50 339 ARG A N 1
ATOM 2708 C CA . ARG A 1 339 ? -10.972 -6.589 -4.725 1.00 92.50 339 ARG A CA 1
ATOM 2709 C C . ARG A 1 339 ? -10.152 -6.866 -3.466 1.00 92.50 339 ARG A C 1
ATOM 2711 O O . ARG A 1 339 ? -9.531 -5.961 -2.916 1.00 92.50 339 ARG A O 1
ATOM 2718 N N . ASN A 1 340 ? -10.109 -8.124 -3.033 1.00 92.19 340 ASN A N 1
ATOM 2719 C CA . ASN A 1 340 ? -9.356 -8.546 -1.856 1.00 92.19 340 ASN A CA 1
ATOM 2720 C C . ASN A 1 340 ? -7.846 -8.352 -2.017 1.00 92.19 340 ASN A C 1
ATOM 2722 O O . ASN A 1 340 ? -7.163 -8.054 -1.030 1.00 92.19 340 ASN A O 1
ATOM 2726 N N . GLN A 1 341 ? -7.334 -8.555 -3.228 1.00 94.19 341 GLN A N 1
ATOM 2727 C CA . GLN A 1 341 ? -5.940 -8.323 -3.575 1.00 94.19 341 GLN A CA 1
ATOM 2728 C C . GLN A 1 341 ? -5.610 -6.827 -3.524 1.00 94.19 341 GLN A C 1
ATOM 2730 O O . GLN A 1 341 ? -4.654 -6.450 -2.857 1.00 94.19 341 GLN A O 1
ATOM 2735 N N . LEU A 1 342 ? -6.452 -5.967 -4.107 1.00 96.06 342 LEU A N 1
ATOM 2736 C CA . LEU A 1 342 ? -6.274 -4.513 -4.073 1.00 96.06 342 LEU A CA 1
ATOM 2737 C C . LEU A 1 342 ? -6.291 -3.961 -2.646 1.00 96.06 342 LEU A C 1
ATOM 2739 O O . LEU A 1 342 ? -5.368 -3.248 -2.276 1.00 96.06 342 LEU A O 1
ATOM 2743 N N . ILE A 1 343 ? -7.270 -4.334 -1.814 1.00 96.19 343 ILE A N 1
ATOM 2744 C CA . ILE A 1 343 ? -7.317 -3.887 -0.407 1.00 96.19 343 ILE A CA 1
ATOM 2745 C C . ILE A 1 343 ? -6.034 -4.303 0.330 1.00 96.19 343 ILE A C 1
ATOM 2747 O O . ILE A 1 343 ? -5.470 -3.522 1.090 1.00 96.19 343 ILE A O 1
ATOM 2751 N N . CYS A 1 344 ? -5.540 -5.521 0.077 1.00 96.00 344 CYS A N 1
ATOM 2752 C CA . CYS A 1 344 ? -4.284 -5.991 0.656 1.00 96.00 344 CYS A CA 1
ATOM 2753 C C . CYS A 1 344 ? -3.098 -5.153 0.174 1.00 96.00 344 CYS A C 1
ATOM 2755 O O . CYS A 1 344 ? -2.335 -4.650 0.993 1.00 96.00 344 CYS A O 1
ATOM 2757 N N . PHE A 1 345 ? -2.952 -4.987 -1.137 1.00 97.94 345 PHE A N 1
ATOM 2758 C CA . PHE A 1 345 ? -1.866 -4.225 -1.735 1.00 97.94 345 PHE A CA 1
ATOM 2759 C C . PHE A 1 345 ? -1.846 -2.780 -1.223 1.00 97.94 345 PHE A C 1
ATOM 2761 O O . PHE A 1 345 ? -0.816 -2.328 -0.735 1.00 97.94 345 PHE A O 1
ATOM 2768 N N . PHE A 1 346 ? -2.983 -2.081 -1.252 1.00 98.06 346 PHE A N 1
ATOM 2769 C CA . PHE A 1 346 ? -3.078 -0.682 -0.835 1.00 98.06 346 PHE A CA 1
ATOM 2770 C C . PHE A 1 346 ? -2.865 -0.488 0.668 1.00 98.06 346 PHE A C 1
ATOM 2772 O O . PHE A 1 346 ? -2.247 0.499 1.052 1.00 98.06 346 PHE A O 1
ATOM 2779 N N . ALA A 1 347 ? -3.282 -1.435 1.516 1.00 97.44 347 ALA A N 1
ATOM 2780 C CA . ALA A 1 347 ? -2.943 -1.400 2.938 1.00 97.44 347 ALA A CA 1
ATOM 2781 C C . ALA A 1 347 ? -1.422 -1.450 3.154 1.00 97.44 347 ALA A C 1
ATOM 2783 O O . ALA A 1 347 ? -0.872 -0.646 3.902 1.00 97.44 347 ALA A O 1
ATOM 2784 N N . HIS A 1 348 ? -0.719 -2.349 2.461 1.00 97.38 348 HIS A N 1
ATOM 2785 C CA . HIS A 1 348 ? 0.738 -2.456 2.578 1.00 97.38 348 HIS A CA 1
ATOM 2786 C C . HIS A 1 348 ? 1.469 -1.294 1.901 1.00 97.38 348 HIS A C 1
ATOM 2788 O O . HIS A 1 348 ? 2.489 -0.844 2.416 1.00 97.38 348 HIS A O 1
ATOM 2794 N N . LEU A 1 349 ? 0.943 -0.777 0.788 1.00 97.75 349 LEU A N 1
ATOM 2795 C CA . LEU A 1 349 ? 1.474 0.407 0.121 1.00 97.75 349 LEU A CA 1
ATOM 2796 C C . LEU A 1 349 ? 1.354 1.638 1.025 1.00 97.75 349 LEU A C 1
ATOM 2798 O O . LEU A 1 349 ? 2.343 2.334 1.214 1.00 97.75 349 LEU A O 1
ATOM 2802 N N . ALA A 1 350 ? 0.189 1.872 1.634 1.00 96.69 350 ALA A N 1
ATOM 2803 C CA . ALA A 1 350 ? -0.023 2.967 2.580 1.00 96.69 350 ALA A CA 1
ATOM 2804 C C . ALA A 1 350 ? 0.974 2.903 3.749 1.00 96.69 350 ALA A C 1
ATOM 2806 O O . ALA A 1 350 ? 1.591 3.907 4.093 1.00 96.69 350 ALA A O 1
ATOM 2807 N N . LEU A 1 351 ? 1.206 1.710 4.312 1.00 95.69 351 LEU A N 1
ATOM 2808 C CA . LEU A 1 351 ? 2.206 1.514 5.367 1.00 95.69 351 LEU A CA 1
ATOM 2809 C C . LEU A 1 351 ? 3.637 1.763 4.890 1.00 95.69 351 LEU A C 1
ATOM 2811 O O . LEU A 1 351 ? 4.409 2.405 5.598 1.00 95.69 351 LEU A O 1
ATOM 2815 N N . PHE A 1 352 ? 3.989 1.271 3.702 1.00 96.06 352 PHE A N 1
ATOM 2816 C CA . PHE A 1 352 ? 5.298 1.510 3.105 1.00 96.06 352 PHE A CA 1
ATOM 2817 C C . PHE A 1 352 ? 5.552 3.010 2.919 1.00 96.06 352 PHE A C 1
ATOM 2819 O O . PHE A 1 352 ? 6.557 3.510 3.414 1.00 96.06 352 PHE A O 1
ATOM 2826 N N . LEU A 1 353 ? 4.611 3.724 2.292 1.00 94.75 353 LEU A N 1
ATOM 2827 C CA . LEU A 1 353 ? 4.700 5.165 2.042 1.00 94.75 353 LEU A CA 1
ATOM 2828 C C . LEU A 1 353 ? 4.779 5.968 3.344 1.00 94.75 353 LEU A C 1
ATOM 2830 O O . LEU A 1 353 ? 5.569 6.906 3.444 1.00 94.75 353 LEU A O 1
ATOM 2834 N N . ARG A 1 354 ? 4.006 5.562 4.359 1.00 92.88 354 ARG A N 1
ATOM 2835 C CA . ARG A 1 354 ? 4.057 6.122 5.713 1.00 92.88 354 ARG A CA 1
ATOM 2836 C C . ARG A 1 354 ? 5.430 5.960 6.354 1.00 92.88 354 ARG A C 1
ATOM 2838 O O . ARG A 1 354 ? 5.897 6.889 6.998 1.00 92.88 354 ARG A O 1
ATOM 2845 N N . TRP A 1 355 ? 6.030 4.773 6.279 1.00 92.06 355 TRP A N 1
ATOM 2846 C CA . TRP A 1 355 ? 7.308 4.485 6.944 1.00 92.06 355 TRP A CA 1
ATOM 2847 C C . TRP A 1 355 ? 8.518 4.999 6.179 1.00 92.06 355 TRP A C 1
ATOM 2849 O O . TRP A 1 355 ? 9.580 5.161 6.774 1.00 92.06 355 TRP A O 1
ATOM 2859 N N . SER A 1 356 ? 8.368 5.243 4.881 1.00 91.75 356 SER A N 1
ATOM 2860 C CA . SER A 1 356 ? 9.382 5.898 4.069 1.00 91.75 356 SER A CA 1
ATOM 2861 C C . SER A 1 356 ? 9.269 7.424 4.081 1.00 91.75 356 SER A C 1
ATOM 2863 O O . SER A 1 356 ? 9.992 8.061 3.327 1.00 91.75 356 SER A O 1
ATOM 2865 N N . ASP A 1 357 ? 8.337 8.004 4.850 1.00 89.62 357 ASP A N 1
ATOM 2866 C CA . ASP A 1 357 ? 8.015 9.440 4.851 1.00 89.62 357 ASP A CA 1
ATOM 2867 C C . ASP A 1 357 ? 7.727 10.008 3.443 1.00 89.62 357 ASP A C 1
ATOM 2869 O O . ASP A 1 357 ? 7.951 11.183 3.164 1.00 89.62 357 ASP A O 1
ATOM 2873 N N . ALA A 1 358 ? 7.212 9.165 2.539 1.00 89.06 358 ALA A N 1
ATOM 2874 C CA . ALA A 1 358 ? 6.871 9.560 1.170 1.00 89.06 358 ALA A CA 1
ATOM 2875 C C . ALA A 1 358 ? 5.510 10.263 1.074 1.00 89.06 358 ALA A C 1
ATOM 2877 O O . ALA A 1 358 ? 5.191 10.854 0.049 1.00 89.06 358 ALA A O 1
ATOM 2878 N N . VAL A 1 359 ? 4.703 10.170 2.131 1.00 91.06 359 VAL A N 1
ATOM 2879 C CA . VAL A 1 359 ? 3.434 10.883 2.288 1.00 91.06 359 VAL A CA 1
ATOM 2880 C C . VAL A 1 359 ? 3.419 11.600 3.632 1.00 91.06 359 VAL A C 1
ATOM 2882 O O . VAL A 1 359 ? 3.961 11.105 4.626 1.00 91.06 359 VAL A O 1
ATOM 2885 N N . GLY A 1 360 ? 2.801 12.778 3.661 1.00 87.75 360 GLY A N 1
ATOM 2886 C CA . GLY A 1 360 ? 2.711 13.599 4.862 1.00 87.75 360 GLY A CA 1
ATOM 2887 C C . GLY A 1 360 ? 1.754 13.049 5.933 1.00 87.75 360 GLY A C 1
ATOM 2888 O O . GLY A 1 360 ? 0.956 12.140 5.696 1.00 87.75 360 GLY A O 1
ATOM 2889 N N . PRO A 1 361 ? 1.789 13.610 7.158 1.00 88.69 361 PRO A N 1
ATOM 2890 C CA . PRO A 1 361 ? 0.865 13.241 8.234 1.00 88.69 361 PRO A CA 1
ATOM 2891 C C . PRO A 1 361 ? -0.598 13.629 7.952 1.00 88.69 361 PRO A C 1
ATOM 2893 O O . PRO A 1 361 ? -1.500 13.135 8.626 1.00 88.69 361 PRO A O 1
ATOM 2896 N N . ASP A 1 362 ? -0.851 14.496 6.975 1.00 90.31 362 ASP A N 1
ATOM 2897 C CA . ASP A 1 362 ? -2.183 14.842 6.474 1.00 90.31 362 ASP A CA 1
ATOM 2898 C C . ASP A 1 362 ? -2.885 13.663 5.784 1.00 90.31 362 ASP A C 1
ATOM 2900 O O . ASP A 1 362 ? -4.110 13.644 5.714 1.00 90.31 362 ASP A O 1
ATOM 2904 N N . MET A 1 363 ? -2.130 12.648 5.354 1.00 92.38 363 MET A N 1
ATOM 2905 C CA . MET A 1 363 ? -2.659 11.431 4.733 1.00 92.38 363 MET A CA 1
ATOM 2906 C C . MET A 1 363 ? -3.125 10.366 5.738 1.00 92.38 363 MET A C 1
ATOM 2908 O O . MET A 1 363 ? -3.743 9.379 5.340 1.00 92.38 363 MET A O 1
ATOM 2912 N N . ARG A 1 364 ? -2.905 10.565 7.047 1.00 90.81 364 ARG A N 1
ATOM 2913 C CA . ARG A 1 364 ? -3.298 9.613 8.110 1.00 90.81 364 ARG A CA 1
ATOM 2914 C C . ARG A 1 364 ? -4.787 9.222 8.092 1.00 90.81 364 ARG A C 1
ATOM 2916 O O . ARG A 1 364 ? -5.057 8.038 8.281 1.00 90.81 364 ARG A O 1
ATOM 2923 N N . PRO A 1 365 ? -5.750 10.139 7.853 1.00 92.06 365 PRO A N 1
ATOM 2924 C CA . PRO A 1 365 ? -7.166 9.793 7.689 1.00 92.06 365 PRO A CA 1
ATOM 2925 C C . PRO A 1 365 ? -7.408 8.777 6.561 1.00 92.06 365 PRO A C 1
ATOM 2927 O O . PRO A 1 365 ? -8.030 7.740 6.780 1.00 92.06 365 PRO A O 1
ATOM 2930 N N . THR A 1 366 ? -6.849 9.043 5.379 1.00 93.81 366 THR A N 1
ATOM 2931 C CA . THR A 1 366 ? -6.963 8.188 4.189 1.00 93.81 366 THR A CA 1
ATOM 2932 C C . THR A 1 366 ? -6.338 6.813 4.431 1.00 93.81 366 THR A C 1
ATOM 2934 O O . THR A 1 366 ? -6.945 5.780 4.155 1.00 93.81 366 THR A O 1
ATOM 2937 N N . GLU A 1 367 ? -5.129 6.779 4.999 1.00 93.56 367 GLU A N 1
ATOM 2938 C CA . GLU A 1 367 ? -4.443 5.534 5.363 1.00 93.56 367 GLU A CA 1
ATOM 2939 C C . GLU A 1 367 ? -5.271 4.700 6.351 1.00 93.56 367 GLU A C 1
ATOM 2941 O O . GLU A 1 367 ? -5.382 3.483 6.198 1.00 93.56 367 GLU A O 1
ATOM 2946 N N . ALA A 1 368 ? -5.868 5.348 7.354 1.00 93.25 368 ALA A N 1
ATOM 2947 C CA . ALA A 1 368 ? -6.687 4.695 8.366 1.00 93.25 368 ALA A CA 1
ATOM 2948 C C . ALA A 1 368 ? -7.953 4.065 7.772 1.00 93.25 368 ALA A C 1
ATOM 2950 O O . ALA A 1 368 ? -8.271 2.933 8.130 1.00 93.25 368 ALA A O 1
ATOM 2951 N N . ASN A 1 369 ? -8.628 4.726 6.827 1.00 94.12 369 ASN A N 1
ATOM 2952 C CA . ASN A 1 369 ? -9.786 4.153 6.129 1.00 94.12 369 ASN A CA 1
ATOM 2953 C C . ASN A 1 369 ? -9.410 2.896 5.323 1.00 94.12 369 ASN A C 1
ATOM 2955 O O . ASN A 1 369 ? -10.090 1.868 5.401 1.00 94.12 369 ASN A O 1
ATOM 2959 N N . ILE A 1 370 ? -8.283 2.938 4.606 1.00 95.94 370 ILE A N 1
ATOM 2960 C CA . ILE A 1 370 ? -7.771 1.791 3.839 1.00 95.94 370 ILE A CA 1
ATOM 2961 C C . ILE A 1 370 ? -7.428 0.623 4.776 1.00 95.94 370 ILE A C 1
ATOM 2963 O O . ILE A 1 370 ? -7.816 -0.523 4.530 1.00 95.94 370 ILE A O 1
ATOM 2967 N N . LEU A 1 371 ? -6.724 0.905 5.876 1.00 95.38 371 LEU A N 1
ATOM 2968 C CA . LEU A 1 371 ? -6.370 -0.091 6.887 1.00 95.38 371 LEU A CA 1
ATOM 2969 C C . LEU A 1 371 ? -7.607 -0.648 7.602 1.00 95.38 371 LEU A C 1
ATOM 2971 O O . LEU A 1 371 ? -7.651 -1.844 7.889 1.00 95.38 371 LEU A O 1
ATOM 2975 N N . GLN A 1 372 ? -8.630 0.174 7.841 1.00 93.75 372 GLN A N 1
ATOM 2976 C CA . GLN A 1 372 ? -9.899 -0.257 8.419 1.00 93.75 372 GLN A CA 1
ATOM 2977 C C . GLN A 1 372 ? -10.593 -1.291 7.527 1.00 93.75 372 GLN A C 1
ATOM 2979 O O . GLN A 1 372 ? -11.047 -2.321 8.032 1.00 93.75 372 GLN A O 1
ATOM 2984 N N . GLU A 1 373 ? -10.655 -1.071 6.211 1.00 94.44 373 GLU A N 1
ATOM 2985 C CA . GLU A 1 373 ? -11.256 -2.064 5.313 1.00 94.44 373 GLU A CA 1
ATOM 2986 C C . GLU A 1 373 ? -10.402 -3.334 5.216 1.00 94.44 373 GLU A C 1
ATOM 2988 O O . GLU A 1 373 ? -10.930 -4.447 5.130 1.00 94.44 373 GLU A O 1
ATOM 2993 N N . PHE A 1 374 ? -9.080 -3.212 5.333 1.00 95.50 374 PHE A N 1
ATOM 2994 C CA . PHE A 1 374 ? -8.214 -4.379 5.445 1.00 95.50 374 PHE A CA 1
ATOM 2995 C C . PHE A 1 374 ? -8.456 -5.172 6.742 1.00 95.50 374 PHE A C 1
ATOM 2997 O O . PHE A 1 374 ? -8.560 -6.400 6.690 1.00 95.50 374 PHE A O 1
ATOM 3004 N N . CYS A 1 375 ? -8.653 -4.506 7.885 1.00 93.81 375 CYS A N 1
ATOM 3005 C CA . CYS A 1 375 ? -9.085 -5.141 9.134 1.00 93.81 375 CYS A CA 1
ATOM 3006 C C . CYS A 1 375 ? -10.441 -5.847 8.971 1.00 93.81 375 CYS A C 1
ATOM 3008 O O . CYS A 1 375 ? -10.576 -7.008 9.366 1.00 93.81 375 CYS A O 1
ATOM 3010 N N . ASN A 1 376 ? -11.418 -5.203 8.320 1.00 91.94 376 ASN A N 1
ATOM 3011 C CA . ASN A 1 376 ? -12.724 -5.802 8.022 1.00 91.94 376 ASN A CA 1
ATOM 3012 C C . ASN A 1 376 ? -12.581 -7.079 7.177 1.00 91.94 376 ASN A C 1
ATOM 3014 O O . ASN A 1 376 ? -13.274 -8.070 7.417 1.00 91.94 376 ASN A O 1
ATOM 3018 N N . LYS A 1 377 ? -11.669 -7.086 6.199 1.00 92.31 377 LYS A N 1
ATOM 3019 C CA . LYS A 1 377 ? -11.345 -8.273 5.397 1.00 92.31 377 LYS A CA 1
ATOM 3020 C C . LYS A 1 377 ? -10.708 -9.379 6.247 1.00 92.31 377 LYS A C 1
ATOM 3022 O O . LYS A 1 377 ? -11.145 -10.526 6.161 1.00 92.31 377 LYS A O 1
ATOM 3027 N N . LEU A 1 378 ? -9.691 -9.064 7.050 1.00 91.94 378 LEU A N 1
ATOM 3028 C CA . LEU A 1 378 ? -9.012 -10.034 7.924 1.00 91.94 378 LEU A CA 1
ATOM 3029 C C . LEU A 1 378 ? -9.979 -10.683 8.916 1.00 91.94 378 LEU A C 1
ATOM 3031 O O . LEU A 1 378 ? -9.899 -11.882 9.187 1.00 91.94 378 LEU A O 1
ATOM 3035 N N . GLU A 1 379 ? -10.942 -9.908 9.403 1.00 89.56 379 GLU A N 1
ATOM 3036 C CA . GLU A 1 379 ? -12.016 -10.417 10.237 1.00 89.56 379 GLU A CA 1
ATOM 3037 C C . GLU A 1 379 ? -12.891 -11.441 9.500 1.00 89.56 379 GLU A C 1
ATOM 3039 O O . GLU A 1 379 ? -13.176 -12.502 10.058 1.00 89.56 379 GLU A O 1
ATOM 3044 N N . ARG A 1 380 ? -13.287 -11.175 8.246 1.00 89.50 380 ARG A N 1
ATOM 3045 C CA . ARG A 1 380 ? -14.072 -12.130 7.434 1.00 89.50 380 ARG A CA 1
ATOM 3046 C C . ARG A 1 380 ? -13.321 -13.449 7.216 1.00 89.50 380 ARG A C 1
ATOM 3048 O O . ARG A 1 380 ? -13.952 -14.499 7.135 1.00 89.50 380 ARG A O 1
ATOM 3055 N N . ILE A 1 381 ? -11.988 -13.398 7.157 1.00 88.88 381 ILE A N 1
ATOM 3056 C CA . ILE A 1 381 ? -11.101 -14.570 7.028 1.00 88.88 381 ILE A CA 1
ATOM 3057 C C . ILE A 1 381 ? -10.835 -15.235 8.400 1.00 88.88 381 ILE A C 1
ATOM 3059 O O . ILE A 1 381 ? -10.311 -16.344 8.462 1.00 88.88 381 ILE A O 1
ATOM 3063 N N . ASN A 1 382 ? -11.292 -14.625 9.502 1.00 85.69 382 ASN A N 1
ATOM 3064 C CA . ASN A 1 382 ? -11.123 -15.089 10.881 1.00 85.69 382 ASN A CA 1
ATOM 3065 C C . ASN A 1 382 ? -9.637 -15.215 11.290 1.00 85.69 382 ASN A C 1
ATOM 3067 O O . ASN A 1 382 ? -9.239 -16.194 11.920 1.00 85.69 382 ASN A O 1
ATOM 3071 N N . GLU A 1 383 ? -8.845 -14.179 10.985 1.00 88.94 383 GLU A N 1
ATOM 3072 C CA . GLU A 1 383 ? -7.437 -14.024 11.397 1.00 88.94 383 GLU A CA 1
ATOM 3073 C C . GLU A 1 383 ? -7.283 -12.959 12.507 1.00 88.94 383 GLU A C 1
ATOM 3075 O O . GLU A 1 383 ? -6.842 -11.832 12.261 1.00 88.94 383 GLU A O 1
ATOM 3080 N N . PRO A 1 384 ? -7.665 -13.276 13.760 1.00 84.25 384 PRO A N 1
ATOM 3081 C CA . PRO A 1 384 ? -7.774 -12.301 14.848 1.00 84.25 384 PRO A CA 1
ATOM 3082 C C . PRO A 1 384 ? -6.428 -11.720 15.306 1.00 84.25 384 PRO A C 1
ATOM 3084 O O . PRO A 1 384 ? -6.401 -10.647 15.903 1.00 84.25 384 PRO A O 1
ATOM 3087 N N . ASP A 1 385 ? -5.319 -12.431 15.072 1.00 86.12 385 ASP A N 1
ATOM 3088 C CA . ASP A 1 385 ? -3.968 -11.954 15.404 1.00 86.12 385 ASP A CA 1
ATOM 3089 C C . ASP A 1 385 ? -3.584 -10.754 14.538 1.00 86.12 385 ASP A C 1
ATOM 3091 O O . ASP A 1 385 ? -3.079 -9.749 15.037 1.00 86.12 385 ASP A O 1
ATOM 3095 N N . LEU A 1 386 ? -3.901 -10.833 13.245 1.00 91.44 386 LEU A N 1
ATOM 3096 C CA . LEU A 1 386 ? -3.607 -9.772 12.294 1.00 91.44 386 LEU A CA 1
ATOM 3097 C C . LEU A 1 386 ? -4.526 -8.567 12.508 1.00 91.44 386 LEU A C 1
ATOM 3099 O O . LEU A 1 386 ? -4.051 -7.440 12.463 1.00 91.44 386 LEU A O 1
ATOM 3103 N N . VAL A 1 387 ? -5.811 -8.768 12.821 1.00 92.25 387 VAL A N 1
ATOM 3104 C CA . VAL A 1 387 ? -6.732 -7.645 13.094 1.00 92.25 387 VAL A CA 1
ATOM 3105 C C . VAL A 1 387 ? -6.209 -6.759 14.232 1.00 92.25 387 VAL A C 1
ATOM 3107 O O . VAL A 1 387 ? -6.203 -5.538 14.102 1.00 92.25 387 VAL A O 1
ATOM 3110 N N . ALA A 1 388 ? -5.712 -7.359 15.320 1.00 90.88 388 ALA A N 1
ATOM 3111 C CA . ALA A 1 388 ? -5.127 -6.608 16.432 1.00 90.88 388 ALA A CA 1
ATOM 3112 C C . ALA A 1 388 ? -3.862 -5.838 16.017 1.00 90.88 388 ALA A C 1
ATOM 3114 O O . ALA A 1 388 ? -3.687 -4.688 16.418 1.00 90.88 388 ALA A O 1
ATOM 3115 N N . LEU A 1 389 ? -3.007 -6.460 15.198 1.00 92.06 389 LEU A N 1
ATOM 3116 C CA . LEU A 1 389 ? -1.787 -5.848 14.675 1.00 92.06 389 LEU A CA 1
ATOM 3117 C C . LEU A 1 389 ? -2.098 -4.610 13.826 1.00 92.06 389 LEU A C 1
ATOM 3119 O O . LEU A 1 389 ? -1.596 -3.529 14.122 1.00 92.06 389 LEU A O 1
ATOM 3123 N N . TYR A 1 390 ? -2.945 -4.741 12.801 1.00 93.19 390 TYR A N 1
ATOM 3124 C CA . TYR A 1 390 ? -3.241 -3.630 11.890 1.00 93.19 390 TYR A CA 1
ATOM 3125 C C . TYR A 1 390 ? -4.065 -2.527 12.564 1.00 93.19 390 TYR A C 1
ATOM 3127 O O . TYR A 1 390 ? -3.783 -1.354 12.333 1.00 93.19 390 TYR A O 1
ATOM 3135 N N . ALA A 1 391 ? -4.996 -2.865 13.465 1.00 92.62 391 ALA A N 1
ATOM 3136 C CA . ALA A 1 391 ? -5.696 -1.863 14.269 1.00 92.62 391 ALA A CA 1
ATOM 3137 C C . ALA A 1 391 ? -4.730 -1.060 15.162 1.00 92.62 391 ALA A C 1
ATOM 3139 O O . ALA A 1 391 ? -4.874 0.154 15.286 1.00 92.62 391 ALA A O 1
ATOM 3140 N N . GLY A 1 392 ? -3.699 -1.706 15.719 1.00 90.25 392 GLY A N 1
ATOM 3141 C CA . GLY A 1 392 ? -2.622 -1.029 16.451 1.00 90.25 392 GLY A CA 1
ATOM 3142 C C . GLY A 1 392 ? -1.832 -0.033 15.602 1.00 90.25 392 GLY A C 1
ATOM 3143 O O . GLY A 1 392 ? -1.442 1.025 16.092 1.00 90.25 392 GLY A O 1
ATOM 3144 N N . VAL A 1 393 ? -1.637 -0.333 14.315 1.00 89.81 393 VAL A N 1
ATOM 3145 C CA . VAL A 1 393 ? -0.914 0.546 13.383 1.00 89.81 393 VAL A CA 1
ATOM 3146 C C . VAL A 1 393 ? -1.758 1.743 12.926 1.00 89.81 393 VAL A C 1
ATOM 3148 O O . VAL A 1 393 ? -1.190 2.815 12.689 1.00 89.81 393 VAL A O 1
ATOM 3151 N N . ILE A 1 394 ? -3.090 1.602 12.841 1.00 88.19 394 ILE A N 1
ATOM 3152 C CA . ILE A 1 394 ? -4.006 2.740 12.621 1.00 88.19 394 ILE A CA 1
ATOM 3153 C C . ILE A 1 394 ? -3.779 3.790 13.718 1.00 88.19 394 ILE A C 1
ATOM 3155 O O . ILE A 1 394 ? -3.503 4.948 13.406 1.00 88.19 394 ILE A O 1
ATOM 3159 N N . GLY A 1 395 ? -3.794 3.359 14.985 1.00 77.62 395 GLY A N 1
ATOM 3160 C CA . GLY A 1 395 ? -3.553 4.219 16.146 1.00 77.62 395 GLY A CA 1
ATOM 3161 C C . GLY A 1 395 ? -4.604 5.321 16.325 1.00 77.62 395 GLY A C 1
ATOM 3162 O O . GLY A 1 395 ? -5.703 5.247 15.771 1.00 77.62 395 GLY A O 1
ATOM 3163 N N . GLU A 1 396 ? -4.265 6.343 17.115 1.00 73.69 396 GLU A N 1
ATOM 3164 C CA . GLU A 1 396 ? -5.126 7.511 17.319 1.00 73.69 396 GLU A CA 1
ATOM 3165 C C . GLU A 1 396 ? -5.111 8.419 16.079 1.00 73.69 396 GLU A C 1
ATOM 3167 O O . GLU A 1 396 ? -4.062 8.920 15.660 1.00 73.69 396 GLU A O 1
ATOM 3172 N N . VAL A 1 397 ? -6.294 8.667 15.514 1.00 77.19 397 VAL A N 1
ATOM 3173 C CA . VAL A 1 397 ? -6.501 9.608 14.409 1.00 77.19 397 VAL A CA 1
ATOM 3174 C C . VAL A 1 397 ? -7.351 10.764 14.928 1.00 77.19 397 VAL A C 1
ATOM 3176 O O . VAL A 1 397 ? -8.464 10.561 15.400 1.00 77.19 397 VAL A O 1
ATOM 3179 N N . ASN A 1 398 ? -6.839 11.995 14.837 1.00 72.25 398 ASN A N 1
ATOM 3180 C CA . ASN A 1 398 ? -7.508 13.200 15.359 1.00 72.25 398 ASN A CA 1
ATOM 3181 C C . ASN A 1 398 ? -8.690 13.695 14.491 1.00 72.25 398 ASN A C 1
ATOM 3183 O O . ASN A 1 398 ? -9.125 14.837 14.641 1.00 72.25 398 ASN A O 1
ATOM 3187 N N . ASP A 1 399 ? -9.202 12.865 13.582 1.00 75.75 399 ASP A N 1
ATOM 3188 C CA . ASP A 1 399 ? -10.341 13.179 12.720 1.00 75.75 399 ASP A CA 1
ATOM 3189 C C . ASP A 1 399 ? -11.597 12.471 13.238 1.00 75.75 399 ASP A C 1
ATOM 3191 O O . ASP A 1 399 ? -11.628 11.253 13.386 1.00 75.75 399 ASP A O 1
ATOM 3195 N N . VAL A 1 400 ? -12.650 13.247 13.497 1.00 75.38 400 VAL A N 1
ATOM 3196 C CA . VAL A 1 400 ? -13.931 12.753 14.026 1.00 75.38 400 VAL A CA 1
ATOM 3197 C C . VAL A 1 400 ? -14.644 11.823 13.036 1.00 75.38 400 VAL A C 1
ATOM 3199 O O . VAL A 1 400 ? -15.456 10.998 13.450 1.00 75.38 400 VAL A O 1
ATOM 3202 N N . ASN A 1 401 ? -14.360 11.946 11.738 1.00 78.31 401 ASN A N 1
ATOM 3203 C CA . ASN A 1 401 ? -14.993 11.137 10.696 1.00 78.31 401 ASN A CA 1
ATOM 3204 C C . ASN A 1 401 ? -14.270 9.809 10.440 1.00 78.31 401 ASN A C 1
ATOM 3206 O O . ASN A 1 401 ? -14.777 8.987 9.679 1.00 78.31 401 ASN A O 1
ATOM 3210 N N . VAL A 1 402 ? -13.108 9.591 11.060 1.00 81.94 402 VAL A N 1
ATOM 3211 C CA . VAL A 1 402 ? -12.286 8.399 10.850 1.00 81.94 402 VAL A CA 1
ATOM 3212 C C . VAL A 1 402 ? -12.354 7.490 12.066 1.00 81.94 402 VAL A C 1
ATOM 3214 O O . VAL A 1 402 ? -12.356 7.928 13.214 1.00 81.94 402 VAL A O 1
ATOM 3217 N N . THR A 1 403 ? -12.415 6.187 11.806 1.00 83.38 403 THR A N 1
ATOM 3218 C CA . THR A 1 403 ? -12.381 5.183 12.870 1.00 83.38 403 THR A CA 1
ATOM 3219 C C . THR A 1 403 ? -10.936 5.000 13.329 1.00 83.38 403 THR A C 1
ATOM 3221 O O . THR A 1 403 ? -10.109 4.491 12.578 1.00 83.38 403 THR A O 1
ATOM 3224 N N . ASP A 1 404 ? -10.631 5.417 14.558 1.00 87.38 404 ASP A N 1
ATOM 3225 C CA . ASP A 1 404 ? -9.329 5.165 15.183 1.00 87.38 404 ASP A CA 1
ATOM 3226 C C . ASP A 1 404 ? -9.109 3.666 15.481 1.00 87.38 404 ASP A C 1
ATOM 3228 O O . ASP A 1 404 ? -10.036 2.841 15.471 1.00 87.38 404 ASP A O 1
ATOM 3232 N N . GLY A 1 405 ? -7.856 3.299 15.750 1.00 88.69 405 GLY A N 1
ATOM 3233 C CA . GLY A 1 405 ? -7.440 1.912 15.951 1.00 88.69 405 GLY A CA 1
ATOM 3234 C C . GLY A 1 405 ? -8.187 1.205 17.084 1.00 88.69 405 GLY A C 1
ATOM 3235 O O . GLY A 1 405 ? -8.624 0.060 16.930 1.00 88.69 405 GLY A O 1
ATOM 3236 N N . GLU A 1 406 ? -8.408 1.873 18.220 1.00 91.12 406 GLU A N 1
ATOM 3237 C CA . GLU A 1 406 ? -9.135 1.267 19.336 1.00 91.12 406 GLU A CA 1
ATOM 3238 C C . GLU A 1 406 ? -10.625 1.079 19.027 1.00 91.12 406 GLU A C 1
ATOM 3240 O O . GLU A 1 406 ? -11.203 0.080 19.464 1.00 91.12 406 GLU A O 1
ATOM 3245 N N . THR A 1 407 ? -11.268 1.988 18.280 1.00 90.94 407 THR A N 1
ATOM 3246 C CA . THR A 1 407 ? -12.671 1.802 17.864 1.00 90.94 407 THR A CA 1
ATOM 3247 C C . THR A 1 407 ? -12.786 0.682 16.841 1.00 90.94 407 THR A C 1
ATOM 3249 O O . THR A 1 407 ? -13.683 -0.153 16.966 1.00 90.94 407 THR A O 1
ATOM 3252 N N . SER A 1 408 ? -11.853 0.613 15.889 1.00 90.56 408 SER A N 1
ATOM 3253 C CA . SER A 1 408 ? -11.748 -0.472 14.911 1.00 90.56 408 SER A CA 1
ATOM 3254 C C . SER A 1 408 ? -11.721 -1.836 15.598 1.00 90.56 408 SER A C 1
ATOM 3256 O O . SER A 1 408 ? -12.572 -2.700 15.366 1.00 90.56 408 SER A O 1
ATOM 3258 N N . TYR A 1 409 ? -10.792 -2.004 16.543 1.00 93.31 409 TYR A N 1
ATOM 3259 C CA . TYR A 1 409 ? -10.641 -3.263 17.257 1.00 93.31 409 TYR A CA 1
ATOM 3260 C C . TYR A 1 409 ? -11.830 -3.552 18.186 1.00 93.31 409 TYR A C 1
ATOM 3262 O O . TYR A 1 409 ? -12.266 -4.698 18.293 1.00 93.31 409 TYR A O 1
ATOM 3270 N N . ALA A 1 410 ? -12.427 -2.533 18.811 1.00 93.00 410 ALA A N 1
ATOM 3271 C CA . ALA A 1 410 ? -13.637 -2.702 19.617 1.00 93.00 410 ALA A CA 1
ATOM 3272 C C . ALA A 1 410 ? -14.840 -3.204 18.792 1.00 93.00 410 ALA A C 1
ATOM 3274 O O . ALA A 1 410 ? -15.611 -4.039 19.273 1.00 93.00 410 ALA A O 1
ATOM 3275 N N . GLN A 1 411 ? -14.996 -2.756 17.540 1.00 91.25 411 GLN A N 1
ATOM 3276 C CA . GLN A 1 411 ? -16.031 -3.265 16.628 1.00 91.25 411 GLN A CA 1
ATOM 3277 C C . GLN A 1 411 ? -15.819 -4.748 16.292 1.00 91.25 411 GLN A C 1
ATOM 3279 O O . GLN A 1 411 ? -16.786 -5.516 16.265 1.00 91.25 411 GLN A O 1
ATOM 3284 N N . PHE A 1 412 ? -14.564 -5.165 16.110 1.00 91.56 412 PHE A N 1
ATOM 3285 C CA . PHE A 1 412 ? -14.200 -6.573 15.968 1.00 91.56 412 PHE A CA 1
ATOM 3286 C C . PHE A 1 412 ? -14.568 -7.374 17.232 1.00 91.56 412 PHE A C 1
ATOM 3288 O O . PHE A 1 412 ? -15.295 -8.368 17.152 1.00 91.56 412 PHE A O 1
ATOM 3295 N N . LEU A 1 413 ? -14.166 -6.911 18.425 1.00 92.62 413 LEU A N 1
ATOM 3296 C CA . LEU A 1 413 ? -14.475 -7.588 19.694 1.00 92.62 413 LEU A CA 1
ATOM 3297 C C . LEU A 1 413 ? -15.981 -7.709 19.955 1.00 92.62 413 LEU A C 1
ATOM 3299 O O . LEU A 1 413 ? -16.452 -8.746 20.432 1.00 92.62 413 LEU A O 1
ATOM 3303 N N . LYS A 1 414 ? -16.755 -6.687 19.583 1.00 92.81 414 LYS A N 1
ATOM 3304 C CA . LYS A 1 414 ? -18.217 -6.678 19.685 1.00 92.81 414 LYS A CA 1
ATOM 3305 C C . LYS A 1 414 ? -18.859 -7.860 18.959 1.00 92.81 414 LYS A C 1
ATOM 3307 O O . LYS A 1 414 ? -19.745 -8.509 19.516 1.00 92.81 414 LYS A O 1
ATOM 3312 N N . ARG A 1 415 ? -18.397 -8.199 17.755 1.00 90.19 415 ARG A N 1
ATOM 3313 C CA . ARG A 1 415 ? -18.924 -9.343 16.986 1.00 90.19 415 ARG A CA 1
ATOM 3314 C C . ARG A 1 415 ? -18.576 -10.688 17.634 1.00 90.19 415 ARG A C 1
ATOM 3316 O O . ARG A 1 415 ? -19.292 -11.671 17.451 1.00 90.19 415 ARG A O 1
ATOM 3323 N N . MET A 1 416 ? -17.553 -10.716 18.488 1.00 89.50 416 MET A N 1
ATOM 3324 C CA . MET A 1 416 ? -17.152 -11.881 19.281 1.00 89.50 416 MET A CA 1
ATOM 3325 C C . MET A 1 416 ? -17.817 -11.963 20.662 1.00 89.50 416 MET A C 1
ATOM 3327 O O . MET A 1 416 ? -17.450 -12.826 21.459 1.00 89.50 416 MET A O 1
ATOM 3331 N N . ASN A 1 417 ? -18.786 -11.102 20.989 1.00 91.94 417 ASN A N 1
ATOM 3332 C CA . ASN A 1 417 ? -19.325 -10.998 22.351 1.00 91.94 417 ASN A CA 1
ATOM 3333 C C . ASN A 1 417 ? -19.916 -12.313 22.904 1.00 91.94 417 ASN A C 1
ATOM 3335 O O . ASN A 1 417 ? -19.868 -12.563 24.106 1.00 91.94 417 ASN A O 1
ATOM 3339 N N . ASN A 1 418 ? -20.427 -13.181 22.027 1.00 88.56 418 ASN A N 1
ATOM 3340 C CA . ASN A 1 418 ? -20.989 -14.484 22.401 1.00 88.56 418 ASN A CA 1
ATOM 3341 C C . ASN A 1 418 ? -19.978 -15.648 22.297 1.00 88.56 418 ASN A C 1
ATOM 3343 O O . ASN A 1 418 ? -20.358 -16.807 22.461 1.00 88.56 418 ASN A O 1
ATOM 3347 N N . ALA A 1 419 ? -18.701 -15.368 22.019 1.00 89.50 419 ALA A N 1
ATOM 3348 C CA . ALA A 1 419 ? -17.645 -16.375 21.976 1.00 89.50 419 ALA A CA 1
ATOM 3349 C C . ALA A 1 419 ? -17.269 -16.880 23.390 1.00 89.50 419 ALA A C 1
ATOM 3351 O O . ALA A 1 419 ? -17.532 -16.201 24.391 1.00 89.50 419 ALA A O 1
ATOM 3352 N N . PRO A 1 420 ? -16.611 -18.053 23.504 1.00 92.12 420 PRO A N 1
ATOM 3353 C CA . PRO A 1 420 ? -16.146 -18.574 24.787 1.00 92.12 420 PRO A CA 1
ATOM 3354 C C . PRO A 1 420 ? -15.279 -17.569 25.553 1.00 92.12 420 PRO A C 1
ATOM 3356 O O . PRO A 1 420 ? -14.484 -16.836 24.964 1.00 92.12 420 PRO A O 1
ATOM 3359 N N . THR A 1 421 ? -15.412 -17.563 26.879 1.00 89.81 421 THR A N 1
ATOM 3360 C CA . THR A 1 421 ? -14.742 -16.616 27.785 1.00 89.81 421 THR A CA 1
ATOM 3361 C C . THR A 1 421 ? -13.224 -16.575 27.598 1.00 89.81 421 THR A C 1
ATOM 3363 O O . THR A 1 421 ? -12.655 -15.491 27.552 1.00 89.81 421 THR A O 1
ATOM 3366 N N . GLU A 1 422 ? -12.576 -17.728 27.411 1.00 90.38 422 GLU A N 1
ATOM 3367 C CA . GLU A 1 422 ? -11.127 -17.809 27.166 1.00 90.38 422 GLU A CA 1
ATOM 3368 C C . GLU A 1 422 ? -10.717 -17.087 25.876 1.00 90.38 422 GLU A C 1
ATOM 3370 O O . GLU A 1 422 ? -9.748 -16.333 25.868 1.00 90.38 422 GLU A O 1
ATOM 3375 N N . ARG A 1 423 ? -11.499 -17.250 24.801 1.00 89.75 423 ARG A N 1
ATOM 3376 C CA . ARG A 1 423 ? -11.229 -16.615 23.504 1.00 89.75 423 ARG A CA 1
ATOM 3377 C C . ARG A 1 423 ? -11.398 -15.097 23.572 1.00 89.75 423 ARG A C 1
ATOM 3379 O O . ARG A 1 423 ? -10.616 -14.373 22.967 1.00 89.75 423 ARG A O 1
ATOM 3386 N N . ARG A 1 424 ? -12.389 -14.615 24.329 1.00 91.94 424 ARG A N 1
ATOM 3387 C CA . ARG A 1 424 ? -12.602 -13.178 24.572 1.00 91.94 424 ARG A CA 1
ATOM 3388 C C . ARG A 1 424 ? -11.473 -12.573 25.409 1.00 91.94 424 ARG A C 1
ATOM 3390 O O . ARG A 1 424 ? -10.928 -11.541 25.031 1.00 91.94 424 ARG A O 1
ATOM 3397 N N . ALA A 1 425 ? -11.070 -13.248 26.486 1.00 90.94 425 ALA A N 1
ATOM 3398 C CA . ALA A 1 425 ? -9.955 -12.808 27.322 1.00 90.94 425 ALA A CA 1
ATOM 3399 C C . ALA A 1 425 ? -8.642 -12.728 26.528 1.00 90.94 425 ALA A C 1
ATOM 3401 O O . ALA A 1 425 ? -7.914 -11.745 26.639 1.00 90.94 425 ALA A O 1
ATOM 3402 N N . GLU A 1 426 ? -8.361 -13.731 25.695 1.00 90.38 426 GLU A N 1
ATOM 3403 C CA . GLU A 1 426 ? -7.169 -13.739 24.847 1.00 90.38 426 GLU A CA 1
ATOM 3404 C C . GLU A 1 426 ? -7.211 -12.635 23.786 1.00 90.38 426 GLU A C 1
ATOM 3406 O O . GLU A 1 426 ? -6.234 -11.912 23.614 1.00 90.38 426 GLU A O 1
ATOM 3411 N N . ALA A 1 427 ? -8.355 -12.428 23.129 1.00 90.31 427 ALA A N 1
ATOM 3412 C CA . ALA A 1 427 ? -8.503 -11.349 22.158 1.00 90.31 427 ALA A CA 1
ATOM 3413 C C . ALA A 1 427 ? -8.251 -9.964 22.772 1.00 90.31 427 ALA A C 1
ATOM 3415 O O . ALA A 1 427 ? -7.596 -9.124 22.158 1.00 90.31 427 ALA A O 1
ATOM 3416 N N . LEU A 1 428 ? -8.716 -9.723 23.998 1.00 90.62 428 LEU A N 1
ATOM 3417 C CA . LEU A 1 428 ? -8.473 -8.453 24.674 1.00 90.62 428 LEU A CA 1
ATOM 3418 C C . LEU A 1 428 ? -7.016 -8.323 25.154 1.00 90.62 428 LEU A C 1
ATOM 3420 O O . LEU A 1 428 ? -6.452 -7.240 25.099 1.00 90.62 428 LEU A O 1
ATOM 3424 N N . ARG A 1 429 ? -6.347 -9.416 25.543 1.00 90.31 429 ARG A N 1
ATOM 3425 C CA . ARG A 1 429 ? -4.908 -9.388 25.880 1.00 90.31 429 ARG A CA 1
ATOM 3426 C C . ARG A 1 429 ? -4.016 -8.985 24.710 1.00 90.31 429 ARG A C 1
ATOM 3428 O O . ARG A 1 429 ? -2.940 -8.441 24.935 1.00 90.31 429 ARG A O 1
ATOM 3435 N N . ARG A 1 430 ? -4.452 -9.211 23.472 1.00 88.06 430 ARG A N 1
ATOM 3436 C CA . ARG A 1 430 ? -3.695 -8.829 22.269 1.00 88.06 430 ARG A CA 1
ATOM 3437 C C . ARG A 1 430 ? -3.625 -7.324 22.048 1.00 88.06 430 ARG A C 1
ATOM 3439 O O . ARG A 1 430 ? -2.752 -6.885 21.307 1.00 88.06 430 ARG A O 1
ATOM 3446 N N . THR A 1 431 ? -4.483 -6.526 22.689 1.00 88.06 431 THR A N 1
ATOM 3447 C CA . THR A 1 431 ? -4.420 -5.062 22.556 1.00 88.06 431 THR A CA 1
ATOM 3448 C C . THR A 1 431 ? -3.061 -4.540 23.011 1.00 88.06 431 THR A C 1
ATOM 3450 O O . THR A 1 431 ? -2.404 -3.806 22.281 1.00 88.06 431 THR A O 1
ATOM 345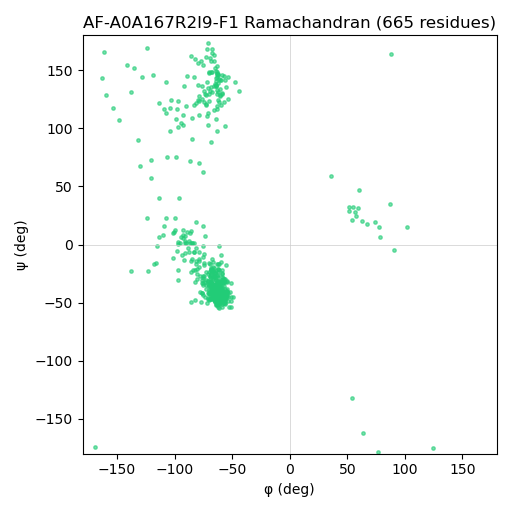3 N N . THR A 1 432 ? -2.585 -4.997 24.174 1.00 85.75 432 THR A N 1
ATOM 3454 C CA . THR A 1 432 ? -1.326 -4.531 24.770 1.00 85.75 432 THR A CA 1
ATOM 3455 C C . THR A 1 432 ? -0.108 -4.964 23.965 1.00 85.75 432 THR A C 1
ATOM 3457 O O . THR A 1 432 ? 0.870 -4.227 23.904 1.00 85.75 432 THR A O 1
ATOM 3460 N N . GLN A 1 433 ? -0.175 -6.127 23.312 1.00 88.12 433 GLN A N 1
ATOM 3461 C CA . GLN A 1 433 ? 0.894 -6.632 22.447 1.00 88.12 433 GLN A CA 1
ATOM 3462 C C . GLN A 1 433 ? 1.088 -5.767 21.195 1.00 88.12 433 GLN A C 1
ATOM 3464 O O . GLN A 1 433 ? 2.205 -5.666 20.699 1.00 88.12 433 GLN A O 1
ATOM 3469 N N . ASN A 1 434 ? 0.018 -5.126 20.715 1.00 87.06 434 ASN A N 1
ATOM 3470 C CA . ASN A 1 434 ? 0.003 -4.348 19.475 1.00 87.06 434 ASN A CA 1
ATOM 3471 C C . ASN A 1 434 ? -0.099 -2.830 19.715 1.00 87.06 434 ASN A C 1
ATOM 3473 O O . ASN A 1 434 ? -0.425 -2.083 18.801 1.00 87.06 434 ASN A O 1
ATOM 3477 N N . GLY A 1 435 ? 0.167 -2.360 20.939 1.00 86.19 435 GLY A N 1
ATOM 3478 C CA . GLY A 1 435 ? 0.193 -0.928 21.262 1.00 86.19 435 GLY A CA 1
ATOM 3479 C C . GLY A 1 435 ? -1.175 -0.262 21.457 1.00 86.19 435 GLY A C 1
ATOM 3480 O O . GLY A 1 435 ? -1.222 0.945 21.665 1.00 86.19 435 GLY A O 1
ATOM 3481 N N . LEU A 1 436 ? -2.275 -1.023 21.452 1.00 90.12 436 LEU A N 1
ATOM 3482 C CA . LEU A 1 436 ? -3.620 -0.519 21.742 1.00 90.12 436 LEU A CA 1
ATOM 3483 C C . LEU A 1 436 ? -3.882 -0.465 23.253 1.00 90.12 436 LEU A C 1
ATOM 3485 O O . LEU A 1 436 ? -3.503 -1.364 24.017 1.00 90.12 436 LEU A O 1
ATOM 3489 N N . SER A 1 437 ? -4.626 0.549 23.694 1.00 91.38 437 SER A N 1
ATOM 3490 C CA . SER A 1 437 ? -5.032 0.667 25.095 1.00 91.38 437 SER A CA 1
ATOM 3491 C C . SER A 1 437 ? -6.084 -0.380 25.468 1.00 91.38 437 SER A C 1
ATOM 3493 O O . SER A 1 437 ? -7.235 -0.320 25.034 1.00 91.38 437 SER A O 1
ATOM 3495 N N . TYR A 1 438 ? -5.699 -1.316 26.341 1.00 92.12 438 TYR A N 1
ATOM 3496 C CA . TYR A 1 438 ? -6.593 -2.342 26.891 1.00 92.12 438 TYR A CA 1
ATOM 3497 C C . TYR A 1 438 ? -7.882 -1.740 27.464 1.00 92.12 438 TYR A C 1
ATOM 3499 O O . TYR A 1 438 ? -8.984 -2.182 27.141 1.00 92.12 438 TYR A O 1
ATOM 3507 N N . THR A 1 439 ? -7.747 -0.695 28.286 1.00 92.44 439 THR A N 1
ATOM 3508 C CA . THR A 1 439 ? -8.876 -0.061 28.971 1.00 92.44 439 THR A CA 1
ATOM 3509 C C . THR A 1 439 ? -9.815 0.631 27.989 1.00 92.44 439 THR A C 1
ATOM 3511 O O . THR A 1 439 ? -11.027 0.459 28.096 1.00 92.44 439 THR A O 1
ATOM 3514 N N . ILE A 1 440 ? -9.278 1.389 27.025 1.00 92.19 440 ILE A N 1
ATOM 3515 C CA . ILE A 1 440 ? -10.095 2.132 26.052 1.00 92.19 440 ILE A CA 1
ATOM 3516 C C . ILE A 1 440 ? -10.858 1.158 25.155 1.00 92.19 440 ILE A C 1
ATOM 3518 O O . ILE A 1 440 ? -12.072 1.291 25.011 1.00 92.19 440 ILE A O 1
ATOM 3522 N N . VAL A 1 441 ? -10.179 0.140 24.616 1.00 93.69 441 VAL A N 1
ATOM 3523 C CA . VAL A 1 441 ? -10.810 -0.888 23.778 1.00 93.69 441 VAL A CA 1
ATOM 3524 C C . VAL A 1 441 ? -11.925 -1.607 24.539 1.00 93.69 441 VAL A C 1
ATOM 3526 O O . VAL A 1 441 ? -13.026 -1.762 24.008 1.00 93.69 441 VAL A O 1
ATOM 3529 N N . ALA A 1 442 ? -11.670 -2.042 25.778 1.00 94.75 442 ALA A N 1
ATOM 3530 C CA . ALA A 1 442 ? -12.661 -2.764 26.573 1.00 94.75 442 ALA A CA 1
ATOM 3531 C C . ALA A 1 442 ? -13.915 -1.913 26.829 1.00 94.75 442 ALA A C 1
ATOM 3533 O O . ALA A 1 442 ? -15.032 -2.390 26.628 1.00 94.75 442 ALA A O 1
ATOM 3534 N N . VAL A 1 443 ? -13.733 -0.643 27.211 1.00 94.62 443 VAL A N 1
ATOM 3535 C CA . VAL A 1 443 ? -14.837 0.302 27.443 1.00 94.62 443 VAL A CA 1
ATOM 3536 C C . VAL A 1 443 ? -15.624 0.548 26.158 1.00 94.62 443 VAL A C 1
ATOM 3538 O O . VAL A 1 443 ? -16.829 0.318 26.143 1.00 94.62 443 VAL A O 1
ATOM 3541 N N . ARG A 1 444 ? -14.953 0.885 25.049 1.00 94.38 444 ARG A N 1
ATOM 3542 C CA . ARG A 1 444 ? -15.614 1.122 23.752 1.00 94.38 444 ARG A CA 1
ATOM 3543 C C . ARG A 1 444 ? -16.373 -0.101 23.241 1.00 94.38 444 ARG A C 1
ATOM 3545 O O . ARG A 1 444 ? -17.437 0.042 22.642 1.00 94.38 444 ARG A O 1
ATOM 3552 N N . THR A 1 445 ? -15.858 -1.303 23.501 1.00 95.25 445 THR A N 1
ATOM 3553 C CA . THR A 1 445 ? -16.545 -2.557 23.155 1.00 95.25 445 THR A CA 1
ATOM 3554 C C . THR A 1 445 ? -17.868 -2.669 23.911 1.00 95.25 445 THR A C 1
ATOM 3556 O O . THR A 1 445 ? -18.905 -2.927 23.298 1.00 95.25 445 THR A O 1
ATOM 3559 N N . VAL A 1 446 ? -17.854 -2.438 25.229 1.00 95.69 446 VAL A N 1
ATOM 3560 C CA . VAL A 1 446 ? -19.064 -2.487 26.063 1.00 95.69 446 VAL A CA 1
ATOM 3561 C C . VAL A 1 446 ? -20.044 -1.383 25.687 1.00 95.69 446 VAL A C 1
ATOM 3563 O O . VAL A 1 446 ? -21.211 -1.692 25.457 1.00 95.69 446 VAL A O 1
ATOM 3566 N N . ASP A 1 447 ? -19.581 -0.143 25.540 1.00 94.06 447 ASP A N 1
ATOM 3567 C CA . ASP A 1 447 ? -20.415 0.995 25.139 1.00 94.06 447 ASP A CA 1
ATOM 3568 C C . ASP A 1 4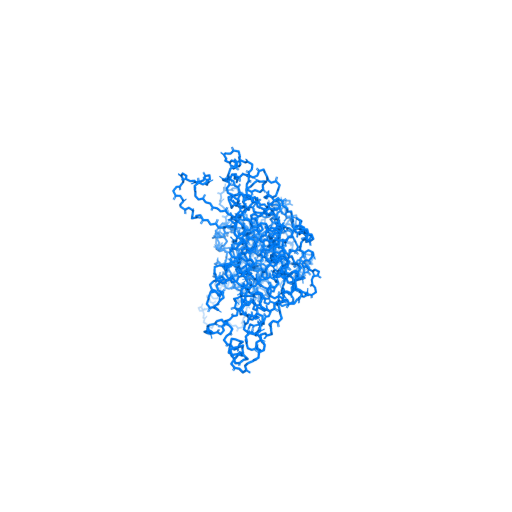47 ? -21.096 0.756 23.788 1.00 94.06 447 ASP A C 1
ATOM 3570 O O . ASP A 1 447 ? -22.292 1.007 23.638 1.00 94.06 447 ASP A O 1
ATOM 3574 N N . SER A 1 448 ? -20.377 0.196 22.809 1.00 93.56 448 SER A N 1
ATOM 3575 C CA . SER A 1 448 ? -20.937 -0.117 21.490 1.00 93.56 448 SER A CA 1
ATOM 3576 C C . SER A 1 448 ? -21.990 -1.232 21.534 1.00 93.56 448 SER A C 1
ATOM 3578 O O . SER A 1 448 ? -22.970 -1.189 20.782 1.00 93.56 448 SER A O 1
ATOM 3580 N N . ILE A 1 449 ? -21.817 -2.237 22.403 1.00 93.62 449 ILE A N 1
ATOM 3581 C CA . ILE A 1 449 ? -22.811 -3.303 22.613 1.00 93.62 449 ILE A CA 1
ATOM 3582 C C . ILE A 1 449 ? -24.036 -2.751 23.350 1.00 93.62 449 ILE A C 1
ATOM 3584 O O . ILE A 1 449 ? -25.169 -3.017 22.949 1.00 93.62 449 ILE A O 1
ATOM 3588 N N . PHE A 1 450 ? -23.816 -1.983 24.418 1.00 93.00 450 PHE A N 1
ATOM 3589 C CA . PHE A 1 450 ? -24.877 -1.377 25.220 1.00 93.00 450 PHE A CA 1
ATOM 3590 C C . PHE A 1 450 ? -25.697 -0.414 24.374 1.00 93.00 450 PHE A C 1
ATOM 3592 O O . PHE A 1 450 ? -26.917 -0.527 24.358 1.00 93.00 450 PHE A O 1
ATOM 3599 N N . GLY A 1 451 ? -25.041 0.464 23.616 1.00 89.50 451 GLY A N 1
ATOM 3600 C CA . GLY A 1 451 ? -25.685 1.367 22.673 1.00 89.50 451 GLY A CA 1
ATOM 3601 C C . GLY A 1 451 ? -26.627 0.620 21.732 1.00 89.50 451 GLY A C 1
ATOM 3602 O O . GLY A 1 451 ? -27.811 0.929 21.695 1.00 89.50 451 GLY A O 1
ATOM 3603 N N . GLU A 1 452 ? -26.164 -0.416 21.036 1.00 90.06 452 GLU A N 1
ATOM 3604 C CA . GLU A 1 452 ? -27.015 -1.144 20.086 1.00 90.06 452 GLU A CA 1
ATOM 3605 C C . GLU A 1 452 ? -28.187 -1.881 20.759 1.00 90.06 452 GLU A C 1
ATOM 3607 O O . GLU A 1 452 ? -29.339 -1.750 20.335 1.00 90.06 452 GLU A O 1
ATOM 3612 N N . LEU A 1 453 ? -27.922 -2.643 21.824 1.00 88.81 453 LEU A N 1
ATOM 3613 C CA . LEU A 1 453 ? -28.927 -3.512 22.449 1.00 88.81 453 LEU A CA 1
ATOM 3614 C C . LEU A 1 453 ? -29.940 -2.740 23.306 1.00 88.81 453 LEU A C 1
ATOM 3616 O O . LEU A 1 453 ? -31.109 -3.123 23.381 1.00 88.81 453 LEU A O 1
ATOM 3620 N N . ILE A 1 454 ? -29.519 -1.645 23.942 1.00 86.75 454 ILE A N 1
ATOM 3621 C CA . ILE A 1 454 ? -30.410 -0.805 24.748 1.00 86.75 454 ILE A CA 1
ATOM 3622 C C . ILE A 1 454 ? -31.295 0.055 23.842 1.00 86.75 454 ILE A C 1
ATOM 3624 O O . ILE A 1 454 ? -32.491 0.134 24.103 1.00 86.75 454 ILE A O 1
ATOM 3628 N N . HIS A 1 455 ? -30.766 0.637 22.756 1.00 82.25 455 HIS A N 1
ATOM 3629 C CA . HIS A 1 455 ? -31.582 1.434 21.824 1.00 82.25 455 HIS A CA 1
ATOM 3630 C C . HIS A 1 455 ? -32.570 0.584 21.014 1.00 82.25 455 HIS A C 1
ATOM 3632 O O . HIS A 1 455 ? -33.663 1.051 20.704 1.00 82.25 455 HIS A O 1
ATOM 3638 N N . SER A 1 456 ? -32.213 -0.658 20.671 1.00 79.69 456 SER A N 1
ATOM 3639 C CA . SER A 1 456 ? -33.130 -1.577 19.976 1.00 79.69 456 SER A CA 1
ATOM 3640 C C . SER A 1 456 ? -34.226 -2.144 20.885 1.00 79.69 456 SER A C 1
ATOM 3642 O O . SER A 1 456 ? -35.236 -2.653 20.396 1.00 79.69 456 SER A O 1
ATOM 3644 N N . SER A 1 457 ? -34.069 -2.030 22.204 1.00 74.88 457 SER A N 1
ATOM 3645 C CA . SER A 1 457 ? -35.097 -2.418 23.163 1.00 74.88 457 SER A CA 1
ATOM 3646 C C . SER A 1 457 ? -36.156 -1.318 23.273 1.00 74.88 457 SER A C 1
ATOM 3648 O O . SER A 1 457 ? -35.848 -0.176 23.601 1.00 74.88 457 SER A O 1
ATOM 3650 N N . SER A 1 458 ? -37.431 -1.647 23.047 1.00 60.41 458 SER A N 1
ATOM 3651 C CA . SER A 1 458 ? -38.543 -0.723 23.312 1.00 60.41 458 SER A CA 1
ATOM 3652 C C . SER A 1 458 ? -38.693 -0.506 24.822 1.00 60.41 458 SER A C 1
ATOM 3654 O O . SER A 1 458 ? -39.405 -1.249 25.492 1.00 60.41 458 SER A O 1
ATOM 3656 N N . THR A 1 459 ? -37.986 0.478 25.377 1.00 63.59 459 THR A N 1
ATOM 3657 C CA . THR A 1 459 ? -38.039 0.799 26.809 1.00 63.59 459 THR A CA 1
ATOM 3658 C C . THR A 1 459 ? -38.875 2.048 27.058 1.00 63.59 459 THR A C 1
ATOM 3660 O O . THR A 1 459 ? -38.499 3.138 26.632 1.00 63.59 459 THR A O 1
ATOM 3663 N N . SER A 1 460 ? -39.978 1.903 27.794 1.00 62.44 460 SER A N 1
ATOM 3664 C CA . SER A 1 460 ? -40.720 3.020 28.384 1.00 62.44 460 SER A CA 1
ATOM 3665 C C . SER A 1 460 ? -40.413 3.066 29.879 1.00 62.44 460 SER A C 1
ATOM 3667 O O . SER A 1 460 ? -40.986 2.328 30.677 1.00 62.44 460 SER A O 1
ATOM 3669 N N . PHE A 1 461 ? -39.476 3.928 30.280 1.00 65.81 461 PHE A N 1
ATOM 3670 C CA . PHE A 1 461 ? -39.144 4.122 31.701 1.00 65.81 461 PHE A CA 1
ATOM 3671 C C . PHE A 1 461 ? -40.280 4.787 32.502 1.00 65.81 461 PHE A C 1
ATOM 3673 O O . PHE A 1 461 ? -40.249 4.796 33.738 1.00 65.81 461 PHE A O 1
ATOM 3680 N N . ASP A 1 462 ? -41.275 5.322 31.794 1.00 63.34 462 ASP A N 1
ATOM 3681 C CA . ASP A 1 462 ? -42.439 6.010 32.343 1.00 63.34 462 ASP A CA 1
ATOM 3682 C C . ASP A 1 462 ? -43.673 5.109 32.463 1.00 63.34 462 ASP A C 1
ATOM 3684 O O . ASP A 1 462 ? -44.703 5.564 32.965 1.00 63.34 462 ASP A O 1
ATOM 3688 N N . ASP A 1 463 ? -43.578 3.832 32.076 1.00 64.19 463 ASP A N 1
ATOM 3689 C CA . ASP A 1 463 ? -44.685 2.896 32.256 1.00 64.19 463 ASP A CA 1
ATOM 3690 C C . ASP A 1 463 ? -45.007 2.751 33.750 1.00 64.19 463 ASP A C 1
ATOM 3692 O O . ASP A 1 463 ? -44.117 2.399 34.535 1.00 64.19 463 ASP A O 1
ATOM 3696 N N . PRO A 1 464 ? -46.257 3.031 34.175 1.00 61.62 464 PRO A N 1
ATOM 3697 C CA . PRO A 1 464 ? -46.629 3.074 35.586 1.00 61.62 464 PRO A CA 1
ATOM 3698 C C . PRO A 1 464 ? -46.456 1.719 36.285 1.00 61.62 464 PRO A C 1
ATOM 3700 O O . PRO A 1 464 ? -46.076 1.714 37.455 1.00 61.62 464 PRO A O 1
ATOM 3703 N N . GLU A 1 465 ? -46.632 0.611 35.558 1.00 64.38 465 GLU A N 1
ATOM 3704 C CA . GLU A 1 465 ? -46.444 -0.767 36.026 1.00 64.38 465 GLU A CA 1
ATOM 3705 C C . GLU A 1 465 ? -45.598 -1.575 35.021 1.00 64.38 465 GLU A C 1
ATOM 3707 O O . GLU A 1 465 ? -46.147 -2.188 34.102 1.00 64.38 465 GLU A O 1
ATOM 3712 N N . PRO A 1 466 ? -44.259 -1.603 35.153 1.00 67.31 466 PRO A N 1
ATOM 3713 C CA . PRO A 1 466 ? -43.446 -2.519 34.365 1.00 67.31 466 PRO A CA 1
ATOM 3714 C C . PRO A 1 466 ? -43.814 -3.961 34.737 1.00 67.31 466 PRO A C 1
ATOM 3716 O O . PRO A 1 466 ? -43.906 -4.310 35.915 1.00 67.31 466 PRO A O 1
ATOM 3719 N N . GLY A 1 467 ? -44.021 -4.820 33.736 1.00 68.88 467 GLY A N 1
ATOM 3720 C CA . GLY A 1 467 ? -44.292 -6.239 33.963 1.00 68.88 467 GLY A CA 1
ATOM 3721 C C . GLY A 1 467 ? -43.100 -6.922 34.636 1.00 68.88 467 GLY A C 1
ATOM 3722 O O . GLY A 1 467 ? -42.139 -7.292 33.963 1.00 68.88 467 GLY A O 1
ATOM 3723 N N . PHE A 1 468 ? -43.144 -7.084 35.963 1.00 79.19 468 PHE A N 1
ATOM 3724 C CA . PHE A 1 468 ? -42.066 -7.725 36.714 1.00 79.19 468 PHE A CA 1
ATOM 3725 C C . PHE A 1 468 ? -41.897 -9.182 36.281 1.00 79.19 468 PHE A C 1
ATOM 3727 O O . PHE A 1 468 ? -42.776 -10.022 36.474 1.00 79.19 468 PHE A O 1
ATOM 3734 N N . THR A 1 469 ? -40.729 -9.490 35.727 1.00 79.38 469 THR A N 1
ATOM 3735 C CA . THR A 1 469 ? -40.337 -10.865 35.405 1.00 79.38 469 THR A CA 1
ATOM 3736 C C . THR A 1 469 ? -40.073 -11.668 36.674 1.00 79.38 469 THR A C 1
ATOM 3738 O O . THR A 1 469 ? -39.612 -11.142 37.693 1.00 79.38 469 THR A O 1
ATOM 3741 N N . HIS A 1 470 ? -40.346 -12.969 36.615 1.00 79.25 470 HIS A N 1
ATOM 3742 C CA . HIS A 1 470 ? -39.987 -13.876 37.698 1.00 79.25 470 HIS A CA 1
ATOM 3743 C C . HIS A 1 470 ? -38.466 -14.025 37.803 1.00 79.25 470 HIS A C 1
ATOM 3745 O O . HIS A 1 470 ? -37.751 -14.000 36.801 1.00 79.25 470 HIS A O 1
ATOM 3751 N N . LEU A 1 471 ? -37.974 -14.246 39.024 1.00 80.00 471 LEU A N 1
ATOM 3752 C CA . LEU A 1 471 ? -36.548 -14.447 39.285 1.00 80.00 471 LEU A CA 1
ATOM 3753 C C . LEU A 1 471 ? -35.978 -15.691 38.604 1.00 80.00 471 LEU A C 1
ATOM 3755 O O . LEU A 1 471 ? -34.765 -15.758 38.468 1.00 80.00 471 LEU A O 1
ATOM 3759 N N . ASP A 1 472 ? -36.807 -16.631 38.152 1.00 78.44 472 ASP A N 1
ATOM 3760 C CA . ASP A 1 472 ? -36.378 -17.867 37.484 1.00 78.44 472 ASP A CA 1
ATOM 3761 C C . ASP A 1 472 ? -36.710 -17.900 35.985 1.00 78.44 472 ASP A C 1
ATOM 3763 O O . ASP A 1 472 ? -36.526 -18.920 35.321 1.00 78.44 472 ASP A O 1
ATOM 3767 N N . GLN A 1 473 ? -37.175 -16.779 35.428 1.00 84.25 473 GLN A N 1
ATOM 3768 C CA . GLN A 1 473 ? -37.390 -16.653 33.992 1.00 84.25 473 GLN A CA 1
ATOM 3769 C C . GLN A 1 473 ? -36.039 -16.674 33.249 1.00 84.25 473 GLN A C 1
ATOM 3771 O O . GLN A 1 473 ? -35.137 -15.932 33.640 1.00 84.25 473 GLN A O 1
ATOM 3776 N N . PRO A 1 474 ? -35.872 -17.482 32.183 1.00 85.31 474 PRO A N 1
ATOM 3777 C CA . PRO A 1 474 ? -34.625 -17.521 31.424 1.00 85.31 474 PRO A CA 1
ATOM 3778 C C . PRO A 1 474 ? -34.335 -16.173 30.754 1.00 85.31 474 PRO A C 1
ATOM 3780 O O . PRO A 1 474 ? -35.256 -15.463 30.345 1.00 85.31 474 PRO A O 1
ATOM 3783 N N . LEU A 1 475 ? -33.046 -15.850 30.619 1.00 86.94 475 LEU A N 1
ATOM 3784 C CA . LEU A 1 475 ? -32.602 -14.653 29.907 1.00 86.94 475 LEU A CA 1
ATOM 3785 C C . LEU A 1 475 ? -32.989 -14.734 28.429 1.00 86.94 475 LEU A C 1
ATOM 3787 O O . LEU A 1 475 ? -32.791 -15.762 27.776 1.00 86.94 475 LEU A O 1
ATOM 3791 N N . SER A 1 476 ? -33.472 -13.624 27.886 1.00 88.56 476 SER A N 1
ATOM 3792 C CA . SER A 1 476 ? -33.507 -13.419 26.441 1.00 88.56 476 SER A CA 1
ATOM 3793 C C . SER A 1 476 ? -32.087 -13.333 25.870 1.00 88.56 476 SER A C 1
ATOM 3795 O O . SER A 1 476 ? -31.114 -13.085 26.586 1.00 88.56 476 SER A O 1
ATOM 3797 N N . GLN A 1 477 ? -31.961 -13.501 24.553 1.00 88.19 477 GLN A N 1
ATOM 3798 C CA . GLN A 1 477 ? -30.669 -13.413 23.870 1.00 88.19 477 GLN A CA 1
ATOM 3799 C C . GLN A 1 477 ? -29.994 -12.046 24.079 1.00 88.19 477 GLN A C 1
ATOM 3801 O O . GLN A 1 477 ? -28.802 -11.997 24.368 1.00 88.19 477 GLN A O 1
ATOM 3806 N N . ALA A 1 478 ? -30.759 -10.950 24.002 1.00 87.69 478 ALA A N 1
ATOM 3807 C CA . ALA A 1 478 ? -30.246 -9.597 24.214 1.00 87.69 478 ALA A CA 1
ATOM 3808 C C . ALA A 1 478 ? -29.759 -9.380 25.659 1.00 87.69 478 ALA A C 1
ATOM 3810 O O . ALA A 1 478 ? -28.660 -8.871 25.868 1.00 87.69 478 ALA A O 1
ATOM 3811 N N . GLU A 1 479 ? -30.524 -9.831 26.660 1.00 90.19 479 GLU A N 1
ATOM 3812 C CA . GLU A 1 479 ? -30.121 -9.755 28.073 1.00 90.19 479 GLU A CA 1
ATOM 3813 C C . GLU A 1 479 ? -28.865 -10.592 28.346 1.00 90.19 479 GLU A C 1
ATOM 3815 O O . GLU A 1 479 ? -27.951 -10.132 29.029 1.00 90.19 479 GLU A O 1
ATOM 3820 N N . GLY A 1 480 ? -28.784 -11.798 27.774 1.00 91.06 480 GLY A N 1
ATOM 3821 C CA . GLY A 1 480 ? -27.598 -12.649 27.859 1.00 91.06 480 GLY A CA 1
ATOM 3822 C C . GLY A 1 480 ? -26.361 -11.988 27.250 1.00 91.06 480 GLY A C 1
ATOM 3823 O O . GLY A 1 480 ? -25.297 -11.997 27.867 1.00 91.06 480 GLY A O 1
ATOM 3824 N N . SER A 1 481 ? -26.494 -11.357 26.080 1.00 91.62 481 SER A N 1
ATOM 3825 C CA . SER A 1 481 ? -25.398 -10.622 25.442 1.00 91.62 481 SER A CA 1
ATOM 3826 C C . SER A 1 481 ? -24.972 -9.376 26.229 1.00 91.62 481 SER A C 1
ATOM 3828 O O . SER A 1 481 ? -23.771 -9.120 26.306 1.00 91.62 481 SER A O 1
ATOM 3830 N N . LEU A 1 482 ? -25.895 -8.645 26.868 1.00 92.94 482 LEU A N 1
ATOM 3831 C CA . LEU A 1 482 ? -25.565 -7.530 27.772 1.00 92.94 482 LEU A CA 1
ATOM 3832 C C . LEU A 1 482 ? -24.785 -8.007 29.006 1.00 92.94 482 LEU A C 1
ATOM 3834 O O . LEU A 1 482 ? -23.783 -7.401 29.380 1.00 92.94 482 LEU A O 1
ATOM 3838 N N . VAL A 1 483 ? -25.202 -9.122 29.614 1.00 92.12 483 VAL A N 1
ATOM 3839 C CA . VAL A 1 483 ? -24.487 -9.723 30.753 1.00 92.12 483 VAL A CA 1
ATOM 3840 C C . VAL A 1 483 ? -23.108 -10.236 30.330 1.00 92.12 483 VAL A C 1
ATOM 3842 O O . VAL A 1 483 ? -22.141 -10.036 31.057 1.00 92.12 483 VAL A O 1
ATOM 3845 N N . ASN A 1 484 ? -22.988 -10.855 29.152 1.00 92.81 484 ASN A N 1
ATOM 3846 C CA . ASN A 1 484 ? -21.699 -11.306 28.620 1.00 92.81 484 ASN A CA 1
ATOM 3847 C C . ASN A 1 484 ? -20.764 -10.136 28.293 1.00 92.81 484 ASN A C 1
ATOM 3849 O O . ASN A 1 484 ? -19.560 -10.266 28.504 1.00 92.81 484 ASN A O 1
ATOM 3853 N N . ALA A 1 485 ? -21.298 -9.006 27.819 1.00 94.44 485 ALA A N 1
ATOM 3854 C CA . ALA A 1 485 ? -20.500 -7.828 27.485 1.00 94.44 485 ALA A CA 1
ATOM 3855 C C . ALA A 1 485 ? -19.733 -7.293 28.698 1.00 94.44 485 ALA A C 1
ATOM 3857 O O . ALA A 1 485 ? -18.603 -6.837 28.562 1.00 94.44 485 ALA A O 1
ATOM 3858 N N . MET A 1 486 ? -20.290 -7.433 29.902 1.00 94.56 486 MET A N 1
ATOM 3859 C CA . MET A 1 486 ? -19.592 -7.038 31.124 1.00 94.56 486 MET A CA 1
ATOM 3860 C C . MET A 1 486 ? -18.256 -7.758 31.308 1.00 94.56 486 MET A C 1
ATOM 3862 O O . MET A 1 486 ? -17.332 -7.158 31.847 1.00 94.56 486 MET A O 1
ATOM 3866 N N . ASP A 1 487 ? -18.108 -8.993 30.819 1.00 92.44 487 ASP A N 1
ATOM 3867 C CA . ASP A 1 487 ? -16.859 -9.745 30.972 1.00 92.44 487 ASP A CA 1
ATOM 3868 C C . ASP A 1 487 ? -15.656 -9.028 30.343 1.00 92.44 487 ASP A C 1
ATOM 3870 O O . ASP A 1 487 ? -14.554 -9.138 30.879 1.00 92.44 487 ASP A O 1
ATOM 3874 N N . TRP A 1 488 ? -15.859 -8.238 29.278 1.00 94.69 488 TRP A N 1
ATOM 3875 C CA . TRP A 1 488 ? -14.795 -7.440 28.656 1.00 94.69 488 TRP A CA 1
ATOM 3876 C C . TRP A 1 488 ? -14.115 -6.496 29.657 1.00 94.69 488 TRP A C 1
ATOM 3878 O O . TRP A 1 488 ? -12.912 -6.274 29.567 1.00 94.69 488 TRP A O 1
ATOM 3888 N N . LEU A 1 489 ? -14.852 -5.995 30.653 1.00 94.69 489 LEU A N 1
ATOM 3889 C CA . LEU A 1 489 ? -14.324 -5.127 31.712 1.00 94.69 489 LEU A CA 1
ATOM 3890 C C . LEU A 1 489 ? -13.898 -5.895 32.974 1.00 94.69 489 LEU A C 1
ATOM 3892 O O . LEU A 1 489 ? -13.297 -5.306 33.873 1.00 94.69 489 LEU A O 1
ATOM 3896 N N . LEU A 1 490 ? -14.201 -7.193 33.066 1.00 93.00 490 LEU A N 1
ATOM 3897 C CA . LEU A 1 490 ? -13.934 -8.021 34.248 1.00 93.00 490 LEU A CA 1
ATOM 3898 C C . LEU A 1 490 ? -12.695 -8.913 34.104 1.00 93.00 490 LEU A C 1
ATOM 3900 O O . LEU A 1 490 ? -12.247 -9.480 35.099 1.00 93.00 490 LEU A O 1
ATOM 3904 N N . PHE A 1 491 ? -12.125 -9.039 32.902 1.00 92.00 491 PHE A N 1
ATOM 3905 C CA . PHE A 1 491 ? -10.937 -9.868 32.667 1.00 92.00 491 PHE A CA 1
ATOM 3906 C C . PHE A 1 491 ? -9.668 -9.360 33.357 1.00 92.00 491 PHE A C 1
ATOM 3908 O O . PHE A 1 491 ? -8.804 -10.172 33.691 1.00 92.00 491 PHE A O 1
ATOM 3915 N N . ASP A 1 492 ? -9.553 -8.049 33.583 1.00 90.56 492 ASP A N 1
ATOM 3916 C CA . ASP A 1 492 ? -8.395 -7.440 34.235 1.00 90.56 492 ASP A CA 1
ATOM 3917 C C . ASP A 1 492 ? -8.813 -6.413 35.293 1.00 90.56 492 ASP A C 1
ATOM 3919 O O . ASP A 1 492 ? -9.867 -5.783 35.211 1.00 90.56 492 ASP A O 1
ATOM 3923 N N . LYS A 1 493 ? -7.967 -6.233 36.310 1.00 89.44 493 LYS A N 1
ATOM 3924 C CA . LYS A 1 493 ? -8.244 -5.327 37.433 1.00 89.44 493 LYS A CA 1
ATOM 3925 C C . LYS A 1 493 ? -8.176 -3.852 37.040 1.00 89.44 493 LYS A C 1
ATOM 3927 O O . LYS A 1 493 ? -8.808 -3.031 37.703 1.00 89.44 493 LYS A O 1
ATOM 3932 N N . SER A 1 494 ? -7.429 -3.503 35.993 1.00 88.50 494 SER A N 1
ATOM 3933 C CA . SER A 1 494 ? -7.312 -2.123 35.501 1.00 88.50 494 SER A CA 1
ATOM 3934 C C . SER A 1 494 ? -8.649 -1.549 35.021 1.00 88.50 494 SER A C 1
ATOM 3936 O O . SER A 1 494 ? -8.884 -0.350 35.153 1.00 88.50 494 SER A O 1
ATOM 3938 N N . THR A 1 495 ? -9.563 -2.401 34.549 1.00 92.19 495 THR A N 1
ATOM 3939 C CA . THR A 1 495 ? -10.888 -2.016 34.045 1.00 92.19 495 THR A CA 1
ATOM 3940 C C . THR A 1 495 ? -11.993 -2.070 35.105 1.00 92.19 495 THR A C 1
ATOM 3942 O O . THR A 1 495 ? -13.151 -1.819 34.787 1.00 92.19 495 THR A O 1
ATOM 3945 N N . TYR A 1 496 ? -11.684 -2.333 36.380 1.00 91.44 496 TYR A N 1
ATOM 3946 C CA . TYR A 1 496 ? -12.714 -2.463 37.425 1.00 91.44 496 TYR A CA 1
ATOM 3947 C C . TYR A 1 496 ? -13.457 -1.159 37.734 1.00 91.44 496 TYR A C 1
ATOM 3949 O O . TYR A 1 496 ? -14.650 -1.199 38.028 1.00 91.44 496 TYR A O 1
ATOM 3957 N N . ALA A 1 497 ? -12.785 -0.008 37.644 1.00 89.19 497 ALA A N 1
ATOM 3958 C CA . ALA A 1 497 ? -13.438 1.288 37.821 1.00 89.19 497 ALA A CA 1
ATOM 3959 C C . ALA A 1 497 ? -14.520 1.536 36.748 1.00 89.19 497 ALA A C 1
ATOM 3961 O O . ALA A 1 497 ? -15.673 1.747 37.123 1.00 89.19 497 ALA A O 1
ATOM 3962 N N . PRO A 1 498 ? -14.228 1.430 35.432 1.00 91.44 498 PRO A N 1
ATOM 3963 C CA . PRO A 1 498 ? -15.284 1.505 34.429 1.00 91.44 498 PRO A CA 1
ATOM 3964 C C . PRO A 1 498 ? -16.289 0.348 34.539 1.00 91.44 498 PRO A C 1
ATOM 3966 O O . PRO A 1 498 ? -17.480 0.589 34.351 1.00 91.44 498 PRO A O 1
ATOM 3969 N N . ALA A 1 499 ? -15.872 -0.873 34.903 1.00 93.00 499 ALA A N 1
ATOM 3970 C CA . ALA A 1 499 ? -16.794 -1.996 35.119 1.00 93.00 499 ALA A CA 1
ATOM 3971 C C . ALA A 1 499 ? -17.883 -1.667 36.149 1.00 93.00 499 ALA A C 1
ATOM 3973 O O . ALA A 1 499 ? -19.044 -2.011 35.945 1.00 93.00 499 ALA A O 1
ATOM 3974 N N . LEU A 1 500 ? -17.523 -0.983 37.237 1.00 90.69 500 LEU A N 1
ATOM 3975 C CA . LEU A 1 500 ? -18.450 -0.586 38.291 1.00 90.69 500 LEU A CA 1
ATOM 3976 C C . LEU A 1 500 ? -19.522 0.383 37.769 1.00 90.69 500 LEU A C 1
ATOM 3978 O O . LEU A 1 500 ? -20.715 0.139 37.954 1.00 90.69 500 LEU A O 1
ATOM 3982 N N . THR A 1 501 ? -19.109 1.425 37.042 1.00 90.31 501 THR A N 1
ATOM 3983 C CA . THR A 1 501 ? -20.025 2.408 36.444 1.00 90.31 501 THR A CA 1
ATOM 3984 C C . THR A 1 501 ? -20.992 1.752 35.453 1.00 90.31 501 THR A C 1
ATOM 3986 O O . THR A 1 501 ? -22.203 1.986 35.512 1.00 90.31 501 THR A O 1
ATOM 3989 N N . HIS A 1 502 ? -20.484 0.879 34.575 1.00 93.38 502 HIS A N 1
ATOM 3990 C CA . HIS A 1 502 ? -21.299 0.168 33.582 1.00 93.38 502 HIS A CA 1
ATOM 3991 C C . HIS A 1 502 ? -22.239 -0.850 34.236 1.00 93.38 502 HIS A C 1
ATOM 3993 O O . HIS A 1 502 ? -23.400 -0.956 33.841 1.00 93.38 502 HIS A O 1
ATOM 3999 N N . ALA A 1 503 ? -21.782 -1.556 35.276 1.00 93.69 503 ALA A N 1
ATOM 4000 C CA . ALA A 1 503 ? -22.610 -2.485 36.036 1.00 93.69 503 ALA A CA 1
ATOM 4001 C C . ALA A 1 503 ? -23.779 -1.767 36.718 1.00 93.69 503 ALA A C 1
ATOM 4003 O O . ALA A 1 503 ? -24.912 -2.236 36.629 1.00 93.69 503 ALA A O 1
ATOM 4004 N N . ASN A 1 504 ? -23.534 -0.614 37.348 1.00 91.44 504 ASN A N 1
ATOM 4005 C CA . ASN A 1 504 ? -24.581 0.197 37.972 1.00 91.44 504 ASN A CA 1
ATOM 4006 C C . ASN A 1 504 ? -25.603 0.687 36.939 1.00 91.44 504 ASN A C 1
ATOM 4008 O O . ASN A 1 504 ? -26.809 0.573 37.157 1.00 91.44 504 ASN A O 1
ATOM 4012 N N . ALA A 1 505 ? -25.137 1.186 35.789 1.00 90.81 505 ALA A N 1
ATOM 4013 C CA . ALA A 1 505 ? -26.012 1.611 34.698 1.00 90.81 505 ALA A CA 1
ATOM 4014 C C . ALA A 1 505 ? -26.872 0.454 34.156 1.00 90.81 505 ALA A C 1
ATOM 4016 O O . ALA A 1 505 ? -28.087 0.604 34.009 1.00 90.81 505 ALA A O 1
ATOM 4017 N N . LEU A 1 506 ? -26.271 -0.717 33.929 1.00 93.19 506 LEU A N 1
ATOM 4018 C CA . LEU A 1 506 ? -26.976 -1.897 33.431 1.00 93.19 506 LEU A CA 1
ATOM 4019 C C . LEU A 1 506 ? -27.957 -2.469 34.471 1.00 93.19 506 LEU A C 1
ATOM 4021 O O . LEU A 1 506 ? -29.070 -2.854 34.117 1.00 93.19 506 LEU A O 1
ATOM 4025 N N . LEU A 1 507 ? -27.603 -2.466 35.762 1.00 92.50 507 LEU A N 1
ATOM 4026 C CA . LEU A 1 507 ? -28.514 -2.844 36.848 1.00 92.50 507 LEU A CA 1
ATOM 4027 C C . LEU A 1 507 ? -29.717 -1.903 36.923 1.00 92.50 507 LEU A C 1
ATOM 4029 O O . LEU A 1 507 ? -30.850 -2.381 36.995 1.00 92.50 507 LEU A O 1
ATOM 4033 N N . ARG A 1 508 ? -29.499 -0.582 36.856 1.00 90.69 508 ARG A N 1
ATOM 4034 C CA . ARG A 1 508 ? -30.592 0.400 36.781 1.00 90.69 508 ARG A CA 1
ATOM 4035 C C . ARG A 1 508 ? -31.508 0.097 35.599 1.00 90.69 508 ARG A C 1
ATOM 4037 O O . ARG A 1 508 ? -32.723 0.053 35.774 1.00 90.69 508 ARG A O 1
ATOM 4044 N N . TRP A 1 509 ? -30.936 -0.178 34.429 1.00 90.62 509 TRP A N 1
ATOM 4045 C CA . TRP A 1 509 ? -31.696 -0.502 33.226 1.00 90.62 509 TRP A CA 1
ATOM 4046 C C . TRP A 1 509 ? -32.536 -1.780 33.372 1.00 90.62 509 TRP A C 1
ATOM 4048 O O . TRP A 1 509 ? -33.739 -1.748 33.101 1.00 90.62 509 TRP A O 1
ATOM 4058 N N . PHE A 1 510 ? -31.954 -2.884 33.855 1.00 91.12 510 PHE A N 1
ATOM 4059 C CA . PHE A 1 510 ? -32.696 -4.131 34.078 1.00 91.12 510 PHE A CA 1
ATOM 4060 C C . PHE A 1 510 ? -33.833 -3.942 35.080 1.00 91.12 510 PHE A C 1
ATOM 4062 O O . PHE A 1 510 ? -34.955 -4.384 34.836 1.00 91.12 510 PHE A O 1
ATOM 4069 N N . LEU A 1 511 ? -33.565 -3.261 36.196 1.00 90.31 511 LEU A N 1
ATOM 4070 C CA . LEU A 1 511 ? -34.556 -3.052 37.243 1.00 90.31 511 LEU A CA 1
ATOM 4071 C C . LEU A 1 511 ? -35.690 -2.128 36.787 1.00 90.31 511 LEU A C 1
ATOM 4073 O O . LEU A 1 511 ? -36.848 -2.426 37.066 1.00 90.31 511 LEU A O 1
ATOM 4077 N N . LEU A 1 512 ? -35.410 -1.054 36.052 1.00 88.94 512 LEU A N 1
ATOM 4078 C CA . LEU A 1 512 ? -36.470 -0.184 35.532 1.00 88.94 512 LEU A CA 1
ATOM 4079 C C . LEU A 1 512 ? -37.393 -0.906 34.542 1.00 88.94 512 LEU A C 1
ATOM 4081 O O . LEU A 1 512 ? -38.586 -0.628 34.514 1.00 88.94 512 LEU A O 1
ATOM 4085 N N . ASN A 1 513 ? -36.862 -1.871 33.789 1.00 86.50 513 ASN A N 1
ATOM 4086 C CA . ASN A 1 513 ? -37.633 -2.704 32.863 1.00 86.50 513 ASN A CA 1
ATOM 4087 C C . ASN A 1 513 ? -38.205 -3.981 33.516 1.00 86.50 513 ASN A C 1
ATOM 4089 O O . ASN A 1 513 ? -38.657 -4.885 32.815 1.00 86.50 513 ASN A O 1
ATOM 4093 N N . GLY A 1 514 ? -38.148 -4.108 34.848 1.00 86.88 514 GLY A N 1
ATOM 4094 C CA . GLY A 1 514 ? -38.689 -5.261 35.575 1.00 86.88 514 GLY A CA 1
ATOM 4095 C C . GLY A 1 514 ? -37.960 -6.591 35.321 1.00 86.88 514 GLY A C 1
ATOM 4096 O O . GLY A 1 514 ? -38.515 -7.654 35.606 1.00 86.88 514 GLY A O 1
ATOM 4097 N N . ARG A 1 515 ? -36.730 -6.574 34.789 1.00 89.81 515 ARG A N 1
ATOM 4098 C CA . ARG A 1 515 ? -35.912 -7.754 34.439 1.00 89.81 515 ARG A CA 1
ATOM 4099 C C . ARG A 1 515 ? -35.099 -8.260 35.638 1.00 89.81 515 ARG A C 1
ATOM 4101 O O . ARG A 1 515 ? -33.878 -8.118 35.704 1.00 89.81 515 ARG A O 1
ATOM 4108 N N . LEU A 1 516 ? -35.784 -8.862 36.611 1.00 89.69 516 LEU A N 1
ATOM 4109 C CA . LEU A 1 516 ? -35.198 -9.264 37.897 1.00 89.69 516 LEU A CA 1
ATOM 4110 C C . LEU A 1 516 ? -34.163 -10.389 37.766 1.00 89.69 516 LEU A C 1
ATOM 4112 O O . LEU A 1 516 ? -33.127 -10.345 38.429 1.00 89.69 516 LEU A O 1
ATOM 4116 N N . HIS A 1 517 ? -34.404 -11.376 36.894 1.00 89.88 517 HIS A N 1
ATOM 4117 C CA . HIS A 1 517 ? -33.435 -12.454 36.668 1.00 89.88 517 HIS A CA 1
ATOM 4118 C C . HIS A 1 517 ? -32.131 -11.934 36.046 1.00 89.88 517 HIS A C 1
ATOM 4120 O O . HIS A 1 517 ? -31.048 -12.338 36.466 1.00 89.88 517 HIS A O 1
ATOM 4126 N N . ALA A 1 518 ? -32.213 -11.001 35.093 1.00 90.81 518 ALA A N 1
ATOM 4127 C CA . ALA A 1 518 ? -31.038 -10.402 34.462 1.00 90.81 518 ALA A CA 1
ATOM 4128 C C . ALA A 1 518 ? -30.195 -9.598 35.462 1.00 90.81 518 ALA A C 1
ATOM 4130 O O . ALA A 1 518 ? -28.977 -9.779 35.525 1.00 90.81 518 ALA A O 1
ATOM 4131 N N . ALA A 1 519 ? -30.844 -8.814 36.330 1.00 92.12 519 ALA A N 1
ATOM 4132 C CA . ALA A 1 519 ? -30.169 -8.127 37.431 1.00 92.12 519 ALA A CA 1
ATOM 4133 C C . ALA A 1 519 ? -29.482 -9.116 38.396 1.00 92.12 519 ALA A C 1
ATOM 4135 O O . ALA A 1 519 ? -28.327 -8.910 38.774 1.00 92.12 519 ALA A O 1
ATOM 4136 N N . ARG A 1 520 ? -30.149 -10.231 38.736 1.00 92.12 520 ARG A N 1
ATOM 4137 C CA . ARG A 1 520 ? -29.579 -11.315 39.558 1.00 92.12 520 ARG A CA 1
ATOM 4138 C C . ARG A 1 520 ? -28.324 -11.918 38.932 1.00 92.12 520 ARG A C 1
ATOM 4140 O O . ARG A 1 520 ? -27.308 -12.068 39.610 1.00 92.12 520 ARG A O 1
ATOM 4147 N N . GLN A 1 521 ? -28.387 -12.264 37.650 1.00 92.38 521 GLN A N 1
ATOM 4148 C CA . GLN A 1 521 ? -27.258 -12.869 36.940 1.00 92.38 521 GLN A CA 1
ATOM 4149 C C . GLN A 1 521 ? -26.067 -11.916 36.849 1.00 92.38 521 GLN A C 1
ATOM 4151 O O . GLN A 1 521 ? -24.937 -12.336 37.085 1.00 92.38 521 GLN A O 1
ATOM 4156 N N . LEU A 1 522 ? -26.318 -10.631 36.587 1.00 93.31 522 LEU A N 1
ATOM 4157 C CA . LEU A 1 522 ? -25.273 -9.614 36.562 1.00 93.31 522 LEU A CA 1
ATOM 4158 C C . LEU A 1 522 ? -24.566 -9.494 37.918 1.00 93.31 522 LEU A C 1
ATOM 4160 O O . LEU A 1 522 ? -23.342 -9.574 37.970 1.00 93.31 522 LEU A O 1
ATOM 4164 N N . VAL A 1 523 ? -25.314 -9.387 39.023 1.00 92.00 523 VAL A N 1
ATOM 4165 C CA . VAL A 1 523 ? -24.730 -9.312 40.375 1.00 92.00 523 VAL A CA 1
ATOM 4166 C C . VAL A 1 523 ? -23.851 -10.525 40.679 1.00 92.00 523 VAL A C 1
ATOM 4168 O O . VAL A 1 523 ? -22.733 -10.358 41.163 1.00 92.00 523 VAL A O 1
ATOM 4171 N N . ARG A 1 524 ? -24.316 -11.740 40.365 1.00 91.06 524 ARG A N 1
ATOM 4172 C CA . ARG A 1 524 ? -23.552 -12.979 40.596 1.00 91.06 524 ARG A CA 1
ATOM 4173 C C . ARG A 1 524 ? -22.273 -13.065 39.766 1.00 91.06 524 ARG A C 1
ATOM 4175 O O . ARG A 1 524 ? -21.351 -13.774 40.158 1.00 91.06 524 ARG A O 1
ATOM 4182 N N . ARG A 1 525 ? -22.222 -12.369 38.629 1.00 90.62 525 ARG A N 1
ATOM 4183 C CA . ARG A 1 525 ? -21.079 -12.371 37.711 1.00 90.62 525 ARG A CA 1
ATOM 4184 C C . ARG A 1 525 ? -19.981 -11.385 38.107 1.00 90.62 525 ARG A C 1
ATOM 4186 O O . ARG A 1 525 ? -18.836 -11.573 37.712 1.00 90.62 525 ARG A O 1
ATOM 4193 N N . LEU A 1 526 ? -20.305 -10.360 38.897 1.00 90.62 526 LEU A N 1
ATOM 4194 C CA . LEU A 1 526 ? -19.326 -9.373 39.357 1.00 90.62 526 LEU A CA 1
ATOM 4195 C C . LEU A 1 526 ? -18.333 -9.992 40.369 1.00 90.62 526 LEU A C 1
ATOM 4197 O O . LEU A 1 526 ? -18.775 -10.612 41.337 1.00 90.62 526 LEU A O 1
ATOM 4201 N N . PRO A 1 527 ? -17.012 -9.782 40.218 1.00 89.62 527 PRO A N 1
ATOM 4202 C CA . PRO A 1 527 ? -16.001 -10.229 41.175 1.00 89.62 527 PRO A CA 1
ATOM 4203 C C . PRO A 1 527 ? -16.159 -9.585 42.553 1.00 89.62 527 PRO A C 1
ATOM 4205 O O . PRO A 1 527 ? -16.492 -8.403 42.667 1.00 89.62 527 PRO A O 1
ATOM 4208 N N . VAL A 1 528 ? -15.823 -10.328 43.610 1.00 83.50 528 VAL A N 1
ATOM 4209 C CA . VAL A 1 528 ? -15.928 -9.870 45.009 1.00 83.50 528 VAL A CA 1
ATOM 4210 C C . VAL A 1 528 ? -15.127 -8.587 45.258 1.00 83.50 528 VAL A C 1
ATOM 4212 O O . VAL A 1 528 ? -15.506 -7.779 46.101 1.00 83.50 528 VAL A O 1
ATOM 4215 N N . GLU A 1 529 ? -14.036 -8.365 44.524 1.00 80.81 529 GLU A N 1
ATOM 4216 C CA . GLU A 1 529 ? -13.206 -7.161 44.598 1.00 80.81 529 GLU A CA 1
ATOM 4217 C C . GLU A 1 529 ? -13.952 -5.881 44.218 1.00 80.81 529 GLU A C 1
ATOM 4219 O O . GLU A 1 529 ? -13.731 -4.861 44.867 1.00 80.81 529 GLU A O 1
ATOM 4224 N N . ILE A 1 530 ? -14.832 -5.943 43.214 1.00 79.94 530 ILE A N 1
ATOM 4225 C CA . ILE A 1 530 ? -15.690 -4.821 42.793 1.00 79.94 530 ILE A CA 1
ATOM 4226 C C . ILE A 1 530 ? -16.835 -4.636 43.790 1.00 79.94 530 ILE A C 1
ATOM 4228 O O . ILE A 1 530 ? -17.314 -3.534 44.020 1.00 79.94 530 ILE A O 1
ATOM 4232 N N . GLN A 1 531 ? -17.247 -5.724 44.435 1.00 72.38 531 GLN A N 1
ATOM 4233 C CA . GLN A 1 531 ? -18.357 -5.743 45.376 1.00 72.38 531 GLN A CA 1
ATOM 4234 C C . GLN A 1 531 ? -17.967 -5.354 46.819 1.00 72.38 531 GLN A C 1
ATOM 4236 O O . GLN A 1 531 ? -18.734 -5.611 47.761 1.00 72.38 531 GLN A O 1
ATOM 4241 N N . ARG A 1 532 ? -16.761 -4.817 47.051 1.00 70.56 532 ARG A N 1
ATOM 4242 C CA . ARG A 1 532 ? -16.289 -4.534 48.414 1.00 70.56 532 ARG A CA 1
ATOM 4243 C C . ARG A 1 532 ? -17.014 -3.321 48.999 1.00 70.56 532 ARG A C 1
ATOM 4245 O O . ARG A 1 532 ? -17.022 -2.266 48.373 1.00 70.56 532 ARG A O 1
ATOM 4252 N N . PRO A 1 533 ? -17.566 -3.433 50.220 1.00 65.38 533 PRO A N 1
ATOM 4253 C CA . PRO A 1 533 ? -18.112 -2.275 50.906 1.00 65.38 533 PRO A CA 1
ATOM 4254 C C . PRO A 1 533 ? -16.999 -1.260 51.184 1.00 65.38 533 PRO A C 1
ATOM 4256 O O . PRO A 1 533 ? -15.844 -1.626 51.435 1.00 65.38 533 PRO A O 1
ATOM 4259 N N . GLN A 1 534 ? -17.363 0.020 51.146 1.00 66.31 534 GLN A N 1
ATOM 4260 C CA . GLN A 1 534 ? -16.452 1.110 51.464 1.00 66.31 534 GLN A CA 1
ATOM 4261 C C . GLN A 1 534 ? -15.856 0.915 52.866 1.00 66.31 534 GLN A C 1
ATOM 4263 O O . GLN A 1 534 ? -16.564 0.575 53.815 1.00 66.31 534 GLN A O 1
ATOM 4268 N N . ARG A 1 535 ? -14.541 1.124 53.002 1.00 65.06 535 ARG A N 1
ATOM 4269 C CA . ARG A 1 535 ? -13.868 1.058 54.306 1.00 65.06 535 ARG A CA 1
ATOM 4270 C C . ARG A 1 535 ? -14.315 2.230 55.178 1.00 65.06 535 ARG A C 1
ATOM 4272 O O . ARG A 1 535 ? -14.343 3.367 54.705 1.00 65.06 535 ARG A O 1
ATOM 4279 N N . GLU A 1 536 ? -14.611 1.957 56.446 1.00 59.66 536 GLU A N 1
ATOM 4280 C CA . GLU A 1 536 ? -14.930 2.997 57.427 1.00 59.66 536 GLU A CA 1
ATOM 4281 C C . GLU A 1 536 ? -13.818 4.062 57.464 1.00 59.66 536 GLU A C 1
ATOM 4283 O O . GLU A 1 536 ? -12.638 3.739 57.610 1.00 59.66 536 GLU A O 1
ATOM 4288 N N . GLY A 1 537 ? -14.194 5.333 57.277 1.00 61.84 537 GLY A N 1
ATOM 4289 C CA . GLY A 1 537 ? -13.277 6.481 57.271 1.00 61.84 537 GLY A CA 1
ATOM 4290 C C . GLY A 1 537 ? -12.684 6.881 55.910 1.00 61.84 537 GLY A C 1
ATOM 4291 O O . GLY A 1 537 ? -11.998 7.899 55.841 1.00 61.84 537 GLY A O 1
ATOM 4292 N N . ALA A 1 538 ? -12.941 6.141 54.824 1.00 70.62 538 ALA A N 1
ATOM 4293 C CA . ALA A 1 538 ? -12.528 6.539 53.472 1.00 70.62 538 ALA A CA 1
ATOM 4294 C C . ALA A 1 538 ? -13.476 7.589 52.856 1.00 70.62 538 ALA A C 1
ATOM 4296 O O . ALA A 1 538 ? -14.653 7.651 53.217 1.00 70.62 538 ALA A O 1
ATOM 4297 N N . ALA A 1 539 ? -12.981 8.378 51.892 1.00 75.12 539 ALA A N 1
ATOM 4298 C CA . ALA A 1 539 ? -13.822 9.266 51.084 1.00 75.12 539 ALA A CA 1
ATOM 4299 C C . ALA A 1 539 ? -14.947 8.475 50.389 1.00 75.12 539 ALA A C 1
ATOM 4301 O O . ALA A 1 539 ? -14.726 7.341 49.966 1.00 75.12 539 ALA A O 1
ATOM 4302 N N . ILE A 1 540 ? -16.144 9.070 50.302 1.00 72.56 540 ILE A N 1
ATOM 4303 C CA . ILE A 1 540 ? -17.332 8.420 49.728 1.00 72.56 540 ILE A CA 1
ATOM 4304 C C . ILE A 1 540 ? -17.124 8.167 48.239 1.00 72.56 540 ILE A C 1
ATOM 4306 O O . ILE A 1 540 ? -17.026 9.108 47.452 1.00 72.56 540 ILE A O 1
ATOM 4310 N N . ASP A 1 541 ? -17.095 6.887 47.876 1.00 80.50 541 ASP A N 1
ATOM 4311 C CA . ASP A 1 541 ? -17.175 6.440 46.493 1.00 80.50 541 ASP A CA 1
ATOM 4312 C C . ASP A 1 541 ? -18.636 6.130 46.162 1.00 80.50 541 ASP A C 1
ATOM 4314 O O . ASP A 1 541 ? -19.206 5.121 46.589 1.00 80.50 541 ASP A O 1
ATOM 4318 N N . TYR A 1 542 ? -19.248 7.042 45.413 1.00 81.81 542 TYR A N 1
ATOM 4319 C CA . TYR A 1 542 ? -20.658 6.982 45.050 1.00 81.81 542 TYR A CA 1
ATOM 4320 C C . TYR A 1 542 ? -21.005 5.763 44.194 1.00 81.81 542 TYR A C 1
ATOM 4322 O O . TYR A 1 542 ? -22.090 5.205 44.361 1.00 81.81 542 TYR A O 1
ATOM 4330 N N . GLU A 1 543 ? -20.098 5.319 43.320 1.00 85.06 543 GLU A N 1
ATOM 4331 C CA . GLU A 1 543 ? -20.340 4.151 42.471 1.00 85.06 543 GLU A CA 1
ATOM 4332 C C . GLU A 1 543 ? -20.334 2.864 43.298 1.00 85.06 543 GLU A C 1
ATOM 4334 O O . GLU A 1 543 ? -21.223 2.022 43.149 1.00 85.06 543 GLU A O 1
ATOM 4339 N N . SER A 1 544 ? -19.394 2.743 44.238 1.00 85.69 544 SER A N 1
ATOM 4340 C CA . SER A 1 544 ? -19.337 1.603 45.160 1.00 85.69 544 SER A CA 1
ATOM 4341 C C . SER A 1 544 ? -20.536 1.584 46.113 1.00 85.69 544 SER A C 1
ATOM 4343 O O . SER A 1 544 ? -21.089 0.523 46.410 1.00 85.69 544 SER A O 1
ATOM 4345 N N . ALA A 1 545 ? -20.981 2.755 46.578 1.00 84.19 545 ALA A N 1
ATOM 4346 C CA . ALA A 1 545 ? -22.157 2.878 47.434 1.00 84.19 545 ALA A CA 1
ATOM 4347 C C . ALA A 1 545 ? -23.456 2.486 46.705 1.00 84.19 545 ALA A C 1
ATOM 4349 O O . ALA A 1 545 ? -24.261 1.735 47.263 1.00 84.19 545 ALA A O 1
ATOM 4350 N N . GLU A 1 546 ? -23.656 2.945 45.463 1.00 86.75 546 GLU A N 1
ATOM 4351 C CA . GLU A 1 546 ? -24.804 2.547 44.635 1.00 86.75 546 GLU A CA 1
ATOM 4352 C C . GLU A 1 546 ? -24.782 1.040 44.359 1.00 86.75 546 GLU A C 1
ATOM 4354 O O . GLU A 1 546 ? -25.786 0.360 44.582 1.00 86.75 546 GLU A O 1
ATOM 4359 N N . GLN A 1 547 ? -23.627 0.497 43.968 1.00 89.12 547 GLN A N 1
ATOM 4360 C CA . GLN A 1 547 ? -23.462 -0.932 43.706 1.00 89.12 547 GLN A CA 1
ATOM 4361 C C . GLN A 1 547 ? -23.830 -1.778 44.927 1.00 89.12 547 GLN A C 1
ATOM 4363 O O . GLN A 1 547 ? -24.569 -2.759 44.803 1.00 89.12 547 GLN A O 1
ATOM 4368 N N . TYR A 1 548 ? -23.368 -1.380 46.115 1.00 87.25 548 TYR A N 1
ATOM 4369 C CA . TYR A 1 548 ? -23.676 -2.063 47.369 1.00 87.25 548 TYR A CA 1
ATOM 4370 C C . TYR A 1 548 ? -25.185 -2.080 47.645 1.00 87.25 548 TYR A C 1
ATOM 4372 O O . TYR A 1 548 ? -25.748 -3.120 47.997 1.00 87.25 548 TYR A O 1
ATOM 4380 N N . GLN A 1 549 ? -25.861 -0.946 47.444 1.00 87.94 549 GLN A N 1
ATOM 4381 C CA . GLN A 1 549 ? -27.305 -0.820 47.648 1.00 87.94 549 GLN A CA 1
ATOM 4382 C C . GLN A 1 549 ? -28.118 -1.632 46.630 1.00 87.94 549 GLN A C 1
ATOM 4384 O O . GLN A 1 549 ? -29.104 -2.269 47.010 1.00 87.94 549 GLN A O 1
ATOM 4389 N N . LEU A 1 550 ? -27.705 -1.653 45.360 1.00 89.69 550 LEU A N 1
ATOM 4390 C CA . LEU A 1 550 ? -28.334 -2.460 44.309 1.00 89.69 550 LEU A CA 1
ATOM 4391 C C . LEU A 1 550 ? -28.125 -3.961 44.547 1.00 89.69 550 LEU A C 1
ATOM 4393 O O . LEU A 1 550 ? -29.064 -4.745 44.415 1.00 89.69 550 LEU A O 1
ATOM 4397 N N . ARG A 1 551 ? -26.924 -4.373 44.968 1.00 90.19 551 ARG A N 1
ATOM 4398 C CA . ARG A 1 551 ? -26.630 -5.766 45.327 1.00 90.19 551 ARG A CA 1
ATOM 4399 C C . ARG A 1 551 ? -27.477 -6.230 46.504 1.00 90.19 551 ARG A C 1
ATOM 4401 O O . ARG A 1 551 ? -28.071 -7.300 46.434 1.00 90.19 551 ARG A O 1
ATOM 4408 N N . ASN A 1 552 ? -27.536 -5.440 47.574 1.00 89.00 552 ASN A N 1
ATOM 4409 C CA . ASN A 1 552 ? -28.335 -5.784 48.749 1.00 89.00 552 ASN A CA 1
ATOM 4410 C C . ASN A 1 552 ? -29.820 -5.897 48.398 1.00 89.00 552 ASN A C 1
ATOM 4412 O O . ASN A 1 552 ? -30.500 -6.785 48.903 1.00 89.00 552 ASN A O 1
ATOM 4416 N N . PHE A 1 553 ? -30.306 -5.048 47.491 1.00 91.31 553 PHE A N 1
ATOM 4417 C CA . PHE A 1 553 ? -31.653 -5.158 46.949 1.00 91.31 553 PHE A CA 1
ATOM 4418 C C . PHE A 1 553 ? -31.888 -6.483 46.213 1.00 91.31 553 PHE A C 1
ATOM 4420 O O . PHE A 1 553 ? -32.856 -7.180 46.510 1.00 91.31 553 PHE A O 1
ATOM 4427 N N . VAL A 1 554 ? -30.986 -6.882 45.313 1.00 91.06 554 VAL A N 1
ATOM 4428 C CA . VAL A 1 554 ? -31.072 -8.184 44.632 1.00 91.06 554 VAL A CA 1
ATOM 4429 C C . VAL A 1 554 ? -31.006 -9.345 45.634 1.00 91.06 554 VAL A C 1
ATOM 4431 O O . VAL A 1 554 ? -31.802 -10.273 45.526 1.00 91.06 554 VAL A O 1
ATOM 4434 N N . GLY A 1 555 ? -30.131 -9.276 46.641 1.00 90.25 555 GLY A N 1
ATOM 4435 C CA . GLY A 1 555 ? -30.046 -10.284 47.705 1.00 90.25 555 GLY A CA 1
ATOM 4436 C C . GLY A 1 555 ? -31.328 -10.384 48.542 1.00 90.25 555 GLY A C 1
ATOM 4437 O O . GLY A 1 555 ? -31.776 -11.479 48.861 1.00 90.25 555 GLY A O 1
ATOM 4438 N N . CYS A 1 556 ? -31.980 -9.254 48.825 1.00 91.19 556 CYS A N 1
ATOM 4439 C CA . CYS A 1 556 ? -33.290 -9.227 49.474 1.00 91.19 556 CYS A CA 1
ATOM 4440 C C . CYS A 1 556 ? -34.370 -9.907 48.615 1.00 91.19 556 CYS A C 1
ATOM 4442 O O . CYS A 1 556 ? -35.148 -10.716 49.121 1.00 91.19 556 CYS A O 1
ATOM 4444 N N . LEU A 1 557 ? -34.384 -9.649 47.302 1.00 90.19 557 LEU A N 1
ATOM 4445 C CA . LEU A 1 557 ? -35.287 -10.342 46.381 1.00 90.19 557 LEU A CA 1
ATOM 4446 C C . LEU A 1 557 ? -35.041 -11.859 46.357 1.00 90.19 557 LEU A C 1
ATOM 4448 O O . LEU A 1 557 ? -36.003 -12.622 46.330 1.00 90.19 557 LEU A O 1
ATOM 4452 N N . GLU A 1 558 ? -33.781 -12.303 46.388 1.00 90.75 558 GLU A N 1
ATOM 4453 C CA . GLU A 1 558 ? -33.431 -13.726 46.483 1.00 90.75 558 GLU A CA 1
ATOM 4454 C C . GLU A 1 558 ? -33.908 -14.350 47.803 1.00 90.75 558 GLU A C 1
ATOM 4456 O O . GLU A 1 558 ? -34.476 -15.443 47.782 1.00 90.75 558 GLU A O 1
ATOM 4461 N N . ALA A 1 559 ? -33.741 -13.656 48.933 1.00 90.38 559 ALA A N 1
ATOM 4462 C CA . ALA A 1 559 ? -34.213 -14.121 50.237 1.00 90.38 559 ALA A CA 1
ATOM 4463 C C . ALA A 1 559 ? -35.745 -14.266 50.274 1.00 90.38 559 ALA A C 1
ATOM 4465 O O . ALA A 1 559 ? -36.260 -15.291 50.726 1.00 90.38 559 ALA A O 1
ATOM 4466 N N . LEU A 1 560 ? -36.481 -13.298 49.716 1.00 88.88 560 LEU A N 1
ATOM 4467 C CA . LEU A 1 560 ? -37.939 -13.376 49.565 1.00 88.88 560 LEU A CA 1
ATOM 4468 C C . LEU A 1 560 ? -38.364 -14.554 48.672 1.00 88.88 560 LEU A C 1
ATOM 4470 O O . LEU A 1 560 ? -39.302 -15.274 49.007 1.00 88.88 560 LEU A O 1
ATOM 4474 N N . GLU A 1 561 ? -37.667 -14.793 47.560 1.00 88.38 561 GLU A N 1
ATOM 4475 C CA . GLU A 1 561 ? -37.962 -15.914 46.655 1.00 88.38 561 GLU A CA 1
ATOM 4476 C C . GLU A 1 561 ? -37.651 -17.275 47.297 1.00 88.38 561 GLU A C 1
ATOM 4478 O O . GLU A 1 561 ? -38.379 -18.243 47.077 1.00 88.38 561 GLU A O 1
ATOM 4483 N N . SER A 1 562 ? -36.621 -17.347 48.148 1.00 88.38 562 SER A N 1
ATOM 4484 C CA . SER A 1 562 ? -36.225 -18.568 48.865 1.00 88.38 562 SER A CA 1
ATOM 4485 C C . SER A 1 562 ? -37.303 -19.105 49.816 1.00 88.38 562 SER A C 1
ATOM 4487 O O . SER A 1 562 ? -37.262 -20.275 50.198 1.00 88.38 562 SER A O 1
ATOM 4489 N N . CYS A 1 563 ? -38.297 -18.279 50.161 1.00 86.88 563 CYS A N 1
ATOM 4490 C CA . CYS A 1 563 ? -39.437 -18.670 50.983 1.00 86.88 563 CYS A CA 1
ATOM 4491 C C . CYS A 1 563 ? -40.498 -19.464 50.197 1.00 86.88 563 CYS A C 1
ATOM 4493 O O . CYS A 1 563 ? -41.173 -20.311 50.781 1.00 86.88 563 CYS A O 1
ATOM 4495 N N . LYS A 1 564 ? -40.619 -19.263 48.875 1.00 85.31 564 LYS A N 1
ATOM 4496 C CA . LYS A 1 564 ? -41.677 -19.871 48.043 1.00 85.31 564 LYS A CA 1
ATOM 4497 C C . LYS A 1 564 ? -41.725 -21.404 48.065 1.00 85.31 564 LYS A C 1
ATOM 4499 O O . LYS A 1 564 ? -42.823 -21.946 48.160 1.00 85.31 564 LYS A O 1
ATOM 4504 N N . PRO A 1 565 ? -40.597 -22.144 48.030 1.00 83.69 565 PRO A N 1
ATOM 4505 C CA . PRO A 1 565 ? -40.630 -23.606 48.113 1.00 83.69 565 PRO A CA 1
ATOM 4506 C C . PRO A 1 565 ? -41.281 -24.135 49.399 1.00 83.69 565 PRO A C 1
ATOM 4508 O O . PRO A 1 565 ? -41.780 -25.259 49.423 1.00 83.69 565 PRO A O 1
ATOM 4511 N N . PHE A 1 566 ? -41.281 -23.346 50.479 1.00 82.19 566 PHE A N 1
ATOM 4512 C CA . PHE A 1 566 ? -41.915 -23.727 51.739 1.00 82.19 566 PHE A CA 1
ATOM 4513 C C . PHE A 1 566 ? -43.431 -23.507 51.734 1.00 82.19 566 PHE A C 1
ATOM 4515 O O . PHE A 1 566 ? -44.127 -24.228 52.454 1.00 82.19 566 PHE A O 1
ATOM 4522 N N . GLU A 1 567 ? -43.927 -22.582 50.906 1.00 75.69 567 GLU A N 1
ATOM 4523 C CA . GLU A 1 567 ? -45.357 -22.309 50.704 1.00 75.69 567 GLU A CA 1
ATOM 4524 C C . GLU A 1 567 ? -46.061 -23.475 49.992 1.00 75.69 567 GLU A C 1
ATOM 4526 O O . GLU A 1 567 ? -47.253 -23.712 50.201 1.00 75.69 567 GLU A O 1
ATOM 4531 N N . ASP A 1 568 ? -45.320 -24.257 49.199 1.00 75.75 568 ASP A N 1
ATOM 4532 C CA . ASP A 1 568 ? -45.844 -25.454 48.550 1.00 75.75 568 ASP A CA 1
ATOM 4533 C C . ASP A 1 568 ? -46.079 -26.590 49.567 1.00 75.75 568 ASP A C 1
ATOM 4535 O O . ASP A 1 568 ? -45.158 -27.196 50.139 1.00 75.75 568 ASP A O 1
ATOM 4539 N N . ARG A 1 569 ? -47.364 -26.878 49.799 1.00 72.69 569 ARG A N 1
ATOM 4540 C CA . ARG A 1 569 ? -47.858 -27.900 50.735 1.00 72.69 569 ARG A CA 1
ATOM 4541 C C . ARG A 1 569 ? -48.045 -29.282 50.099 1.00 72.69 569 ARG A C 1
ATOM 4543 O O . ARG A 1 569 ? -48.456 -30.206 50.798 1.00 72.69 569 ARG A O 1
ATOM 4550 N N . THR A 1 570 ? -47.739 -29.455 48.814 1.00 69.31 570 THR A N 1
ATOM 4551 C CA . THR A 1 570 ? -47.964 -30.724 48.095 1.00 69.31 570 THR A CA 1
ATOM 4552 C C . THR A 1 570 ? -47.008 -31.847 48.513 1.00 69.31 570 THR A C 1
ATOM 4554 O O . THR A 1 570 ? -47.414 -33.006 48.549 1.00 69.31 570 THR A O 1
ATOM 4557 N N . ASN A 1 571 ? -45.773 -31.517 48.910 1.00 65.38 571 ASN A N 1
ATOM 4558 C CA . ASN A 1 571 ? -44.727 -32.474 49.297 1.00 65.38 571 ASN A CA 1
ATOM 4559 C C . ASN A 1 571 ? -44.250 -32.245 50.740 1.00 65.38 571 ASN A C 1
ATOM 4561 O O . ASN A 1 571 ? -43.154 -31.737 50.997 1.00 65.38 571 ASN A O 1
ATOM 4565 N N . LEU A 1 572 ? -45.092 -32.601 51.711 1.00 75.75 572 LEU A N 1
ATOM 4566 C CA . LEU A 1 572 ? -44.755 -32.485 53.131 1.00 75.75 572 LEU A CA 1
ATOM 4567 C C . LEU A 1 572 ? -43.870 -33.660 53.598 1.00 75.75 572 LEU A C 1
ATOM 4569 O O . LEU A 1 572 ? -44.154 -34.814 53.272 1.00 75.75 572 LEU A O 1
ATOM 4573 N N . PRO A 1 573 ? -42.819 -33.404 54.400 1.00 76.62 573 PRO A N 1
ATOM 4574 C CA . PRO A 1 573 ? -41.935 -34.454 54.897 1.00 76.62 573 PRO A CA 1
ATOM 4575 C C . PRO A 1 573 ? -42.684 -35.487 55.753 1.00 76.62 573 PRO A C 1
ATOM 4577 O O . PRO A 1 573 ? -43.456 -35.137 56.649 1.00 76.62 573 PRO A O 1
ATOM 4580 N N . ALA A 1 574 ? -42.431 -36.774 55.495 1.00 73.31 574 ALA A N 1
ATOM 4581 C CA . ALA A 1 574 ? -43.117 -37.884 56.161 1.00 73.31 574 ALA A CA 1
ATOM 4582 C C . ALA A 1 574 ? -42.627 -38.125 57.603 1.00 73.31 574 ALA A C 1
ATOM 4584 O O . ALA A 1 574 ? -43.408 -38.504 58.477 1.00 73.31 574 ALA A O 1
ATOM 4585 N N . THR A 1 575 ? -41.343 -37.886 57.879 1.00 84.25 575 THR A N 1
ATOM 4586 C CA . THR A 1 575 ? -40.721 -38.117 59.190 1.00 84.25 575 THR A CA 1
ATOM 4587 C C . THR A 1 575 ? -40.811 -36.894 60.102 1.00 84.25 575 THR A C 1
ATOM 4589 O O . THR A 1 575 ? -40.693 -35.749 59.671 1.00 84.25 575 THR A O 1
ATOM 4592 N N . ARG A 1 576 ? -40.977 -37.137 61.411 1.00 80.50 576 ARG A N 1
ATOM 4593 C CA . ARG A 1 576 ? -41.061 -36.079 62.434 1.00 80.50 576 ARG A CA 1
ATOM 4594 C C . ARG A 1 57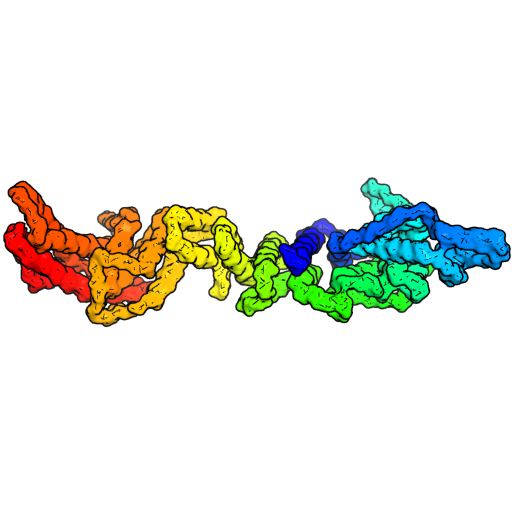6 ? -39.815 -35.185 62.463 1.00 80.50 576 ARG A C 1
ATOM 4596 O O . ARG A 1 576 ? -39.960 -33.980 62.611 1.00 80.50 576 ARG A O 1
ATOM 4603 N N . LEU A 1 577 ? -38.626 -35.768 62.290 1.00 81.75 577 LEU A N 1
ATOM 4604 C CA . LEU A 1 577 ? -37.360 -35.028 62.252 1.00 81.75 577 LEU A CA 1
ATOM 4605 C C . LEU A 1 577 ? -37.327 -34.041 61.070 1.00 81.75 577 LEU A C 1
ATOM 4607 O O . LEU A 1 577 ? -37.126 -32.851 61.268 1.00 81.75 577 LEU A O 1
ATOM 4611 N N . ALA A 1 578 ? -37.674 -34.513 59.867 1.00 81.31 578 ALA A N 1
ATOM 4612 C CA . ALA A 1 578 ? -37.696 -33.692 58.658 1.00 81.31 578 ALA A CA 1
ATOM 4613 C C . ALA A 1 578 ? -38.763 -32.580 58.690 1.00 81.31 578 ALA A C 1
ATOM 4615 O O . ALA A 1 578 ? -38.581 -31.538 58.065 1.00 81.31 578 ALA A O 1
ATOM 4616 N N . LYS A 1 579 ? -39.864 -32.763 59.436 1.00 80.56 579 LYS A N 1
ATOM 4617 C CA . LYS A 1 579 ? -40.838 -31.687 59.704 1.00 80.56 579 LYS A CA 1
ATOM 4618 C C . LYS A 1 579 ? -40.240 -30.573 60.565 1.00 80.56 579 LYS A C 1
ATOM 4620 O O . LYS A 1 579 ? -40.409 -29.407 60.228 1.00 80.56 579 LYS A O 1
ATOM 4625 N N . VAL A 1 580 ? -39.527 -30.932 61.636 1.00 82.88 580 VAL A N 1
ATOM 4626 C CA . VAL A 1 580 ? -38.858 -29.963 62.523 1.00 82.88 580 VAL A CA 1
ATOM 4627 C C . VAL A 1 580 ? -37.741 -29.229 61.778 1.00 82.88 580 VAL A C 1
ATOM 4629 O O . VAL A 1 580 ? -37.652 -28.007 61.874 1.00 82.88 580 VAL A O 1
ATOM 4632 N N . ASP A 1 581 ? -36.944 -29.944 60.983 1.00 84.25 581 ASP A N 1
ATOM 4633 C CA . ASP A 1 581 ? -35.884 -29.341 60.170 1.00 84.25 581 ASP A CA 1
ATOM 4634 C C . ASP A 1 581 ? -36.457 -28.395 59.107 1.00 84.25 581 ASP A C 1
ATOM 4636 O O . ASP A 1 581 ? -36.003 -27.257 59.003 1.00 84.25 581 ASP A O 1
ATOM 4640 N N . ARG A 1 582 ? -37.517 -28.799 58.386 1.00 84.19 582 ARG A N 1
ATOM 4641 C CA . ARG A 1 582 ? -38.225 -27.918 57.438 1.00 84.19 582 ARG A CA 1
ATOM 4642 C C . ARG A 1 582 ? -38.740 -26.656 58.126 1.00 84.19 582 ARG A C 1
ATOM 4644 O O . ARG A 1 582 ? -38.558 -25.571 57.586 1.00 84.19 582 ARG A O 1
ATOM 4651 N N . GLN A 1 583 ? -39.362 -26.781 59.298 1.00 83.56 583 GLN A N 1
ATOM 4652 C CA . GLN A 1 583 ? -39.902 -25.639 60.041 1.00 83.56 583 GLN A CA 1
ATOM 4653 C C . GLN A 1 583 ? -38.799 -24.688 60.520 1.00 83.56 583 GLN A C 1
ATOM 4655 O O . GLN A 1 583 ? -38.945 -23.468 60.426 1.00 83.56 583 GLN A O 1
ATOM 4660 N N . ARG A 1 584 ? -37.666 -25.231 60.977 1.00 85.69 584 ARG A N 1
ATOM 4661 C CA . ARG A 1 584 ? -36.485 -24.444 61.345 1.00 85.69 584 ARG A CA 1
ATOM 4662 C C . ARG A 1 584 ? -35.905 -23.705 60.139 1.00 85.69 584 ARG A C 1
ATOM 4664 O O . ARG A 1 584 ? -35.631 -22.514 60.248 1.00 85.69 584 ARG A O 1
ATOM 4671 N N . SER A 1 585 ? -35.750 -24.383 59.002 1.00 87.19 585 SER A N 1
ATOM 4672 C CA . SER A 1 585 ? -35.273 -23.774 57.756 1.00 87.19 585 SER A CA 1
ATOM 4673 C C . SER A 1 585 ? -36.232 -22.711 57.226 1.00 87.19 585 SER A C 1
ATOM 4675 O O . SER A 1 585 ? -35.774 -21.653 56.808 1.00 87.19 585 SER A O 1
ATOM 4677 N N . TYR A 1 586 ? -37.545 -22.946 57.302 1.00 87.50 586 TYR A N 1
ATOM 4678 C CA . TYR A 1 586 ? -38.544 -21.963 56.889 1.00 87.50 586 TYR A CA 1
ATOM 4679 C C . TYR A 1 586 ? -38.518 -20.727 57.792 1.00 87.50 586 TYR A C 1
ATOM 4681 O O . TYR A 1 586 ? -38.463 -19.606 57.301 1.00 87.50 586 TYR A O 1
ATOM 4689 N N . THR A 1 587 ? -38.452 -20.927 59.113 1.00 86.12 587 THR A N 1
ATOM 4690 C CA . THR A 1 587 ? -38.330 -19.830 60.086 1.00 86.12 587 THR A CA 1
ATOM 4691 C C . THR A 1 587 ? -37.070 -19.003 59.832 1.00 86.12 587 THR A C 1
ATOM 4693 O O . THR A 1 587 ? -37.132 -17.776 59.847 1.00 86.12 587 THR A O 1
ATOM 4696 N N . ALA A 1 588 ? -35.934 -19.653 59.559 1.00 88.31 588 ALA A N 1
ATOM 4697 C CA . ALA A 1 588 ? -34.687 -18.969 59.230 1.00 88.31 588 ALA A CA 1
ATOM 4698 C C . ALA A 1 588 ? -34.796 -18.165 57.923 1.00 88.31 588 ALA A C 1
ATOM 4700 O O . ALA A 1 588 ? -34.426 -16.996 57.918 1.00 88.31 588 ALA A O 1
ATOM 4701 N N . ALA A 1 589 ? -35.359 -18.748 56.858 1.00 88.56 589 ALA A N 1
ATOM 4702 C CA . ALA A 1 589 ? -35.547 -18.073 55.571 1.00 88.56 589 ALA A CA 1
ATOM 4703 C C . ALA A 1 589 ? -36.480 -16.853 55.679 1.00 88.56 589 ALA A C 1
ATOM 4705 O O . ALA A 1 589 ? -36.159 -15.782 55.173 1.00 88.56 589 ALA A O 1
ATOM 4706 N N . VAL A 1 590 ? -37.601 -16.985 56.399 1.00 87.81 590 VAL A N 1
ATOM 4707 C CA . VAL A 1 590 ? -38.545 -15.880 56.636 1.00 87.81 590 VAL A CA 1
ATOM 4708 C C . VAL A 1 590 ? -37.906 -14.780 57.485 1.00 87.81 590 VAL A C 1
ATOM 4710 O O . VAL A 1 590 ? -38.104 -13.601 57.202 1.00 87.81 590 VAL A O 1
ATOM 4713 N N . THR A 1 591 ? -37.123 -15.146 58.506 1.00 87.94 591 THR A N 1
ATOM 4714 C CA . THR A 1 591 ? -36.419 -14.170 59.356 1.00 87.94 591 THR A CA 1
ATOM 4715 C C . THR A 1 591 ? -35.366 -13.406 58.555 1.00 87.94 591 THR A C 1
ATOM 4717 O O . THR A 1 591 ? -35.330 -12.183 58.623 1.00 87.94 591 THR A O 1
ATOM 4720 N N . ASP A 1 592 ? -34.571 -14.103 57.742 1.00 89.12 592 ASP A N 1
ATOM 4721 C CA . ASP A 1 592 ? -33.556 -13.495 56.877 1.00 89.12 592 ASP A CA 1
ATOM 4722 C C . ASP A 1 592 ? -34.186 -12.553 55.838 1.00 89.12 592 ASP A C 1
ATOM 4724 O O . ASP A 1 592 ? -33.807 -11.386 55.729 1.00 89.12 592 ASP A O 1
ATOM 4728 N N . ALA A 1 593 ? -35.243 -13.005 55.151 1.00 88.69 593 ALA A N 1
ATOM 4729 C CA . ALA A 1 593 ? -35.992 -12.178 54.208 1.00 88.69 593 ALA A CA 1
ATOM 4730 C C . ALA A 1 593 ? -36.589 -10.929 54.879 1.00 88.69 593 ALA A C 1
ATOM 4732 O O . ALA A 1 593 ? -36.528 -9.832 54.316 1.00 88.69 593 ALA A O 1
ATOM 4733 N N . ARG A 1 594 ? -37.131 -11.067 56.097 1.00 88.38 594 ARG A N 1
ATOM 4734 C CA . ARG A 1 594 ? -37.646 -9.944 56.889 1.00 88.38 594 ARG A CA 1
ATOM 4735 C C . ARG A 1 594 ? -36.538 -8.962 57.246 1.00 88.38 594 ARG A C 1
ATOM 4737 O O . ARG A 1 594 ? -36.699 -7.771 56.998 1.00 88.38 594 ARG A O 1
ATOM 4744 N N . ASP A 1 595 ? -35.437 -9.438 57.811 1.00 88.31 595 ASP A N 1
ATOM 4745 C CA . ASP A 1 595 ? -34.361 -8.587 58.316 1.00 88.31 595 ASP A CA 1
ATOM 4746 C C . ASP A 1 595 ? -33.653 -7.845 57.170 1.00 88.31 595 ASP A C 1
ATOM 4748 O O . ASP A 1 595 ? -33.406 -6.641 57.278 1.00 88.31 595 ASP A O 1
ATOM 4752 N N . LEU A 1 596 ? -33.425 -8.504 56.028 1.00 89.31 596 LEU A N 1
ATOM 4753 C CA . LEU A 1 596 ? -32.903 -7.869 54.812 1.00 89.31 596 LEU A CA 1
ATOM 4754 C C . LEU A 1 596 ? -33.876 -6.833 54.235 1.00 89.31 596 LEU A C 1
ATOM 4756 O O . LEU A 1 596 ? -33.454 -5.735 53.863 1.00 89.31 596 LEU A O 1
ATOM 4760 N N . THR A 1 597 ? -35.178 -7.136 54.198 1.00 87.19 597 THR A N 1
ATOM 4761 C CA . THR A 1 597 ? -36.188 -6.182 53.711 1.00 87.19 597 THR A CA 1
ATOM 4762 C C . THR A 1 597 ? -36.284 -4.967 54.632 1.00 87.19 597 THR A C 1
ATOM 4764 O O . THR A 1 597 ? -36.250 -3.833 54.160 1.00 87.19 597 THR A O 1
ATOM 4767 N N . LEU A 1 598 ? -36.347 -5.177 55.950 1.00 85.56 598 LEU A N 1
ATOM 4768 C CA . LEU A 1 598 ? -36.369 -4.099 56.939 1.00 85.56 598 LEU A CA 1
ATOM 4769 C C . LEU A 1 598 ? -35.086 -3.271 56.897 1.00 85.56 598 LEU A C 1
ATOM 4771 O O . LEU A 1 598 ? -35.159 -2.051 57.016 1.00 85.56 598 LEU A O 1
ATOM 4775 N N . SER A 1 599 ? -33.926 -3.890 56.673 1.00 85.88 599 SER A N 1
ATOM 4776 C CA . SER A 1 599 ? -32.662 -3.176 56.469 1.00 85.88 599 SER A CA 1
ATOM 4777 C C . SER A 1 599 ? -32.758 -2.207 55.288 1.00 85.88 599 SER A C 1
ATOM 4779 O O . SER A 1 599 ? -32.452 -1.028 55.440 1.00 85.88 599 SER A O 1
ATOM 4781 N N . ILE A 1 600 ? -33.292 -2.642 54.141 1.00 85.88 600 ILE A N 1
ATOM 4782 C CA . ILE A 1 600 ? -33.497 -1.768 52.974 1.00 85.88 600 ILE A CA 1
ATOM 4783 C C . ILE A 1 600 ? -34.506 -0.652 53.266 1.00 85.88 600 ILE A C 1
ATOM 4785 O O . ILE A 1 600 ? -34.246 0.495 52.916 1.00 85.88 600 ILE A O 1
ATOM 4789 N N . LEU A 1 601 ? -35.634 -0.967 53.911 1.00 83.56 601 LEU A N 1
ATOM 4790 C CA . LEU A 1 601 ? -36.688 0.010 54.211 1.00 83.56 601 LEU A CA 1
ATOM 4791 C C . LEU A 1 601 ? -36.248 1.050 55.252 1.00 83.56 601 LEU A C 1
ATOM 4793 O O . LEU A 1 601 ? -36.653 2.207 55.182 1.00 83.5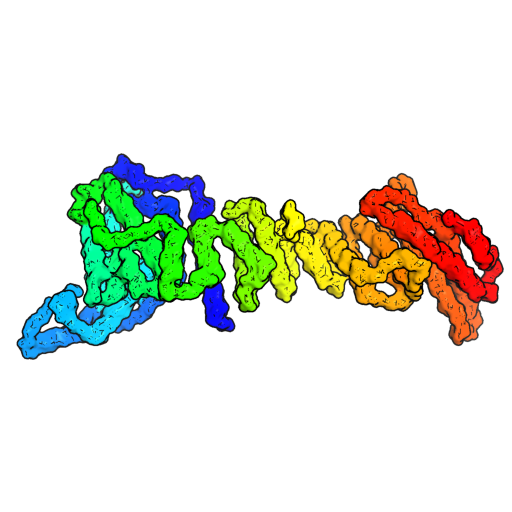6 601 LEU A O 1
ATOM 4797 N N . THR A 1 602 ? -35.426 0.656 56.223 1.00 80.19 602 THR A N 1
ATOM 4798 C CA . THR A 1 602 ? -34.927 1.549 57.283 1.00 80.19 602 THR A CA 1
ATOM 4799 C C . THR A 1 602 ? -33.676 2.319 56.862 1.00 80.19 602 THR A C 1
ATOM 4801 O O . THR A 1 602 ? -33.411 3.405 57.391 1.00 80.19 602 THR A O 1
ATOM 4804 N N . MET A 1 603 ? -32.914 1.801 55.896 1.00 75.75 603 MET A N 1
ATOM 4805 C CA . MET A 1 603 ? -31.852 2.538 55.220 1.00 75.75 603 MET A CA 1
ATOM 4806 C C . MET A 1 603 ? -32.429 3.548 54.222 1.00 75.75 603 MET A C 1
ATOM 4808 O O . MET A 1 603 ? -33.514 3.390 53.673 1.00 75.75 603 MET A O 1
ATOM 4812 N N . ARG A 1 604 ? -31.661 4.603 53.938 1.00 75.31 604 ARG A N 1
ATOM 4813 C CA . ARG A 1 604 ? -31.941 5.559 52.854 1.00 75.31 604 ARG A CA 1
ATOM 4814 C C . ARG A 1 604 ? -31.600 4.925 51.494 1.00 75.31 604 ARG A C 1
ATOM 4816 O O . ARG A 1 604 ? -30.679 5.363 50.809 1.00 75.31 604 ARG A O 1
ATOM 4823 N N . TRP A 1 605 ? -32.291 3.840 51.139 1.00 83.62 605 TRP A N 1
ATOM 4824 C CA . TRP A 1 605 ? -31.991 3.030 49.955 1.00 83.62 605 TRP A CA 1
ATOM 4825 C C . TRP A 1 605 ? -32.082 3.852 48.671 1.00 83.62 605 TRP A C 1
ATOM 4827 O O . TRP A 1 605 ? -33.143 4.389 48.357 1.00 83.62 605 TRP A O 1
ATOM 4837 N N . LEU A 1 606 ? -30.982 3.951 47.921 1.00 79.31 606 LEU A N 1
ATOM 4838 C CA . LEU A 1 606 ? -30.918 4.700 46.668 1.00 79.31 606 LEU A CA 1
ATOM 4839 C C . LEU A 1 606 ? -31.361 6.169 46.827 1.00 79.31 606 LEU A C 1
ATOM 4841 O O . LEU A 1 606 ? -31.965 6.748 45.931 1.00 79.31 606 LEU A O 1
ATOM 4845 N N . GLU A 1 607 ? -31.133 6.800 47.984 1.00 76.56 607 GLU A N 1
ATOM 4846 C CA . GLU A 1 607 ? -31.255 8.264 48.074 1.00 76.56 607 GLU A CA 1
ATOM 4847 C C . GLU A 1 607 ? -30.184 8.884 47.168 1.00 76.56 607 GLU A C 1
ATOM 4849 O O . GLU A 1 607 ? -29.066 8.382 47.147 1.00 76.56 607 GLU A O 1
ATOM 4854 N N . VAL A 1 608 ? -30.519 9.912 46.377 1.00 63.38 608 VAL A N 1
ATOM 4855 C CA . VAL A 1 608 ? -29.591 10.504 45.395 1.00 63.38 608 VAL A CA 1
ATOM 4856 C C . VAL A 1 608 ? -28.316 10.946 46.117 1.00 63.38 608 VAL A C 1
ATOM 4858 O O . VAL A 1 608 ? -28.305 11.969 46.794 1.00 63.38 608 VAL A O 1
ATOM 4861 N N . LEU A 1 609 ? -27.254 10.145 46.001 1.00 61.72 609 LEU A N 1
ATOM 4862 C CA . LEU A 1 609 ? -26.039 10.340 46.791 1.00 61.72 609 LEU A CA 1
ATOM 4863 C C . LEU A 1 609 ? -25.215 11.528 46.265 1.00 61.72 609 LEU A C 1
ATOM 4865 O O . LEU A 1 609 ? -24.501 12.164 47.037 1.00 61.72 609 LEU A O 1
ATOM 4869 N N . ARG A 1 610 ? -25.335 11.846 44.966 1.00 68.06 610 ARG A N 1
ATOM 4870 C CA . ARG A 1 610 ? -24.718 12.997 44.291 1.00 68.06 610 ARG A CA 1
ATOM 4871 C C . ARG A 1 610 ? -25.407 13.274 42.951 1.00 68.06 610 ARG A C 1
ATOM 4873 O O . ARG A 1 610 ? -25.761 12.337 42.238 1.00 68.06 610 ARG A O 1
ATOM 4880 N N . GLU A 1 611 ? -25.550 14.548 42.589 1.00 67.62 611 GLU A N 1
ATOM 4881 C CA . GLU A 1 611 ? -25.896 14.950 41.221 1.00 67.62 611 GLU A CA 1
ATOM 4882 C C . GLU A 1 611 ? -24.626 14.985 40.365 1.00 67.62 611 GLU A C 1
ATOM 4884 O O . GLU A 1 611 ? -23.666 15.694 40.681 1.00 67.62 611 GLU A O 1
ATOM 4889 N N . ASP A 1 612 ? -24.607 14.179 39.305 1.00 71.25 612 ASP A N 1
ATOM 4890 C CA . ASP A 1 612 ? -23.531 14.164 38.320 1.00 71.25 612 ASP A CA 1
ATOM 4891 C C . ASP A 1 612 ? -24.040 14.807 37.021 1.00 71.25 612 ASP A C 1
ATOM 4893 O O . ASP A 1 612 ? -24.935 14.240 36.384 1.00 71.25 612 ASP A O 1
ATOM 4897 N N . PRO A 1 613 ? -23.509 15.974 36.613 1.00 74.31 613 PRO A N 1
ATOM 4898 C CA . PRO A 1 613 ? -23.929 16.628 35.378 1.00 74.31 613 PRO A CA 1
ATOM 4899 C C . PRO A 1 613 ? -23.646 15.785 34.124 1.00 74.31 613 PRO A C 1
ATOM 4901 O O . PRO A 1 613 ? -24.315 15.987 33.115 1.00 74.31 613 PRO A O 1
ATOM 4904 N N . ALA A 1 614 ? -22.715 14.823 34.175 1.00 71.88 614 ALA A N 1
ATOM 4905 C CA . ALA A 1 614 ? -22.462 13.897 33.071 1.00 71.88 614 ALA A CA 1
ATOM 4906 C C . ALA A 1 614 ? -23.550 12.812 32.927 1.00 71.88 614 ALA A C 1
ATOM 4908 O O . ALA A 1 614 ? -23.662 12.187 31.876 1.00 71.88 614 ALA A O 1
ATOM 4909 N N . LEU A 1 615 ? -24.370 12.588 33.961 1.00 74.44 615 LEU A N 1
ATOM 4910 C CA . LEU A 1 615 ? -25.429 11.573 33.993 1.00 74.44 615 LEU A CA 1
ATOM 4911 C C . LEU A 1 615 ? -26.767 12.187 34.452 1.00 74.44 615 LEU A C 1
ATOM 4913 O O . LEU A 1 615 ? -27.280 11.828 35.519 1.00 74.44 615 LEU A O 1
ATOM 4917 N N . PRO A 1 616 ? -27.381 13.074 33.647 1.00 78.88 616 PRO A N 1
ATOM 4918 C CA . PRO A 1 616 ? -28.563 13.845 34.049 1.00 78.88 616 PRO A CA 1
ATOM 4919 C C . PRO A 1 616 ? -29.791 12.975 34.356 1.00 78.88 616 PRO A C 1
ATOM 4921 O O . PRO A 1 616 ? -30.624 13.339 35.184 1.00 78.88 616 PRO A O 1
ATOM 4924 N N . GLU A 1 617 ? -29.888 11.791 33.748 1.00 81.50 617 GLU A N 1
ATOM 4925 C CA . GLU A 1 617 ? -31.006 10.864 33.958 1.00 81.50 617 GLU A CA 1
ATOM 4926 C C . GLU A 1 617 ? -30.872 10.023 35.235 1.00 81.50 617 GLU A C 1
ATOM 4928 O O . GLU A 1 617 ? -31.862 9.468 35.721 1.00 81.50 617 GLU A O 1
ATOM 4933 N N . ARG A 1 618 ? -29.675 9.929 35.833 1.00 83.75 618 ARG A N 1
ATOM 4934 C CA . ARG A 1 618 ? -29.429 9.070 37.006 1.00 83.75 618 ARG A CA 1
ATOM 4935 C C . ARG A 1 618 ? -30.358 9.406 38.184 1.00 83.75 618 ARG A C 1
ATOM 4937 O O . ARG A 1 618 ? -31.001 8.482 38.682 1.00 83.75 618 ARG A O 1
ATOM 4944 N N . PRO A 1 619 ? -30.542 10.673 38.609 1.00 84.69 619 PRO A N 1
ATOM 4945 C CA . PRO A 1 619 ? -31.456 10.999 39.707 1.00 84.69 619 PRO A CA 1
ATOM 4946 C C . PRO A 1 619 ? -32.919 10.634 39.422 1.00 84.69 619 PRO A C 1
ATOM 4948 O O . PRO A 1 619 ? -33.655 10.279 40.347 1.00 84.69 619 PRO A O 1
ATOM 4951 N N . ARG A 1 620 ? -33.354 10.726 38.158 1.00 84.81 620 ARG A N 1
ATOM 4952 C CA . ARG A 1 620 ? -34.709 10.347 37.732 1.00 84.81 620 ARG A CA 1
ATOM 4953 C C . ARG A 1 620 ? -34.889 8.832 37.788 1.00 84.81 620 ARG A C 1
ATOM 4955 O O . ARG A 1 620 ? -35.853 8.362 38.388 1.00 84.81 620 ARG A O 1
ATOM 4962 N N . GLN A 1 621 ? -33.939 8.080 37.236 1.00 86.50 621 GLN A N 1
ATOM 4963 C CA . GLN A 1 621 ? -33.924 6.615 37.255 1.00 86.50 621 GLN A CA 1
ATOM 4964 C C . GLN A 1 621 ? -33.957 6.065 38.684 1.00 86.50 621 GLN A C 1
ATOM 4966 O O . GLN A 1 621 ? -34.785 5.224 39.018 1.00 86.50 621 GLN A O 1
ATOM 4971 N N . VAL A 1 622 ? -33.105 6.597 39.557 1.00 87.19 622 VAL A N 1
ATOM 4972 C CA . VAL A 1 622 ? -33.002 6.206 40.968 1.00 87.19 622 VAL A CA 1
ATOM 4973 C C . VAL A 1 622 ? -34.308 6.492 41.729 1.00 87.19 622 VAL A C 1
ATOM 4975 O O . VAL A 1 622 ? -34.813 5.627 42.448 1.00 87.19 622 VAL A O 1
ATOM 4978 N N . ARG A 1 623 ? -34.927 7.664 41.518 1.00 86.81 623 ARG A N 1
ATOM 4979 C CA . ARG A 1 623 ? -36.257 7.978 42.076 1.00 86.81 623 ARG A CA 1
ATOM 4980 C C . ARG A 1 623 ? -37.333 7.015 41.580 1.00 86.81 623 ARG A C 1
ATOM 4982 O O . ARG A 1 623 ? -38.156 6.565 42.376 1.00 86.81 623 ARG A O 1
ATOM 4989 N N . ARG A 1 624 ? -37.317 6.677 40.290 1.00 87.12 624 ARG A N 1
ATOM 4990 C CA . ARG A 1 624 ? -38.270 5.732 39.699 1.00 87.12 624 ARG A CA 1
ATOM 4991 C C . ARG A 1 624 ? -38.112 4.330 40.289 1.00 87.12 624 ARG A C 1
ATOM 4993 O O . ARG A 1 624 ? -39.113 3.718 40.646 1.00 87.12 624 ARG A O 1
ATOM 5000 N N . LEU A 1 625 ? -36.881 3.858 40.490 1.00 89.25 625 LEU A N 1
ATOM 5001 C CA . LEU A 1 625 ? -36.614 2.582 41.164 1.00 89.25 625 LEU A CA 1
ATOM 5002 C C . LEU A 1 625 ? -37.212 2.538 42.573 1.00 89.25 625 LEU A C 1
ATOM 5004 O O . LEU A 1 625 ? -37.856 1.553 42.925 1.00 89.25 625 LEU A O 1
ATOM 5008 N N . ARG A 1 626 ? -37.074 3.615 43.357 1.00 87.94 626 ARG A N 1
ATOM 5009 C CA . ARG A 1 626 ? -37.698 3.714 44.688 1.00 87.94 626 ARG A CA 1
ATOM 5010 C C . ARG A 1 626 ? -39.223 3.623 44.616 1.00 87.94 626 ARG A C 1
ATOM 5012 O O . ARG A 1 626 ? -39.818 2.874 45.384 1.00 87.94 626 ARG A O 1
ATOM 5019 N N . GLN A 1 627 ? -39.844 4.340 43.678 1.00 86.75 627 GLN A N 1
ATOM 5020 C CA . GLN A 1 627 ? -41.299 4.313 43.476 1.00 86.75 627 GLN A CA 1
ATOM 5021 C C . GLN A 1 627 ? -41.822 2.927 43.086 1.00 86.75 627 GLN A C 1
ATOM 5023 O O . GLN A 1 627 ? -42.909 2.555 43.512 1.00 86.75 627 GLN A O 1
ATOM 5028 N N . LEU A 1 628 ? -41.060 2.177 42.289 1.00 87.12 628 LEU A N 1
ATOM 5029 C CA . LEU A 1 628 ? -41.437 0.839 41.840 1.00 87.12 628 LEU A CA 1
ATOM 5030 C C . LEU A 1 628 ? -41.227 -0.213 42.933 1.00 87.12 628 LEU A C 1
ATOM 5032 O O . LEU A 1 628 ? -42.118 -1.007 43.219 1.00 87.12 628 LEU A O 1
ATOM 5036 N N . TYR A 1 629 ? -40.047 -0.222 43.554 1.00 88.56 629 TYR A N 1
ATOM 5037 C CA . TYR A 1 629 ? -39.604 -1.363 44.348 1.00 88.56 629 TYR A CA 1
ATOM 5038 C C . TYR A 1 629 ? -39.840 -1.236 45.850 1.00 88.56 629 TYR A C 1
ATOM 5040 O O . TYR A 1 629 ? -39.940 -2.267 46.507 1.00 88.56 629 TYR A O 1
ATOM 5048 N N . ILE A 1 630 ? -39.991 -0.030 46.414 1.00 87.50 630 ILE A N 1
ATOM 5049 C CA . ILE A 1 630 ? -40.359 0.099 47.836 1.00 87.50 630 ILE A CA 1
ATOM 5050 C C . ILE A 1 630 ? -41.761 -0.490 48.088 1.00 87.50 630 ILE A C 1
ATOM 5052 O O . ILE A 1 630 ? -41.875 -1.354 48.963 1.00 87.50 630 ILE A O 1
ATOM 5056 N N . PRO A 1 631 ? -42.818 -0.120 47.329 1.00 87.00 631 PRO A N 1
ATOM 5057 C CA . PRO A 1 631 ? -44.137 -0.729 47.506 1.00 87.00 631 PRO A CA 1
ATOM 5058 C C . PRO A 1 631 ? -44.123 -2.234 47.221 1.00 87.00 631 PRO A C 1
ATOM 5060 O O . PRO A 1 631 ? -44.710 -3.010 47.974 1.00 87.00 631 PRO A O 1
ATOM 5063 N N . GLU A 1 632 ? -43.407 -2.658 46.177 1.00 86.94 632 GLU A N 1
ATOM 5064 C CA . GLU A 1 632 ? -43.306 -4.070 45.801 1.00 86.94 632 GLU A CA 1
ATOM 5065 C C . GLU A 1 632 ? -42.621 -4.913 46.889 1.00 86.94 632 GLU A C 1
ATOM 5067 O O . GLU A 1 632 ? -43.103 -5.998 47.211 1.00 86.94 632 GLU A O 1
ATOM 5072 N N . LEU A 1 633 ? -41.546 -4.421 47.519 1.00 87.81 633 LEU A N 1
ATOM 5073 C CA . LEU A 1 633 ? -40.888 -5.104 48.640 1.00 87.81 633 LEU A CA 1
ATOM 5074 C C . LEU A 1 633 ? -41.816 -5.247 49.847 1.00 87.81 633 LEU A C 1
ATOM 5076 O O . LEU A 1 633 ? -41.892 -6.329 50.427 1.00 87.81 633 LEU A O 1
ATOM 5080 N N . VAL A 1 634 ? -42.552 -4.188 50.204 1.00 86.50 634 VAL A N 1
ATOM 5081 C CA . VAL A 1 634 ? -43.536 -4.237 51.299 1.00 86.50 634 VAL A CA 1
ATOM 5082 C C . VAL A 1 634 ? -44.609 -5.286 51.003 1.00 86.50 634 VAL A C 1
ATOM 5084 O O . VAL A 1 634 ? -44.937 -6.095 51.872 1.00 86.50 634 VAL A O 1
ATOM 5087 N N . MET A 1 635 ? -45.120 -5.325 49.770 1.00 86.62 635 MET A N 1
ATOM 5088 C CA . MET A 1 635 ? -46.137 -6.294 49.362 1.00 86.62 635 MET A CA 1
ATOM 5089 C C . MET A 1 635 ? -45.602 -7.729 49.320 1.00 86.62 635 MET A C 1
ATOM 5091 O O . MET A 1 635 ? -46.288 -8.644 49.780 1.00 86.62 635 MET A O 1
ATOM 5095 N N . ARG A 1 636 ? -44.383 -7.952 48.811 1.00 87.88 636 ARG A N 1
ATOM 5096 C CA . ARG A 1 636 ? -43.739 -9.277 48.810 1.00 87.88 636 ARG A CA 1
ATOM 5097 C C . ARG A 1 636 ? -43.462 -9.770 50.223 1.00 87.88 636 ARG A C 1
ATOM 5099 O O . ARG A 1 636 ? -43.803 -10.909 50.524 1.00 87.88 636 ARG A O 1
ATOM 5106 N N . LEU A 1 637 ? -42.924 -8.917 51.094 1.00 87.31 637 LEU A N 1
ATOM 5107 C CA . LEU A 1 637 ? -42.697 -9.261 52.495 1.00 87.31 637 LEU A CA 1
ATOM 5108 C C . LEU A 1 637 ? -44.013 -9.587 53.202 1.00 87.31 637 LEU A C 1
ATOM 5110 O O . LEU A 1 637 ? -44.093 -10.599 53.888 1.00 87.31 637 LEU A O 1
ATOM 5114 N N . HIS A 1 638 ? -45.061 -8.783 52.997 1.00 85.62 638 HIS A N 1
ATOM 5115 C CA . HIS A 1 638 ? -46.376 -9.062 53.570 1.00 85.62 638 HIS A CA 1
ATOM 5116 C C . HIS A 1 638 ? -46.922 -10.422 53.116 1.00 85.62 638 HIS A C 1
ATOM 5118 O O . HIS A 1 638 ? -47.448 -11.159 53.943 1.00 85.62 638 HIS A O 1
ATOM 5124 N N . ARG A 1 639 ? -46.769 -10.789 51.835 1.00 86.56 639 ARG A N 1
ATOM 5125 C CA . ARG A 1 639 ? -47.180 -12.110 51.324 1.00 86.56 639 ARG A CA 1
ATOM 5126 C C . ARG A 1 639 ? -46.408 -13.250 51.990 1.00 86.56 639 ARG A C 1
ATOM 5128 O O . ARG A 1 639 ? -47.043 -14.189 52.459 1.00 86.56 639 ARG A O 1
ATOM 5135 N N . VAL A 1 640 ? -45.079 -13.138 52.074 1.00 86.81 640 VAL A N 1
ATOM 5136 C CA . VAL A 1 640 ? -44.212 -14.144 52.717 1.00 86.81 640 VAL A CA 1
ATOM 5137 C C . VAL A 1 640 ? -44.569 -14.304 54.191 1.00 86.81 640 VAL A C 1
ATOM 5139 O O . VAL A 1 640 ? -44.776 -15.420 54.663 1.00 86.81 640 VAL A O 1
ATOM 5142 N N . LEU A 1 641 ? -44.698 -13.187 54.911 1.00 84.19 641 LEU A N 1
ATOM 5143 C CA . LEU A 1 641 ? -45.123 -13.183 56.302 1.00 84.19 641 LEU A CA 1
ATOM 5144 C C . LEU A 1 641 ? -46.501 -13.832 56.416 1.00 84.19 641 LEU A C 1
ATOM 5146 O O . LEU A 1 641 ? -46.634 -14.817 57.130 1.00 84.19 641 LEU A O 1
ATOM 5150 N N . TYR A 1 642 ? -47.505 -13.378 55.667 1.00 83.38 642 TYR A N 1
ATOM 5151 C CA . TYR A 1 642 ? -48.862 -13.929 55.710 1.00 83.38 642 TYR A CA 1
ATOM 5152 C C . TYR A 1 642 ? -48.917 -15.440 55.450 1.00 83.38 642 TYR A C 1
ATOM 5154 O O . TYR A 1 642 ? -49.650 -16.146 56.144 1.00 83.38 642 TYR A O 1
ATOM 5162 N N . ALA A 1 643 ? -48.141 -15.945 54.490 1.00 82.81 643 ALA A N 1
ATOM 5163 C CA . ALA A 1 643 ? -48.042 -17.376 54.217 1.00 82.81 643 ALA A CA 1
ATOM 5164 C C . ALA A 1 643 ? -47.428 -18.155 55.397 1.00 82.81 643 ALA A C 1
ATOM 5166 O O . ALA A 1 643 ? -47.868 -19.263 55.693 1.00 82.81 643 ALA A O 1
ATOM 5167 N N . ALA A 1 644 ? -46.480 -17.548 56.116 1.00 82.81 644 ALA A N 1
ATOM 5168 C CA . ALA A 1 644 ? -45.765 -18.146 57.244 1.00 82.81 644 ALA A CA 1
ATOM 5169 C C . ALA A 1 644 ? -46.520 -18.116 58.591 1.00 82.81 644 ALA A C 1
ATOM 5171 O O . ALA A 1 644 ? -46.012 -18.644 59.583 1.00 82.81 644 ALA A O 1
ATOM 5172 N N . LYS A 1 645 ? -47.717 -17.514 58.653 1.00 79.06 645 LYS A N 1
ATOM 5173 C CA . LYS A 1 645 ? -48.423 -17.179 59.910 1.00 79.06 645 LYS A CA 1
ATOM 5174 C C . LYS A 1 645 ? -48.720 -18.352 60.837 1.00 79.06 645 LYS A C 1
ATOM 5176 O O . LYS A 1 645 ? -48.749 -18.180 62.049 1.00 79.06 645 LYS A O 1
ATOM 5181 N N . ASP A 1 646 ? -48.961 -19.523 60.260 1.00 73.81 646 ASP A N 1
ATOM 5182 C CA . ASP A 1 646 ? -49.364 -20.713 61.010 1.00 73.81 646 ASP A CA 1
ATOM 5183 C C . ASP A 1 646 ? -48.146 -21.570 61.417 1.00 73.81 646 ASP A C 1
ATOM 5185 O O . ASP A 1 646 ? -48.270 -22.471 62.244 1.00 73.81 646 ASP A O 1
ATOM 5189 N N . ASP A 1 647 ? -46.969 -21.297 60.837 1.00 72.19 647 ASP A N 1
ATOM 5190 C CA . ASP A 1 647 ? -45.796 -22.179 60.873 1.00 72.19 647 ASP A CA 1
ATOM 5191 C C . ASP A 1 647 ? -44.573 -21.545 61.579 1.00 72.19 647 ASP A C 1
ATOM 5193 O O . ASP A 1 647 ? -43.653 -22.265 61.986 1.00 72.19 647 ASP A O 1
ATOM 5197 N N . VAL A 1 648 ? -44.556 -20.220 61.766 1.00 72.12 648 VAL A N 1
ATOM 5198 C CA . VAL A 1 648 ? -43.447 -19.451 62.361 1.00 72.12 648 VAL A CA 1
ATOM 5199 C C . VAL A 1 648 ? -43.900 -18.735 63.645 1.00 72.12 648 VAL A C 1
ATOM 5201 O O . VAL A 1 648 ? -45.047 -18.326 63.770 1.00 72.12 648 VAL A O 1
ATOM 5204 N N . ALA A 1 649 ? -43.003 -18.602 64.631 1.00 66.00 649 ALA A N 1
ATOM 5205 C CA . ALA A 1 649 ? -43.309 -18.011 65.939 1.00 66.00 649 ALA A CA 1
ATOM 5206 C C . ALA A 1 649 ? -43.781 -16.544 65.853 1.00 66.00 649 ALA A C 1
ATOM 52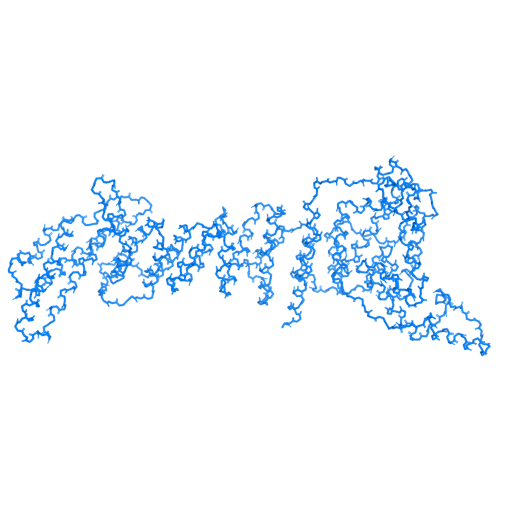08 O O . ALA A 1 649 ? -43.189 -15.752 65.120 1.00 66.00 649 ALA A O 1
ATOM 5209 N N . GLU A 1 650 ? -44.764 -16.166 66.685 1.00 59.44 650 GLU A N 1
ATOM 5210 C CA . GLU A 1 650 ? -45.389 -14.827 66.726 1.00 59.44 650 GLU A CA 1
ATOM 5211 C C . GLU A 1 650 ? -44.386 -13.663 66.811 1.00 59.44 650 GLU A C 1
ATOM 5213 O O . GLU A 1 650 ? -44.595 -12.635 66.177 1.00 59.44 650 GLU A O 1
ATOM 5218 N N . CYS A 1 651 ? -43.241 -13.832 67.482 1.00 52.59 651 CYS A N 1
ATOM 5219 C CA . CYS A 1 651 ? -42.203 -12.794 67.583 1.00 52.59 651 CYS A CA 1
ATOM 5220 C C . CYS A 1 651 ? -41.580 -12.393 66.230 1.00 52.59 651 CYS A C 1
ATOM 5222 O O . CYS A 1 651 ? -40.971 -11.330 66.104 1.00 52.59 651 CYS A O 1
ATOM 5224 N N . VAL A 1 652 ? -41.685 -13.245 65.205 1.00 59.59 652 VAL A N 1
ATOM 5225 C CA . VAL A 1 652 ? -41.257 -12.910 63.838 1.00 59.59 652 VAL A CA 1
ATOM 5226 C C . VAL A 1 652 ? -42.347 -12.113 63.105 1.00 59.59 652 VAL A C 1
ATOM 5228 O O . VAL A 1 652 ? -42.039 -11.358 62.181 1.00 59.59 652 VAL A O 1
ATOM 5231 N N . LEU A 1 653 ? -43.597 -12.223 63.571 1.00 59.59 653 LEU A N 1
ATOM 5232 C CA . LEU A 1 653 ? -44.835 -11.748 62.953 1.00 59.59 653 LEU A CA 1
ATOM 5233 C C . LEU A 1 653 ? -45.329 -10.386 63.494 1.00 59.59 653 LEU A C 1
ATOM 5235 O O . LEU A 1 653 ? -46.256 -9.806 62.932 1.00 59.59 653 LEU A O 1
ATOM 5239 N N . ASP A 1 654 ? -44.692 -9.809 64.519 1.00 57.28 654 ASP A N 1
ATOM 5240 C CA . ASP A 1 654 ? -45.084 -8.512 65.118 1.00 57.28 654 ASP A CA 1
ATOM 5241 C C . ASP A 1 654 ? -45.063 -7.313 64.134 1.00 57.28 654 ASP A C 1
ATOM 5243 O O . ASP A 1 654 ? -45.552 -6.224 64.435 1.00 57.28 654 ASP A O 1
ATOM 5247 N N . SER A 1 655 ? -44.538 -7.503 62.919 1.00 57.06 655 SER A N 1
ATOM 5248 C CA . SER A 1 655 ? -44.464 -6.514 61.827 1.00 57.06 655 SER A CA 1
ATOM 5249 C C . SER A 1 655 ? -45.431 -6.797 60.659 1.00 57.06 655 SER A C 1
ATOM 5251 O O . SER A 1 655 ? -45.226 -6.321 59.547 1.00 57.06 655 SER A O 1
ATOM 5253 N N . TYR A 1 656 ? -46.512 -7.552 60.887 1.00 55.28 656 TYR A N 1
ATOM 5254 C CA . TYR A 1 656 ? -47.410 -8.044 59.826 1.00 55.28 656 TYR A CA 1
ATOM 5255 C C . TYR A 1 656 ? -48.195 -7.000 59.042 1.00 55.28 656 TYR A C 1
ATOM 5257 O O . TYR A 1 656 ? -48.605 -7.259 57.904 1.00 55.28 656 TYR A O 1
ATOM 5265 N N . SER A 1 657 ? -48.486 -5.857 59.661 1.00 61.75 657 SER A N 1
ATOM 5266 C CA . SER A 1 657 ? -49.372 -4.887 59.038 1.00 61.75 657 SER A CA 1
ATOM 5267 C C . SER A 1 657 ? -48.604 -4.091 57.968 1.00 61.75 657 SER A C 1
ATOM 5269 O O . SER A 1 657 ? -47.554 -3.513 58.273 1.00 61.75 657 SER A O 1
ATOM 5271 N N . PRO A 1 658 ? -49.119 -4.000 56.725 1.00 61.00 658 PRO A N 1
ATOM 5272 C CA . PRO A 1 658 ? -48.532 -3.147 55.692 1.00 61.00 658 PRO A CA 1
ATOM 5273 C C . PRO A 1 658 ? -48.388 -1.694 56.162 1.00 61.00 658 PRO A C 1
ATOM 5275 O O . PRO A 1 658 ? -47.429 -1.022 55.803 1.00 61.00 658 PRO A O 1
ATOM 5278 N N . GLN A 1 659 ? -49.300 -1.223 57.022 1.00 62.12 659 GLN A N 1
ATOM 5279 C CA . GLN A 1 659 ? -49.249 0.113 57.623 1.00 62.12 659 GLN A CA 1
ATOM 5280 C C . GLN A 1 659 ? -48.018 0.297 58.520 1.00 62.12 659 GLN A C 1
ATOM 5282 O O . GLN A 1 659 ? -47.350 1.324 58.436 1.00 62.12 659 GLN A O 1
ATOM 5287 N N . THR A 1 660 ? -47.678 -0.702 59.337 1.00 64.00 660 THR A N 1
ATOM 5288 C CA . THR A 1 660 ? -46.491 -0.678 60.204 1.00 64.00 660 THR A CA 1
ATOM 5289 C C . THR A 1 660 ? -45.212 -0.680 59.368 1.00 64.00 660 THR A C 1
ATOM 5291 O O . THR A 1 660 ? -44.307 0.099 59.650 1.00 64.00 660 THR A O 1
ATOM 5294 N N . LEU A 1 661 ? -45.168 -1.484 58.298 1.00 65.81 661 LEU A N 1
ATOM 5295 C CA . LEU A 1 661 ? -44.026 -1.567 57.379 1.00 65.81 661 LEU A CA 1
ATOM 5296 C C . LEU A 1 661 ? -43.801 -0.266 56.593 1.00 65.81 661 LEU A C 1
ATOM 5298 O O . LEU A 1 661 ? -42.662 0.178 56.445 1.00 65.81 661 LEU A O 1
ATOM 5302 N N . ILE A 1 662 ? -44.880 0.378 56.140 1.00 64.31 662 ILE A N 1
ATOM 5303 C CA . ILE A 1 662 ? -44.825 1.681 55.460 1.00 64.31 662 ILE A CA 1
ATOM 5304 C C . ILE A 1 662 ? -44.345 2.778 56.419 1.00 64.31 662 ILE A C 1
ATOM 5306 O O . ILE A 1 662 ? -43.530 3.604 56.028 1.00 64.31 662 ILE A O 1
ATOM 5310 N N . LEU A 1 663 ? -44.791 2.770 57.681 1.00 62.47 663 LEU A N 1
ATOM 5311 C CA . LEU A 1 663 ? -44.347 3.735 58.696 1.00 62.47 663 LEU A CA 1
ATOM 5312 C C . LEU A 1 663 ? -42.876 3.550 59.102 1.00 62.47 663 LEU A C 1
ATOM 5314 O O . LEU A 1 663 ? -42.222 4.519 59.480 1.00 62.47 663 LEU A O 1
ATOM 5318 N N . THR A 1 664 ? -42.345 2.326 59.026 1.00 62.91 664 THR A N 1
ATOM 5319 C CA . THR A 1 664 ? -40.914 2.051 59.247 1.00 62.91 664 THR A CA 1
ATOM 5320 C C . THR A 1 664 ? -40.030 2.390 58.050 1.00 62.91 664 THR A C 1
ATOM 5322 O O . THR A 1 664 ? -38.819 2.547 58.222 1.00 62.91 664 THR A O 1
ATOM 5325 N N . ALA A 1 665 ? -40.605 2.503 56.851 1.00 60.50 665 ALA A N 1
ATOM 5326 C CA . ALA A 1 665 ? -39.855 2.833 55.653 1.00 60.50 665 ALA A CA 1
ATOM 5327 C C . ALA A 1 665 ? -39.434 4.312 55.680 1.00 60.50 665 ALA A C 1
ATOM 5329 O O . ALA A 1 665 ? -40.270 5.215 55.721 1.00 60.50 665 ALA A O 1
ATOM 5330 N N . ARG A 1 666 ? -38.125 4.579 55.632 1.00 58.25 666 ARG A N 1
ATOM 5331 C CA . ARG A 1 666 ? -37.569 5.925 55.426 1.00 58.25 666 ARG A CA 1
ATOM 5332 C C . ARG A 1 666 ? -37.654 6.280 53.935 1.00 58.25 666 ARG A C 1
ATOM 5334 O O . ARG A 1 666 ? -36.642 6.282 53.230 1.00 58.25 666 ARG A O 1
ATOM 5341 N N . VAL A 1 667 ? -38.884 6.497 53.461 1.00 48.78 667 VAL A N 1
ATOM 5342 C CA . VAL A 1 667 ? -39.204 6.891 52.074 1.00 48.78 667 VAL A CA 1
ATOM 5343 C C . VAL A 1 667 ? -38.740 8.304 51.767 1.00 48.78 667 VAL A C 1
ATOM 5345 O O . VAL A 1 667 ? -38.835 9.174 52.657 1.00 48.78 667 VAL A O 1
#

Mean predicted aligned error: 10.65 Å

Secondary structure (DSSP, 8-state):
--HHHHHHHHHHHHHHHHHHHHHHHHHTTTS-PPPPHHHHHHH-TT--HHHHHHHHHTSHHHHHHHHHHHHHHHTSPPPPPPPP--SSSHHHHHHHHHHHHTTPPPPS-SSTTTTTTT----HHHHHHHHHHHHHHHHHHHTT-HHHHHHHHHHTT-HHHHHHHHTTSBPB-GGG-TTTTTT-----BSBTTHHHHHHHHHHHHT-TTS-HHHHHHHHHHHT-HHHHHTT--SHHHHHHHHHHHHHHHHHHHHHHHS--HHHHTSSTTTT---TTPPPPPS-HHHHHHHHHT-TTTTTGGGSHHHHHHHHHHTT-HHHHHHHHHHHHHTT-S-S-HHHHHHHHHHHHHHHHHHHHTT-S-GGGHHHHHHHHHHHHHHHHHTT-HHHHHHHHHHH-----TTS--HHHHHHHHHHHTTTS-HHHHHHHHHHHHHTT--HHHHHHHHHHHHHHHHHHHS---TT-SS--PPPTTPPPPHHHHHHHHHTHHHHSSGGGHHHHHHHHHHHHHHHHHTT-HHHHHHHHHHS-TTTTPPPPTTS---HHHHHHHHHHHHHHHHHHHHHTHHHH--SS--SSHHHHHHHHHHHHHHHHHHHHHHHHHHHTTTT------TT-TTHHHHHHHHHHHHHHHHHHHHHHHHHHHTTTS-HHHHTT--HHHHHHHS--

Solvent-accessible surface area (backbone atoms only — not comparable to full-atom values): 37023 Å² total; per-residue (Å²): 133,53,75,66,54,53,49,51,56,49,43,51,52,52,43,53,49,45,49,64,56,46,46,65,56,69,74,51,76,86,77,75,86,68,63,46,53,68,60,49,39,72,79,32,57,66,47,32,59,36,60,44,43,50,29,53,43,56,34,74,73,49,34,52,50,49,40,52,46,49,45,49,10,73,70,46,77,80,58,70,88,75,79,90,58,82,58,59,51,52,65,37,50,50,50,54,52,49,40,53,73,73,70,44,82,84,71,74,62,90,53,95,61,16,54,83,68,70,42,78,70,34,71,71,46,48,52,49,51,52,53,49,30,43,30,35,34,37,23,50,59,40,69,34,60,65,59,27,36,48,53,27,41,65,53,49,33,53,66,57,28,56,58,62,52,38,68,35,51,23,38,40,37,94,50,39,93,54,57,85,66,86,59,89,47,75,70,44,54,24,69,42,34,46,44,46,36,54,52,31,46,53,51,25,68,38,85,91,54,55,63,41,52,14,18,45,31,8,62,70,49,21,35,47,75,32,31,54,79,72,46,66,45,62,66,44,44,47,39,40,49,53,52,17,35,52,44,44,49,44,52,50,54,51,60,72,44,89,38,40,55,31,78,70,59,35,66,58,32,64,54,79,72,85,90,63,73,82,66,72,91,48,66,68,61,48,49,53,61,46,66,67,35,78,73,32,62,70,58,66,75,37,68,59,48,47,49,45,51,28,57,74,70,69,38,51,68,59,52,48,50,55,50,40,54,29,58,77,67,68,65,57,64,85,52,63,72,59,36,55,48,48,41,50,51,51,35,53,47,46,50,49,35,53,75,67,64,74,47,65,82,84,47,48,60,49,46,27,54,40,40,50,54,38,36,56,50,33,51,76,73,67,38,68,71,56,31,39,44,55,24,27,71,48,29,89,55,98,46,92,92,47,74,25,12,49,57,50,44,13,57,56,50,47,77,44,49,86,51,59,69,68,61,50,50,52,59,52,57,41,27,60,78,30,75,31,58,50,59,58,24,31,50,51,21,36,51,55,49,47,52,53,57,55,69,71,43,94,77,65,86,78,53,93,72,53,74,67,46,54,71,82,51,79,76,51,73,67,56,46,49,56,53,43,36,51,47,59,26,65,74,46,78,87,29,43,67,61,35,48,53,52,48,46,53,51,38,52,51,27,53,58,60,18,33,44,25,59,37,48,52,44,58,74,68,54,55,68,80,77,68,47,77,81,59,91,91,58,82,88,53,66,62,51,52,50,44,52,50,53,47,52,50,49,50,27,54,50,33,52,55,65,40,52,74,70,72,53,74,89,76,67,64,88,49,73,65,54,42,53,51,50,42,51,52,47,41,50,35,51,50,51,21,48,54,46,43,50,49,48,34,58,34,70,63,69,54,82,88,70,91,48,86,94,46,74,59,52,62,57,54,40,51,50,46,49,68,58,46,54,60,48,48,53,53,51,51,41,50,55,50,63,72,38,60,90,72,42,65,65,88,76,50,82,66,62,48,68,67,57,51,56,72,54,33,55,122

Nearest PDB structures (foldseek):
  7tdz-assembly1_h  TM=7.988E-01  e=2.610E-22  Xenopus laevis
  7r5j-assembly1_L0  TM=7.576E-01  e=1.473E-19  Homo sapiens
  5a9q-assembly1_4  TM=6.972E-01  e=2.267E-14  Homo sapiens
  7tbi-assembly1_R2  TM=6.460E-01  e=1.157E-12  Saccharomyces cerevisiae
  7tbj-assembly1_U1  TM=8.902E-01  e=2.585E-08  Homo sapiens

Sequence (667 aa):
MTDEERLAWKLESDTWLLIKELYPYRLQLDNDEPQTMEQLLQVNPYTTPAELAGALLSSPTLRELELVRTWLGATAPDPDDLPYRKGYWPNTTMRENQRSRVGGPKGPGMDPDATLRGLVMEGDDAAFDRSLMRNVFQCIRMNDSERALETCRQAAQPWRAASLIGGKAYTTFSLSNYKNMDVETPTGGNRHRMLWKKTCFKLAKTPSLDPYERAVYGAMVGDVKSIKEVCKSWEDHLWCRIHSRLEQAVDAGLLESDSWWIKKGGIANDMPLEGLERVTDNMDLLFEEVEQEETVGDEPLHPFRITQKHIILDAVENLLRDFDERLALDALPASEPLRNQLICFFAHLALFLRWSDAVGPDMRPTEANILQEFCNKLERINEPDLVALYAGVIGEVNDVNVTDGETSYAQFLKRMNNAPTERRAEALRRTTQNGLSYTIVAVRTVDSIFGELIHSSSTSFDDPEPGFTHLDQPLSQAEGSLVNAMDWLLFDKSTYAPALTHANALLRWFLLNGRLHAARQLVRRLPVEIQRPQREGAAIDYESAEQYQLRNFVGCLEALESCKPFEDRTNLPATRLAKVDRQRSYTAAVTDARDLTLSILTMRWLEVLREDPALPERPRQVRRLRQLYIPELVMRLHRVLYAAKDDVAECVLDSYSPQTLILTARV

Organism: Calocera viscosa (strain TUFC12733) (NCBI:txid1330018)

Radius of gyration: 43.83 Å; Cα contacts (8 Å, |Δi|>4): 764; chains: 1; bounding box: 93×61×134 Å